Protein AF-A0A6U6B175-F1 (afdb_monomer_lite)

pLDDT: mean 76.35, std 20.76, range [30.12, 98.5]

Organism: Guillardia theta (NCBI:txid55529)

Secondary structure (DSSP, 8-state):
---------------------------HHHHHHHHHHHHHHHSS----------------------HHHHHHHHHHHHHHHHHHTTS-HHHHHHHHHHHHHHHHHHHHHHHHHHHHHHHHHHHHHHHHHHHHHHHHHHHHHHHHHHHHTTTGGGHHHHHHHHHHHHHHHHHHHHHHHHHHHHHHHHHHHHHHHHHHHHHHHHHHHHHHHHHHHEETTEEHHHHHHHHHHHHHHHHHHHHHHHHHHHHHHHHHHHHHHHHHHHHHHHHHHHHHHHHHHHHHHHHHHHHHHHHHHHHHHHHHHHHHHHTTS-----------------HHHHHHHHHHHHHHHHHHHHHHHHHHHHHHHHHHHHHHHHHHHHHHHHHHHHHHHHHHHHHHHHH-

Sequence (392 aa):
MSRPGTKGSNPSGKVMNADDGIQEVVPLSLQKLRELADSLRSSMPEENNVGSPSPSRVGRKGRSRQDRSRKRQVAMDQGMQSQLGAMEVESLQAMVKQTEAKLQELSVEHDRMIAEGKEQQQAFIRREVQYQSQIKRMKELLEKAISSRGNENNGMPRLREMHEKIMQKLAEKQDATKTLMMKQEKEMLKIFRSKLFEVEDKLKKTGGKKNNEAVGGIPRSWLERATKLARELEHYKEESIRLDAENERLTKESTRLQAEYHSHEDDVRYLESQLVALKKENLKLKKDREDAATVSMRAFLATDHSKRQRSQEEERPPAEDGSKPQESKQMEEEAYAQIEKVKVSISRMRKLIEDERARLREVRTAHVKELASRTELESFLRDCLADVKKQA

Radius of gyration: 91.27 Å; chains: 1; bounding box: 196×77×224 Å

Structure (mmCIF, N/CA/C/O backbone):
data_AF-A0A6U6B175-F1
#
_entry.id   AF-A0A6U6B175-F1
#
loop_
_atom_site.group_PDB
_atom_site.id
_atom_site.type_symbol
_atom_site.label_atom_id
_atom_site.label_alt_id
_atom_site.label_comp_id
_atom_site.label_asym_id
_atom_site.label_entity_id
_atom_site.label_seq_id
_atom_site.pdbx_PDB_ins_code
_atom_site.Cartn_x
_atom_site.Cartn_y
_atom_site.Cartn_z
_atom_site.occupancy
_atom_site.B_iso_or_equiv
_atom_site.auth_seq_id
_atom_site.auth_comp_id
_atom_site.auth_asym_id
_atom_site.auth_atom_id
_atom_site.pdbx_PDB_model_num
ATOM 1 N N . MET A 1 1 ? -6.480 41.059 -38.490 1.00 41.66 1 MET A N 1
ATOM 2 C CA . MET A 1 1 ? -6.235 41.728 -37.191 1.00 41.66 1 MET A CA 1
ATOM 3 C C . MET A 1 1 ? -5.784 40.667 -36.190 1.00 41.66 1 MET A C 1
ATOM 5 O O . MET A 1 1 ? -6.336 39.582 -36.273 1.00 41.66 1 MET A O 1
ATOM 9 N N . SER A 1 2 ? -4.833 40.855 -35.269 1.00 38.81 2 SER A N 1
ATOM 10 C CA . SER A 1 2 ? -3.759 41.864 -35.138 1.00 38.81 2 SER A CA 1
ATOM 11 C C . SER A 1 2 ? -2.655 41.334 -34.186 1.00 38.81 2 SER A C 1
ATOM 13 O O . SER A 1 2 ? -2.861 40.345 -33.493 1.00 38.81 2 SER A O 1
ATOM 15 N N . ARG A 1 3 ? -1.481 41.987 -34.177 1.00 42.28 3 ARG A N 1
ATOM 16 C CA . ARG A 1 3 ? -0.331 41.799 -33.242 1.00 42.28 3 ARG A CA 1
ATOM 17 C C . ARG A 1 3 ? -0.716 42.102 -31.767 1.00 42.28 3 ARG A C 1
ATOM 19 O O . ARG A 1 3 ? -1.745 42.759 -31.612 1.00 42.28 3 ARG A O 1
ATOM 26 N N . PRO A 1 4 ? 0.053 41.715 -30.706 1.00 56.22 4 PRO A N 1
ATOM 27 C CA . PRO A 1 4 ? 1.534 41.755 -30.566 1.00 56.22 4 PRO A CA 1
ATOM 28 C C . PRO A 1 4 ? 2.168 40.517 -29.854 1.00 56.22 4 PRO A C 1
ATOM 30 O O . PRO A 1 4 ? 1.483 39.526 -29.652 1.00 56.22 4 PRO A O 1
ATOM 33 N N . GLY A 1 5 ? 3.464 40.454 -29.491 1.00 35.66 5 GLY A N 1
ATOM 34 C CA . GLY A 1 5 ? 4.564 41.439 -29.546 1.00 35.66 5 GLY A CA 1
ATOM 35 C C . GLY A 1 5 ? 5.959 40.819 -29.305 1.00 35.66 5 GLY A C 1
ATOM 36 O O . GLY A 1 5 ? 6.069 39.623 -29.061 1.00 35.66 5 GLY A O 1
ATOM 37 N N . THR A 1 6 ? 7.031 41.620 -29.394 1.00 44.53 6 THR A N 1
ATOM 38 C CA . THR A 1 6 ? 8.424 41.130 -29.543 1.00 44.53 6 THR A CA 1
ATOM 39 C C . THR A 1 6 ? 9.444 41.736 -28.567 1.00 44.53 6 THR A C 1
ATOM 41 O O . THR A 1 6 ? 9.608 42.956 -28.543 1.00 44.53 6 THR A O 1
ATOM 44 N N . LYS A 1 7 ? 10.224 40.878 -27.891 1.00 39.12 7 LYS A N 1
ATOM 45 C CA . LYS A 1 7 ? 11.602 41.101 -27.384 1.00 39.12 7 LYS A CA 1
ATOM 46 C C . LYS A 1 7 ? 12.317 39.730 -27.366 1.00 39.12 7 LYS A C 1
ATOM 48 O O . LYS A 1 7 ? 11.648 38.737 -27.118 1.00 39.12 7 LYS A O 1
ATOM 53 N N . GLY A 1 8 ? 13.620 39.573 -27.606 1.00 35.34 8 GLY A N 1
ATOM 54 C CA . GLY A 1 8 ? 14.616 40.546 -28.065 1.00 35.34 8 GLY A CA 1
ATOM 55 C C . GLY A 1 8 ? 15.994 40.327 -27.428 1.00 35.34 8 GLY A C 1
ATOM 56 O O . GLY A 1 8 ? 16.257 40.907 -26.383 1.00 35.34 8 GLY A O 1
ATOM 57 N N . SER A 1 9 ? 16.870 39.536 -28.060 1.00 33.00 9 SER A N 1
ATOM 58 C CA . SER A 1 9 ? 18.327 39.580 -27.838 1.00 33.00 9 SER A CA 1
ATOM 59 C C . SER A 1 9 ? 19.083 38.947 -29.016 1.00 33.00 9 SER A C 1
ATOM 61 O O . SER A 1 9 ? 18.535 38.099 -29.716 1.00 33.00 9 SER A O 1
ATOM 63 N N . ASN A 1 10 ? 20.329 39.372 -29.219 1.00 39.81 10 ASN A N 1
ATOM 64 C CA . ASN A 1 10 ? 21.283 38.865 -30.215 1.00 39.81 10 ASN A CA 1
ATOM 65 C C . ASN A 1 10 ? 22.455 38.193 -29.453 1.00 39.81 10 ASN A C 1
ATOM 67 O O . ASN A 1 10 ? 22.575 38.433 -28.246 1.00 39.81 10 ASN A O 1
ATOM 71 N N . PRO A 1 11 ? 23.336 37.386 -30.082 1.00 48.75 11 PRO A N 1
ATOM 72 C CA . PRO A 1 11 ? 24.552 38.020 -30.615 1.00 48.75 11 PRO A CA 1
ATOM 73 C C . PRO A 1 11 ? 25.236 37.314 -31.812 1.00 48.75 11 PRO A C 1
ATOM 75 O O . PRO A 1 11 ? 24.925 36.186 -32.176 1.00 48.75 11 PRO A O 1
ATOM 78 N N . SER A 1 12 ? 26.273 37.988 -32.326 1.00 35.72 12 SER A N 1
ATOM 79 C CA . SER A 1 12 ? 27.433 37.416 -33.034 1.00 35.72 12 SER A CA 1
ATOM 80 C C . SER A 1 12 ? 27.158 36.562 -34.275 1.00 35.72 12 SER A C 1
ATOM 82 O O . SER A 1 12 ? 27.203 35.334 -34.248 1.00 35.72 12 SER A O 1
ATOM 84 N N . GLY A 1 13 ? 26.994 37.243 -35.410 1.00 40.84 13 GLY A N 1
ATOM 85 C CA . GLY A 1 13 ? 27.067 36.601 -36.719 1.00 40.84 13 GLY A CA 1
ATOM 86 C C . GLY A 1 13 ? 28.478 36.123 -37.084 1.00 40.84 13 GLY A C 1
ATOM 87 O O . GLY A 1 13 ? 29.479 36.523 -36.488 1.00 40.84 13 GLY A O 1
ATOM 88 N N . LYS A 1 14 ? 28.548 35.312 -38.140 1.00 36.38 14 LYS A N 1
ATOM 89 C CA . LYS A 1 14 ? 29.782 34.991 -38.857 1.00 36.38 14 LYS A CA 1
ATOM 90 C C . LYS A 1 14 ? 29.498 35.110 -40.350 1.00 36.38 14 LYS A C 1
ATOM 92 O O . LYS A 1 14 ? 28.827 34.255 -40.918 1.00 36.38 14 LYS A O 1
ATOM 97 N N . VAL A 1 15 ? 29.968 36.191 -40.969 1.00 43.53 15 VAL A N 1
ATOM 98 C CA . VAL A 1 15 ? 29.966 36.303 -42.432 1.00 43.53 15 VAL A CA 1
ATOM 99 C C . VAL A 1 15 ? 31.001 35.310 -42.949 1.00 43.53 15 VAL A C 1
ATOM 101 O O . VAL A 1 15 ? 32.161 35.361 -42.540 1.00 43.53 15 VAL A O 1
ATOM 104 N N . MET A 1 16 ? 30.581 34.389 -43.810 1.00 37.91 16 MET A N 1
ATOM 105 C CA . MET A 1 16 ? 31.488 33.566 -44.604 1.00 37.91 16 MET A CA 1
ATOM 106 C C . MET A 1 16 ? 31.249 33.928 -46.064 1.00 37.91 16 MET A C 1
ATOM 108 O O . MET A 1 16 ? 30.108 33.939 -46.525 1.00 37.91 16 MET A O 1
ATOM 112 N N . ASN A 1 17 ? 32.324 34.309 -46.750 1.00 38.00 17 ASN A N 1
ATOM 113 C CA . ASN A 1 17 ? 32.270 34.719 -48.145 1.00 38.00 17 ASN A CA 1
ATOM 114 C C . ASN A 1 17 ? 31.980 33.494 -49.016 1.00 38.00 17 ASN A C 1
ATOM 116 O O . ASN A 1 17 ? 32.597 32.448 -48.822 1.00 38.00 17 ASN A O 1
ATOM 120 N N . ALA A 1 18 ? 31.077 33.636 -49.983 1.00 43.97 18 ALA A N 1
ATOM 121 C CA . ALA A 1 18 ? 30.895 32.646 -51.033 1.00 43.97 18 ALA A CA 1
ATOM 122 C C . ALA A 1 18 ? 31.912 32.921 -52.152 1.00 43.97 18 ALA A C 1
ATOM 124 O O . ALA A 1 18 ? 31.632 33.707 -53.053 1.00 43.97 18 ALA A O 1
ATOM 125 N N . ASP A 1 19 ? 33.092 32.308 -52.049 1.00 47.91 19 ASP A N 1
ATOM 126 C CA . ASP A 1 19 ? 34.125 32.308 -53.095 1.00 47.91 19 ASP A CA 1
ATOM 127 C C . ASP A 1 19 ? 34.927 30.989 -53.058 1.00 47.91 19 ASP A C 1
ATOM 129 O O . ASP A 1 19 ? 36.152 30.962 -52.935 1.00 47.91 19 ASP A O 1
ATOM 133 N N . ASP A 1 20 ? 34.207 29.860 -53.091 1.00 38.84 20 ASP A N 1
ATOM 134 C CA . ASP A 1 20 ? 34.807 28.533 -53.267 1.00 38.84 20 ASP A CA 1
ATOM 135 C C . ASP A 1 20 ? 35.250 28.371 -54.729 1.00 38.84 20 ASP A C 1
ATOM 137 O O . ASP A 1 20 ? 34.507 27.899 -55.595 1.00 38.84 20 ASP A O 1
ATOM 141 N N . GLY A 1 21 ? 36.479 28.810 -55.007 1.00 40.41 21 GLY A N 1
ATOM 142 C CA . GLY A 1 21 ? 37.096 28.704 -56.324 1.00 40.41 21 GLY A CA 1
ATOM 143 C C . GLY A 1 21 ? 37.164 27.258 -56.825 1.00 40.41 21 GLY A C 1
ATOM 144 O O . GLY A 1 21 ? 37.561 26.344 -56.098 1.00 40.41 21 GLY A O 1
ATOM 145 N N . ILE A 1 22 ? 36.811 27.055 -58.098 1.00 42.09 22 ILE A N 1
ATOM 146 C CA . ILE A 1 22 ? 36.848 25.743 -58.756 1.00 42.09 22 ILE A CA 1
ATOM 147 C C . ILE A 1 22 ? 38.296 25.239 -58.784 1.00 42.09 22 ILE A C 1
ATOM 149 O O . ILE A 1 22 ? 39.110 25.687 -59.592 1.00 42.09 22 ILE A O 1
ATOM 153 N N . GLN A 1 23 ? 38.619 24.280 -57.914 1.00 46.72 23 GLN A N 1
ATOM 154 C CA . GLN A 1 23 ? 39.895 23.574 -57.963 1.00 46.72 23 GLN A CA 1
ATOM 155 C C . GLN A 1 23 ? 39.911 22.632 -59.171 1.00 46.72 23 GLN A C 1
ATOM 157 O O . GLN A 1 23 ? 39.480 21.481 -59.089 1.00 46.72 23 GLN A O 1
ATOM 162 N N . GLU A 1 24 ? 40.445 23.108 -60.299 1.00 49.69 24 GLU A N 1
ATOM 163 C CA . GLU A 1 24 ? 40.913 22.221 -61.363 1.00 49.69 24 GLU A CA 1
ATOM 164 C C . GLU A 1 24 ? 42.007 21.307 -60.796 1.00 49.69 24 GLU A C 1
ATOM 166 O O . GLU A 1 24 ? 43.160 21.707 -60.622 1.00 49.69 24 GLU A O 1
ATOM 171 N N . VAL A 1 25 ? 41.643 20.057 -60.499 1.00 54.31 25 VAL A N 1
ATOM 172 C CA . VAL A 1 25 ? 42.588 19.021 -60.071 1.00 54.31 25 VAL A CA 1
ATOM 173 C C . VAL A 1 25 ? 43.442 18.624 -61.275 1.00 54.31 25 VAL A C 1
ATOM 175 O O . VAL A 1 25 ? 43.135 17.676 -61.999 1.00 54.31 25 VAL A O 1
ATOM 178 N N . VAL A 1 26 ? 44.514 19.388 -61.505 1.00 63.56 26 VAL A N 1
ATOM 179 C CA . VAL A 1 26 ? 45.500 19.131 -62.559 1.00 63.56 26 VAL A CA 1
ATOM 180 C C . VAL A 1 26 ? 46.018 17.694 -62.407 1.00 63.56 26 VAL A C 1
ATOM 182 O O . VAL A 1 26 ? 46.551 17.353 -61.349 1.00 63.56 26 VAL A O 1
ATOM 185 N N . PRO A 1 27 ? 45.890 16.832 -63.435 1.00 72.88 27 PRO A N 1
ATOM 186 C CA . PRO A 1 27 ? 46.350 15.452 -63.359 1.00 72.88 27 PRO A CA 1
ATOM 187 C C . PRO A 1 27 ? 47.813 15.341 -62.920 1.00 72.88 27 PRO A C 1
ATOM 189 O O . PRO A 1 27 ? 48.683 16.050 -63.428 1.00 72.88 27 PRO A O 1
ATOM 192 N N . LEU A 1 28 ? 48.098 14.384 -62.033 1.00 67.56 28 LEU A N 1
ATOM 193 C CA . LEU A 1 28 ? 49.420 14.191 -61.420 1.00 67.56 28 LEU A CA 1
ATOM 194 C C . LEU A 1 28 ? 50.557 13.977 -62.445 1.00 67.56 28 LEU A C 1
ATOM 196 O O . LEU A 1 28 ? 51.726 14.192 -62.138 1.00 67.56 28 LEU A O 1
ATOM 200 N N . SER A 1 29 ? 50.226 13.562 -63.671 1.00 70.38 29 SER A N 1
ATOM 201 C CA . SER A 1 29 ? 51.147 13.478 -64.810 1.00 70.38 29 SER A CA 1
ATOM 202 C C . SER A 1 29 ? 51.560 14.848 -65.360 1.00 70.38 29 SER A C 1
ATOM 204 O O . SER A 1 29 ? 52.728 15.031 -65.684 1.00 70.38 29 SER A O 1
ATOM 206 N N . LEU A 1 30 ? 50.643 15.817 -65.435 1.00 68.50 30 LEU A N 1
ATOM 207 C CA . LEU A 1 30 ? 50.936 17.197 -65.843 1.00 68.50 30 LEU A CA 1
ATOM 208 C C . LEU A 1 30 ? 51.661 17.971 -64.740 1.00 68.50 30 LEU A C 1
ATOM 210 O O . LEU A 1 30 ? 52.536 18.778 -65.046 1.00 68.50 30 LEU A O 1
ATOM 214 N N . GLN A 1 31 ? 51.359 17.680 -63.471 1.00 71.06 31 GLN A N 1
ATOM 215 C CA . GLN A 1 31 ? 52.125 18.205 -62.342 1.00 71.06 31 GLN A CA 1
ATOM 216 C C . GLN A 1 31 ? 53.586 17.728 -62.400 1.00 71.06 31 GLN A C 1
ATOM 218 O O . GLN A 1 31 ? 54.491 18.557 -62.452 1.00 71.06 31 GLN A O 1
ATOM 223 N N . LYS A 1 32 ? 53.820 16.416 -62.545 1.00 73.44 32 LYS A N 1
ATOM 224 C CA . LYS A 1 32 ? 55.172 15.852 -62.717 1.00 73.44 32 LYS A CA 1
ATOM 225 C C . LYS A 1 32 ? 55.893 16.345 -63.973 1.00 73.44 32 LYS A C 1
ATOM 227 O O . LYS A 1 32 ? 57.114 16.446 -63.973 1.00 73.44 32 LYS A O 1
ATOM 232 N N . LEU A 1 33 ? 55.163 16.658 -65.046 1.00 71.31 33 LEU A N 1
ATOM 233 C CA . LEU A 1 33 ? 55.753 17.200 -66.273 1.00 71.31 33 LEU A CA 1
ATOM 234 C C . LEU A 1 33 ? 56.152 18.680 -66.120 1.00 71.31 33 LEU A C 1
ATOM 236 O O . LEU A 1 33 ? 57.152 19.084 -66.709 1.00 71.31 33 LEU A O 1
ATOM 240 N N . ARG A 1 34 ? 55.449 19.460 -65.281 1.00 74.19 34 ARG A N 1
ATOM 241 C CA . ARG A 1 34 ? 55.927 20.778 -64.819 1.00 74.19 34 ARG A CA 1
ATOM 242 C C . ARG A 1 34 ? 57.150 20.641 -63.918 1.00 74.19 34 ARG A C 1
ATOM 244 O O . ARG A 1 34 ? 58.174 21.223 -64.237 1.00 74.19 34 ARG A O 1
ATOM 251 N N . GLU A 1 35 ? 57.092 19.799 -62.886 1.00 77.19 35 GLU A N 1
ATOM 252 C CA . GLU A 1 35 ? 58.221 19.550 -61.970 1.00 77.19 35 GLU A CA 1
ATOM 253 C C . GLU A 1 35 ? 59.497 19.121 -62.725 1.00 77.19 35 GLU A C 1
ATOM 255 O O . GLU A 1 35 ? 60.588 19.592 -62.414 1.00 77.19 35 GLU A O 1
ATOM 260 N N . LEU A 1 36 ? 59.371 18.295 -63.772 1.00 75.50 36 LEU A N 1
ATOM 261 C CA . LEU A 1 36 ? 60.490 17.914 -64.640 1.00 75.50 36 LEU A CA 1
ATOM 262 C C . LEU A 1 36 ? 60.982 19.073 -65.529 1.00 75.50 36 LEU A C 1
ATOM 264 O O . LEU A 1 36 ? 62.187 19.215 -65.727 1.00 75.50 36 LEU A O 1
ATOM 268 N N . ALA A 1 37 ? 60.082 19.907 -66.059 1.00 71.31 37 ALA A N 1
ATOM 269 C CA . ALA A 1 37 ? 60.447 21.078 -66.862 1.00 71.31 37 ALA A CA 1
ATOM 270 C C . ALA A 1 37 ? 61.131 22.172 -66.022 1.00 71.31 37 ALA A C 1
ATOM 272 O O . ALA A 1 37 ? 62.117 22.758 -66.467 1.00 71.31 37 ALA A O 1
ATOM 273 N N . ASP A 1 38 ? 60.658 22.402 -64.797 1.00 73.81 38 ASP A N 1
ATOM 274 C CA . ASP A 1 38 ? 61.250 23.338 -63.841 1.00 73.81 38 ASP A CA 1
ATOM 275 C C . ASP A 1 38 ? 62.583 22.799 -63.294 1.00 73.81 38 ASP A C 1
ATOM 277 O O . ASP A 1 38 ? 63.552 23.549 -63.178 1.00 73.81 38 ASP A O 1
ATOM 281 N N . SER A 1 39 ? 62.694 21.483 -63.070 1.00 74.94 39 SER A N 1
ATOM 282 C CA . SER A 1 39 ? 63.966 20.835 -62.729 1.00 74.94 39 SER A CA 1
ATOM 283 C C . SER A 1 39 ? 64.997 20.959 -63.859 1.00 74.94 39 SER A C 1
ATOM 285 O O . SER A 1 39 ? 66.126 21.363 -63.585 1.00 74.94 39 SER A O 1
ATOM 287 N N . LEU A 1 40 ? 64.606 20.737 -65.122 1.00 68.44 40 LEU A N 1
ATOM 288 C CA . LEU A 1 40 ? 65.461 20.965 -66.299 1.00 68.44 40 LEU A CA 1
ATOM 289 C C . LEU A 1 40 ? 65.856 22.441 -66.459 1.00 68.44 40 LEU A C 1
ATOM 291 O O . LEU A 1 40 ? 67.004 22.735 -66.785 1.00 68.44 40 LEU A O 1
ATOM 295 N N . ARG A 1 41 ? 64.935 23.373 -66.183 1.00 68.62 41 ARG A N 1
ATOM 296 C CA . ARG A 1 41 ? 65.216 24.817 -66.142 1.00 68.62 41 ARG A CA 1
ATOM 297 C C . ARG A 1 41 ? 66.203 25.181 -65.025 1.00 68.62 41 ARG A C 1
ATOM 299 O O . ARG A 1 41 ? 66.991 26.096 -65.219 1.00 68.62 41 ARG A O 1
ATOM 306 N N . SER A 1 42 ? 66.185 24.477 -63.891 1.00 69.50 42 SER A N 1
ATOM 307 C CA . SER A 1 42 ? 67.116 24.702 -62.770 1.00 69.50 42 SER A CA 1
ATOM 308 C C . SER A 1 42 ? 68.464 23.976 -62.898 1.00 69.50 42 SER A C 1
ATOM 310 O O . SER A 1 42 ? 69.423 24.369 -62.241 1.00 69.50 42 SER A O 1
ATOM 312 N N . SER A 1 43 ? 68.563 22.930 -63.732 1.00 58.41 43 SER A N 1
ATOM 313 C CA . SER A 1 43 ? 69.805 22.168 -63.951 1.00 58.41 43 SER A CA 1
ATOM 314 C C . SER A 1 43 ? 70.599 22.618 -65.184 1.00 58.41 43 SER A C 1
ATOM 316 O O . SER A 1 43 ? 71.608 21.999 -65.520 1.00 58.41 43 SER A O 1
ATOM 318 N N . MET A 1 44 ? 70.142 23.659 -65.881 1.00 49.66 44 MET A N 1
ATOM 319 C CA . MET A 1 44 ? 70.889 24.343 -66.935 1.00 49.66 44 MET A CA 1
ATOM 320 C C . MET A 1 44 ? 71.570 25.580 -66.330 1.00 49.66 44 MET A C 1
ATOM 322 O O . MET A 1 44 ? 70.872 26.402 -65.738 1.00 49.66 44 MET A O 1
ATOM 326 N N . PRO A 1 45 ? 72.899 25.755 -66.459 1.00 46.88 45 PRO A N 1
ATOM 327 C CA . PRO A 1 45 ? 73.532 27.016 -66.088 1.00 46.88 45 PRO A CA 1
ATOM 328 C C . PRO A 1 45 ? 73.061 28.132 -67.032 1.00 46.88 45 PRO A C 1
ATOM 330 O O . PRO A 1 45 ? 72.961 27.910 -68.241 1.00 46.88 45 PRO A O 1
ATOM 333 N N . GLU A 1 46 ? 72.811 29.335 -66.504 1.00 49.75 46 GLU A N 1
ATOM 334 C CA . GLU A 1 46 ? 72.550 30.522 -67.332 1.00 49.75 46 GLU A CA 1
ATOM 335 C C . GLU A 1 46 ? 73.848 31.019 -67.986 1.00 49.75 46 GLU A C 1
ATOM 337 O O . GLU A 1 46 ? 74.471 31.991 -67.561 1.00 49.75 46 GLU A O 1
ATOM 342 N N . GLU A 1 47 ? 74.255 30.321 -69.046 1.00 40.19 47 GLU A N 1
ATOM 343 C CA . GLU A 1 47 ? 75.173 30.862 -70.042 1.00 40.19 47 GLU A CA 1
ATOM 344 C C . GLU A 1 47 ? 74.473 31.892 -70.934 1.00 40.19 47 GLU A C 1
ATOM 346 O O . GLU A 1 47 ? 73.260 31.855 -71.158 1.00 40.19 47 GLU A O 1
ATOM 351 N N . ASN A 1 48 ? 75.248 32.863 -71.411 1.00 41.25 48 ASN A N 1
ATOM 352 C CA . ASN A 1 48 ? 74.690 34.106 -71.935 1.00 41.25 48 ASN A CA 1
ATOM 353 C C . ASN A 1 48 ? 74.027 33.975 -73.316 1.00 41.25 48 ASN A C 1
ATOM 355 O O . ASN A 1 48 ? 74.288 33.070 -74.105 1.00 41.25 48 ASN A O 1
ATOM 359 N N . ASN A 1 49 ? 73.208 34.982 -73.629 1.00 51.22 49 ASN A N 1
ATOM 360 C CA . ASN A 1 49 ? 72.640 35.273 -74.945 1.00 51.22 49 ASN A CA 1
ATOM 361 C C . ASN A 1 49 ? 73.684 35.202 -76.089 1.00 51.22 49 ASN A C 1
ATOM 363 O O . ASN A 1 49 ? 74.352 36.194 -76.389 1.00 51.22 49 ASN A O 1
ATOM 367 N N . VAL A 1 50 ? 73.776 34.051 -76.764 1.00 35.94 50 VAL A N 1
ATOM 368 C CA . VAL A 1 50 ? 74.573 33.850 -77.987 1.00 35.94 50 VAL A CA 1
ATOM 369 C C . VAL A 1 50 ? 73.683 33.292 -79.100 1.00 35.94 50 VAL A C 1
ATOM 371 O O . VAL A 1 50 ? 73.607 32.089 -79.347 1.00 35.94 50 VAL A O 1
ATOM 374 N N . GLY A 1 51 ? 73.004 34.194 -79.809 1.00 34.19 51 GLY A N 1
ATOM 375 C CA . GLY A 1 51 ? 72.337 33.875 -81.072 1.00 34.19 51 GLY A CA 1
ATOM 376 C C . GLY A 1 51 ? 73.355 33.650 -82.194 1.00 34.19 51 GLY A C 1
ATOM 377 O O . GLY A 1 51 ? 73.740 34.599 -82.878 1.00 34.19 51 GLY A O 1
ATOM 378 N N . SER A 1 52 ? 73.796 32.405 -82.386 1.00 32.47 52 SER A N 1
ATOM 379 C CA . SER A 1 52 ? 74.736 32.043 -83.459 1.00 32.47 52 SER A CA 1
ATOM 380 C C . SER A 1 52 ? 74.114 32.176 -84.864 1.00 32.47 52 SER A C 1
ATOM 382 O O . SER A 1 52 ? 72.932 31.874 -85.047 1.00 32.47 52 SER A O 1
ATOM 384 N N . PRO A 1 53 ? 74.880 32.629 -85.878 1.00 42.31 53 PRO A N 1
ATOM 385 C CA . PRO A 1 53 ? 74.330 33.056 -87.164 1.00 42.31 53 PRO A CA 1
ATOM 386 C C . PRO A 1 53 ? 74.222 31.936 -88.213 1.00 42.31 53 PRO A C 1
ATOM 388 O O . PRO A 1 53 ? 74.845 30.881 -88.122 1.00 42.31 53 PRO A O 1
ATOM 391 N N . SER A 1 54 ? 73.519 32.232 -89.308 1.00 30.95 54 SER A N 1
ATOM 392 C CA . SER A 1 54 ? 73.749 31.600 -90.615 1.00 30.95 54 SER A CA 1
ATOM 393 C C . SER A 1 54 ? 73.669 32.655 -91.732 1.00 30.95 54 SER A C 1
ATOM 395 O O . SER A 1 54 ? 72.896 33.607 -91.606 1.00 30.95 54 SER A O 1
ATOM 397 N N . PRO A 1 55 ? 74.502 32.573 -92.789 1.00 41.59 55 PRO A N 1
ATOM 398 C CA . PRO A 1 55 ? 74.842 33.755 -93.583 1.00 41.59 55 PRO A CA 1
ATOM 399 C C . PRO A 1 55 ? 73.984 33.950 -94.843 1.00 41.59 55 PRO A C 1
ATOM 401 O O . PRO A 1 55 ? 73.880 33.054 -95.677 1.00 41.59 55 PRO A O 1
ATOM 404 N N . SER A 1 56 ? 73.511 35.180 -95.085 1.00 32.84 56 SER A N 1
ATOM 405 C CA . SER A 1 56 ? 73.344 35.684 -96.459 1.00 32.84 56 SER A CA 1
ATOM 406 C C . SER A 1 56 ? 73.362 37.223 -96.560 1.00 32.84 56 SER A C 1
ATOM 408 O O . SER A 1 56 ? 72.940 37.927 -95.651 1.00 32.84 56 SER A O 1
ATOM 410 N N . ARG A 1 57 ? 73.853 37.716 -97.709 1.00 35.25 57 ARG A N 1
ATOM 411 C CA . ARG A 1 57 ? 73.682 39.065 -98.306 1.00 35.25 57 ARG A CA 1
ATOM 412 C C . ARG A 1 57 ? 73.995 40.345 -97.489 1.00 35.25 57 ARG A C 1
ATOM 414 O O . ARG A 1 57 ? 73.134 40.960 -96.880 1.00 35.25 57 ARG A O 1
ATOM 421 N N . VAL A 1 58 ? 75.206 40.865 -97.734 1.00 36.59 58 VAL A N 1
ATOM 422 C CA . VAL A 1 58 ? 75.476 42.203 -98.335 1.00 36.59 58 VAL A CA 1
ATOM 423 C C . VAL A 1 58 ? 74.577 43.382 -97.880 1.00 36.59 58 VAL A C 1
ATOM 425 O O . VAL A 1 58 ? 73.500 43.583 -98.431 1.00 36.59 58 VAL A O 1
ATOM 428 N N . GLY A 1 59 ? 75.085 44.247 -96.977 1.00 33.41 59 GLY A N 1
ATOM 429 C CA . GLY A 1 59 ? 74.308 45.351 -96.358 1.00 33.41 59 GLY A CA 1
ATOM 430 C C . GLY A 1 59 ? 74.998 46.720 -96.135 1.00 33.41 59 GLY A C 1
ATOM 431 O O . GLY A 1 59 ? 74.521 47.506 -95.332 1.00 33.41 59 GLY A O 1
ATOM 432 N N . ARG A 1 60 ? 76.123 47.008 -96.811 1.00 34.59 60 ARG A N 1
ATOM 433 C CA . ARG A 1 60 ? 76.753 48.338 -97.078 1.00 34.59 60 ARG A CA 1
ATOM 434 C C . ARG A 1 60 ? 76.490 49.543 -96.115 1.00 34.59 60 ARG A C 1
ATOM 436 O O . ARG A 1 60 ? 75.438 50.167 -96.194 1.00 34.59 60 ARG A O 1
ATOM 443 N N . LYS A 1 61 ? 77.575 50.031 -95.470 1.00 36.31 61 LYS A N 1
ATOM 444 C CA . LYS A 1 61 ? 77.865 51.388 -94.889 1.00 36.31 61 LYS A CA 1
ATOM 445 C C . LYS A 1 61 ? 78.118 51.418 -93.364 1.00 36.31 61 LYS A C 1
ATOM 447 O O . LYS A 1 61 ? 77.211 51.635 -92.575 1.00 36.31 61 LYS A O 1
ATOM 452 N N . GLY A 1 62 ? 79.399 51.410 -92.987 1.00 37.16 62 GLY A N 1
ATOM 453 C CA . GLY A 1 62 ? 79.912 51.961 -91.724 1.00 37.16 62 GLY A CA 1
ATOM 454 C C . GLY A 1 62 ? 81.276 52.607 -91.992 1.00 37.16 62 GLY A C 1
ATOM 455 O O . GLY A 1 62 ? 82.162 51.947 -92.527 1.00 37.16 62 GLY A O 1
ATOM 456 N N . ARG A 1 63 ? 81.432 53.912 -91.734 1.00 38.00 63 ARG A N 1
ATOM 457 C CA . ARG A 1 63 ? 82.649 54.692 -92.058 1.00 38.00 63 ARG A CA 1
ATOM 458 C C . ARG A 1 63 ? 83.496 54.960 -90.804 1.00 38.00 63 ARG A C 1
ATOM 460 O O . ARG A 1 63 ? 82.973 55.003 -89.701 1.00 38.00 63 ARG A O 1
ATOM 467 N N . SER A 1 64 ? 84.768 55.302 -91.032 1.00 46.81 64 SER A N 1
ATOM 468 C CA . SER A 1 64 ? 85.637 56.061 -90.113 1.00 46.81 64 SER A CA 1
ATOM 469 C C . SER A 1 64 ? 86.158 55.360 -88.842 1.00 46.81 64 SER A C 1
ATOM 471 O O . SER A 1 64 ? 85.726 55.638 -87.726 1.00 46.81 64 SER A O 1
ATOM 473 N N . ARG A 1 65 ? 87.203 54.529 -88.999 1.00 46.69 65 ARG A N 1
ATOM 474 C CA . ARG A 1 65 ? 88.220 54.309 -87.938 1.00 46.69 65 ARG A CA 1
ATOM 475 C C . ARG A 1 65 ? 89.611 53.884 -88.453 1.00 46.69 65 ARG A C 1
ATOM 477 O O . ARG A 1 65 ? 90.410 53.327 -87.707 1.00 46.69 65 ARG A O 1
ATOM 484 N N . GLN A 1 66 ? 89.910 54.133 -89.732 1.00 50.72 66 GLN A N 1
ATOM 485 C CA . GLN A 1 66 ? 90.971 53.423 -90.467 1.00 50.72 66 GLN A CA 1
ATOM 486 C C . GLN A 1 66 ? 92.380 54.054 -90.364 1.00 50.72 66 GLN A C 1
ATOM 488 O O . GLN A 1 66 ? 93.378 53.348 -90.517 1.00 50.72 66 GLN A O 1
ATOM 493 N N . ASP A 1 67 ? 92.499 55.346 -90.033 1.00 50.97 67 ASP A N 1
ATOM 494 C CA . ASP A 1 67 ? 93.788 56.064 -90.114 1.00 50.97 67 ASP A CA 1
ATOM 495 C C . ASP A 1 67 ? 94.770 55.798 -88.960 1.00 50.97 67 ASP A C 1
ATOM 497 O O . ASP A 1 67 ? 95.973 55.998 -89.123 1.00 50.97 67 ASP A O 1
ATOM 501 N N . ARG A 1 68 ? 94.317 55.262 -87.815 1.00 54.47 68 ARG A N 1
ATOM 502 C CA . ARG A 1 68 ? 95.237 54.780 -86.758 1.00 54.47 68 ARG A CA 1
ATOM 503 C C . ARG A 1 68 ? 95.783 53.371 -87.018 1.00 54.47 68 ARG A C 1
ATOM 505 O O . ARG A 1 68 ? 96.845 53.040 -86.502 1.00 54.47 68 ARG A O 1
ATOM 512 N N . SER A 1 69 ? 95.099 52.563 -87.830 1.00 56.53 69 SER A N 1
ATOM 513 C CA . SER A 1 69 ? 95.566 51.222 -88.214 1.00 56.53 69 SER A CA 1
ATOM 514 C C . SER A 1 69 ? 96.652 51.308 -89.293 1.00 56.53 69 SER A C 1
ATOM 516 O O . SER A 1 69 ? 97.731 50.741 -89.117 1.00 56.53 69 SER A O 1
ATOM 518 N N . ARG A 1 70 ? 96.436 52.133 -90.331 1.00 59.44 70 ARG A N 1
ATOM 519 C CA . ARG A 1 70 ? 97.394 52.350 -91.432 1.00 59.44 70 ARG A CA 1
ATOM 520 C C . ARG A 1 70 ? 98.816 52.673 -90.965 1.00 59.44 70 ARG A C 1
ATOM 522 O O . ARG A 1 70 ? 99.755 52.085 -91.482 1.00 59.44 70 ARG A O 1
ATOM 529 N N . LYS A 1 71 ? 98.998 53.548 -89.966 1.00 56.72 71 LYS A N 1
ATOM 530 C CA . LYS A 1 71 ? 100.348 53.935 -89.505 1.00 56.72 71 LYS A CA 1
ATOM 531 C C . LYS A 1 71 ? 101.085 52.836 -88.717 1.00 56.72 71 LYS A C 1
ATOM 533 O O . LYS A 1 71 ? 102.306 52.882 -88.645 1.00 56.72 71 LYS A O 1
ATOM 538 N N . ARG A 1 72 ? 100.379 51.833 -88.172 1.00 58.88 72 ARG A N 1
ATOM 539 C CA . ARG A 1 72 ? 101.006 50.602 -87.647 1.00 58.88 72 ARG A CA 1
ATOM 540 C C . ARG A 1 72 ? 101.292 49.594 -88.757 1.00 58.88 72 ARG A C 1
ATOM 542 O O . ARG A 1 72 ? 102.354 48.989 -88.747 1.00 58.88 72 ARG A O 1
ATOM 549 N N . GLN A 1 73 ? 100.373 49.442 -89.708 1.00 59.47 73 GLN A N 1
ATOM 550 C CA . GLN A 1 73 ? 100.513 48.459 -90.781 1.00 59.47 73 GLN A CA 1
ATOM 551 C C . GLN A 1 73 ? 101.647 48.830 -91.749 1.00 59.47 73 GLN A C 1
ATOM 553 O O . GLN A 1 73 ? 102.526 48.011 -91.966 1.00 59.47 73 GLN A O 1
ATOM 558 N N . VAL A 1 74 ? 101.750 50.101 -92.160 1.00 59.19 74 VAL A N 1
ATOM 559 C CA . VAL A 1 74 ? 102.884 50.607 -92.963 1.00 59.19 74 VAL A CA 1
ATOM 560 C C . VAL A 1 74 ? 104.230 50.438 -92.245 1.00 59.19 74 VAL A C 1
ATOM 562 O O . VAL A 1 74 ? 105.223 50.139 -92.894 1.00 59.19 74 VAL A O 1
ATOM 565 N N . ALA A 1 75 ? 104.284 50.575 -90.915 1.00 59.12 75 ALA A N 1
ATOM 566 C CA . ALA A 1 75 ? 105.517 50.330 -90.159 1.00 59.12 75 ALA A CA 1
ATOM 567 C C . ALA A 1 75 ? 105.903 48.836 -90.130 1.00 59.12 75 ALA A C 1
ATOM 569 O O . ALA A 1 75 ? 107.086 48.507 -90.124 1.00 59.12 75 ALA A O 1
ATOM 570 N N . MET A 1 76 ? 104.917 47.934 -90.147 1.00 59.88 76 MET A N 1
ATOM 571 C CA . MET A 1 76 ? 105.140 46.488 -90.225 1.00 59.88 76 MET A CA 1
ATOM 572 C C . MET A 1 76 ? 105.532 46.053 -91.646 1.00 59.88 76 MET A C 1
ATOM 574 O O . MET A 1 76 ? 106.469 45.275 -91.799 1.00 59.88 76 MET A O 1
ATOM 578 N N . ASP A 1 77 ? 104.903 46.629 -92.675 1.00 57.31 77 ASP A N 1
ATOM 579 C CA . ASP A 1 77 ? 105.262 46.427 -94.084 1.00 57.31 77 ASP A CA 1
ATOM 580 C C . ASP A 1 77 ? 106.676 46.962 -94.389 1.00 57.31 77 ASP A C 1
ATOM 582 O O . ASP A 1 77 ? 107.448 46.290 -95.064 1.00 57.31 77 ASP A O 1
ATOM 586 N N . GLN A 1 78 ? 107.070 48.121 -93.843 1.00 60.31 78 GLN A N 1
ATOM 587 C CA . GLN A 1 78 ? 108.438 48.657 -93.966 1.00 60.31 78 GLN A CA 1
ATOM 588 C C . GLN A 1 78 ? 109.470 47.810 -93.200 1.00 60.31 78 GLN A C 1
ATOM 590 O O . GLN A 1 78 ? 110.593 47.626 -93.677 1.00 60.31 78 GLN A O 1
ATOM 595 N N . GLY A 1 79 ? 109.096 47.240 -92.049 1.00 59.94 79 GLY A N 1
ATOM 596 C CA . GLY A 1 79 ? 109.921 46.262 -91.330 1.00 59.94 79 GLY A CA 1
ATOM 597 C C . GLY A 1 79 ? 110.145 44.987 -92.150 1.00 59.94 79 GLY A C 1
ATOM 598 O O . GLY A 1 79 ? 111.280 44.554 -92.326 1.00 59.94 79 GLY A O 1
ATOM 599 N N . MET A 1 80 ? 109.080 44.445 -92.746 1.00 60.06 80 MET A N 1
ATOM 600 C CA . MET A 1 80 ? 109.176 43.319 -93.677 1.00 60.06 80 MET A CA 1
ATOM 601 C C . MET A 1 80 ? 110.008 43.673 -94.915 1.00 60.06 80 MET A C 1
ATOM 603 O O . MET A 1 80 ? 110.914 42.927 -95.254 1.00 60.06 80 MET A O 1
ATOM 607 N N . GLN A 1 81 ? 109.781 44.817 -95.567 1.00 57.78 81 GLN A N 1
ATOM 608 C CA . GLN A 1 81 ? 110.545 45.223 -96.757 1.00 57.78 81 GLN A CA 1
ATOM 609 C C . GLN A 1 81 ? 112.042 45.405 -96.479 1.00 57.78 81 GLN A C 1
ATOM 611 O O . GLN A 1 81 ? 112.859 45.052 -97.327 1.00 57.78 81 GLN A O 1
ATOM 616 N N . SER A 1 82 ? 112.415 45.905 -95.298 1.00 58.53 82 SER A N 1
ATOM 617 C CA . SER A 1 82 ? 113.824 46.045 -94.910 1.00 58.53 82 SER A CA 1
ATOM 618 C C . SER A 1 82 ? 114.487 44.717 -94.518 1.00 58.53 82 SER A C 1
ATOM 620 O O . SER A 1 82 ? 115.675 44.556 -94.782 1.00 58.53 82 SER A O 1
ATOM 622 N N . GLN A 1 83 ? 113.744 43.734 -93.990 1.00 57.59 83 GLN A N 1
ATOM 623 C CA . GLN A 1 83 ? 114.247 42.357 -93.870 1.00 57.59 83 GLN A CA 1
ATOM 624 C C . GLN A 1 83 ? 114.361 41.669 -95.239 1.00 57.59 83 GLN A C 1
ATOM 626 O O . GLN A 1 83 ? 115.410 41.119 -95.556 1.00 57.59 83 GLN A O 1
ATOM 631 N N . LEU A 1 84 ? 113.324 41.752 -96.080 1.00 56.69 84 LEU A N 1
ATOM 632 C CA . LEU A 1 84 ? 113.296 41.153 -97.420 1.00 56.69 84 LEU A CA 1
ATOM 633 C C . LEU A 1 84 ? 114.430 41.688 -98.311 1.00 56.69 84 LEU A C 1
ATOM 635 O O . LEU A 1 84 ? 115.044 40.917 -99.037 1.00 56.69 84 LEU A O 1
ATOM 639 N N . GLY A 1 85 ? 114.751 42.984 -98.225 1.00 58.50 85 GLY A N 1
ATOM 640 C CA . GLY A 1 85 ? 115.859 43.602 -98.964 1.00 58.50 85 GLY A CA 1
ATOM 641 C C . GLY A 1 85 ? 117.267 43.249 -98.461 1.00 58.50 85 GLY A C 1
ATOM 642 O O . GLY A 1 85 ? 118.238 43.587 -99.131 1.00 58.50 85 GLY A O 1
ATOM 643 N N . ALA A 1 86 ? 117.386 42.587 -97.306 1.00 58.62 86 ALA A N 1
ATOM 644 C CA . ALA A 1 86 ? 118.650 42.132 -96.720 1.00 58.62 86 ALA A CA 1
ATOM 645 C C . ALA A 1 86 ? 118.823 40.598 -96.760 1.00 58.62 86 ALA A C 1
ATOM 647 O O . ALA A 1 86 ? 119.837 40.082 -96.293 1.00 58.62 86 ALA A O 1
ATOM 648 N N . MET A 1 87 ? 117.844 39.867 -97.303 1.00 58.34 87 MET A N 1
ATOM 649 C CA . MET A 1 87 ? 117.907 38.418 -97.495 1.00 58.34 87 MET A CA 1
ATOM 650 C C . MET A 1 87 ? 118.371 38.082 -98.913 1.00 58.34 87 MET A C 1
ATOM 652 O O . MET A 1 87 ? 117.920 38.679 -99.889 1.00 58.34 87 MET A O 1
ATOM 656 N N . GLU A 1 88 ? 119.244 37.084 -99.035 1.00 67.00 88 GLU A N 1
ATOM 657 C CA . GLU A 1 88 ? 119.685 36.572 -100.334 1.00 67.00 88 GLU A CA 1
ATOM 658 C C . GLU A 1 88 ? 118.501 36.003 -101.134 1.00 67.00 88 GLU A C 1
ATOM 660 O O . GLU A 1 88 ? 117.562 35.428 -100.573 1.00 67.00 88 GLU A O 1
ATOM 665 N N . VAL A 1 89 ? 118.553 36.140 -102.463 1.00 71.75 89 VAL A N 1
ATOM 666 C CA . VAL A 1 89 ? 117.440 35.796 -103.369 1.00 71.75 89 VAL A CA 1
ATOM 667 C C . VAL A 1 89 ? 116.997 34.336 -103.214 1.00 71.75 89 VAL A C 1
ATOM 669 O O . VAL A 1 89 ? 115.802 34.051 -103.263 1.00 71.75 89 VAL A O 1
ATOM 672 N N . GLU A 1 90 ? 117.928 33.417 -102.952 1.00 72.12 90 GLU A N 1
ATOM 673 C CA . GLU A 1 90 ? 117.621 32.004 -102.693 1.00 72.12 90 GLU A CA 1
ATOM 674 C C . GLU A 1 90 ? 116.813 31.803 -101.402 1.00 72.12 90 GLU A C 1
ATOM 676 O O . GLU A 1 90 ? 115.893 30.987 -101.370 1.00 72.12 90 GLU A O 1
ATOM 681 N N . SER A 1 91 ? 117.089 32.592 -100.358 1.00 77.38 91 SER A N 1
ATOM 682 C CA . SER A 1 91 ? 116.358 32.557 -99.085 1.00 77.38 91 SER A CA 1
ATOM 683 C C . SER A 1 91 ? 114.921 33.065 -99.253 1.00 77.38 91 SER A C 1
ATOM 685 O O . SER A 1 91 ? 113.972 32.454 -98.753 1.00 77.38 91 SER A O 1
ATOM 687 N N . LEU A 1 92 ? 114.735 34.125 -100.049 1.00 75.62 92 LEU A N 1
ATOM 688 C CA . LEU A 1 92 ? 113.408 34.600 -100.453 1.00 75.62 92 LEU A CA 1
ATOM 689 C C . LEU A 1 92 ? 112.663 33.551 -101.288 1.00 75.62 92 LEU A C 1
ATOM 691 O O . LEU A 1 92 ? 111.491 33.280 -101.035 1.00 75.62 92 LEU A O 1
ATOM 695 N N . GLN A 1 93 ? 113.335 32.917 -102.251 1.00 80.44 93 GLN A N 1
ATOM 696 C CA . GLN A 1 93 ? 112.726 31.900 -103.109 1.00 80.44 93 GLN A CA 1
ATOM 697 C C . GLN A 1 93 ? 112.370 30.619 -102.331 1.00 80.44 93 GLN A C 1
ATOM 699 O O . GLN A 1 93 ? 111.353 29.985 -102.620 1.00 80.44 93 GLN A O 1
ATOM 704 N N . ALA A 1 94 ? 113.157 30.257 -101.315 1.00 81.75 94 ALA A N 1
ATOM 705 C CA . ALA A 1 94 ? 112.831 29.195 -100.368 1.00 81.75 94 ALA A CA 1
ATOM 706 C C . ALA A 1 94 ? 111.616 29.561 -99.498 1.00 81.75 94 ALA A C 1
ATOM 708 O O . ALA A 1 94 ? 110.735 28.721 -99.305 1.00 81.75 94 ALA A O 1
ATOM 709 N N . MET A 1 95 ? 111.516 30.812 -99.029 1.00 83.06 95 MET A N 1
ATOM 710 C CA . MET A 1 95 ? 110.347 31.294 -98.287 1.00 83.06 95 MET A CA 1
ATOM 711 C C . MET A 1 95 ? 109.078 31.271 -99.150 1.00 83.06 95 MET A C 1
ATOM 713 O O . MET A 1 95 ? 108.059 30.761 -98.689 1.00 83.06 95 MET A O 1
ATOM 717 N N . VAL A 1 96 ? 109.145 31.735 -100.405 1.00 83.62 96 VAL A N 1
ATOM 718 C CA . VAL A 1 96 ? 108.019 31.682 -101.356 1.00 83.62 96 VAL A CA 1
ATOM 719 C C . VAL A 1 96 ? 107.548 30.240 -101.542 1.00 83.62 96 VAL A C 1
ATOM 721 O O . VAL A 1 96 ? 106.388 29.955 -101.246 1.00 83.62 96 VAL A O 1
ATOM 724 N N . LYS A 1 97 ? 108.452 29.307 -101.877 1.00 87.12 97 LYS A N 1
ATOM 725 C CA . LYS A 1 97 ? 108.129 27.872 -101.991 1.00 87.12 97 LYS A CA 1
ATOM 726 C C . LYS A 1 97 ? 107.519 27.301 -100.707 1.00 87.12 97 LYS A C 1
ATOM 728 O O . LYS A 1 97 ? 106.588 26.503 -100.774 1.00 87.12 97 LYS A O 1
ATOM 733 N N . GLN A 1 98 ? 107.996 27.719 -99.531 1.00 89.31 98 GLN A N 1
ATOM 734 C CA . GLN A 1 98 ? 107.415 27.295 -98.255 1.00 89.31 98 GLN A CA 1
ATOM 735 C C . GLN A 1 98 ? 106.003 27.869 -98.043 1.00 89.31 98 GLN A C 1
ATOM 737 O O . GLN A 1 98 ? 105.141 27.173 -97.510 1.00 89.31 98 GLN A O 1
ATOM 742 N N . THR A 1 99 ? 105.736 29.113 -98.455 1.00 83.31 99 THR A N 1
ATOM 743 C CA . THR A 1 99 ? 104.385 29.696 -98.394 1.00 83.31 99 THR A CA 1
ATOM 744 C C . THR A 1 99 ? 103.432 29.092 -99.423 1.00 83.31 99 THR A C 1
ATOM 746 O O . THR A 1 99 ? 102.273 28.876 -99.093 1.00 83.31 99 THR A O 1
ATOM 749 N N . GLU A 1 100 ? 103.909 28.744 -100.619 1.00 86.50 100 GLU A N 1
ATOM 750 C CA . GLU A 1 100 ? 103.134 28.035 -101.644 1.00 86.50 100 GLU A CA 1
ATOM 751 C C . GLU A 1 100 ? 102.774 26.619 -101.182 1.00 86.50 100 GLU A C 1
ATOM 753 O O . GLU A 1 100 ? 101.611 26.230 -101.266 1.00 86.50 100 GLU A O 1
ATOM 758 N N . ALA A 1 101 ? 103.731 25.881 -100.607 1.00 89.19 101 ALA A N 1
ATOM 759 C CA . ALA A 1 101 ? 103.484 24.569 -100.012 1.00 89.19 101 ALA A CA 1
ATOM 760 C C . ALA A 1 101 ? 102.457 24.646 -98.869 1.00 89.19 101 ALA A C 1
ATOM 762 O O . ALA A 1 101 ? 101.487 23.895 -98.876 1.00 89.19 101 ALA A O 1
ATOM 763 N N . LYS A 1 102 ? 102.601 25.609 -97.945 1.00 89.62 102 LYS A N 1
ATOM 764 C CA . LYS A 1 102 ? 101.624 25.854 -96.865 1.00 89.62 102 LYS A CA 1
ATOM 765 C C . LYS A 1 102 ? 100.245 26.260 -97.393 1.00 89.62 102 LYS A C 1
ATOM 767 O O . LYS A 1 102 ? 99.240 25.874 -96.811 1.00 89.62 102 LYS A O 1
ATOM 772 N N . LEU A 1 103 ? 100.172 27.027 -98.484 1.00 88.50 103 LEU A N 1
ATOM 773 C CA . LEU A 1 103 ? 98.905 27.403 -99.119 1.00 88.50 103 LEU A CA 1
ATOM 774 C C . LEU A 1 103 ? 98.220 26.186 -99.760 1.00 88.50 103 LEU A C 1
ATOM 776 O O . LEU A 1 103 ? 97.007 26.037 -99.639 1.00 88.50 103 LEU A O 1
ATOM 780 N N . GLN A 1 104 ? 98.985 25.308 -100.414 1.00 92.88 104 GLN A N 1
ATOM 781 C CA . GLN A 1 104 ? 98.478 24.056 -100.983 1.00 92.88 104 GLN A CA 1
ATOM 782 C C . GLN A 1 104 ? 98.022 23.085 -99.886 1.00 92.88 104 GLN A C 1
ATOM 784 O O . GLN A 1 104 ? 96.928 22.537 -99.984 1.00 92.88 104 GLN A O 1
ATOM 789 N N . GLU A 1 105 ? 98.807 22.932 -98.818 1.00 90.94 105 GLU A N 1
ATOM 790 C CA . GLU A 1 105 ? 98.471 22.136 -97.632 1.00 90.94 105 GLU A CA 1
ATOM 791 C C . GLU A 1 105 ? 97.171 22.632 -96.977 1.00 90.94 105 GLU A C 1
ATOM 793 O O . GLU A 1 105 ? 96.229 21.855 -96.826 1.00 90.94 105 GLU A O 1
ATOM 798 N N . LEU A 1 106 ? 97.054 23.941 -96.719 1.00 91.69 106 LEU A N 1
ATOM 799 C CA . LEU A 1 106 ? 95.828 24.567 -96.208 1.00 91.69 106 LEU A CA 1
ATOM 800 C C . LEU A 1 106 ? 94.640 24.446 -97.172 1.00 91.69 106 LEU A C 1
ATOM 802 O O . LEU A 1 106 ? 93.508 24.319 -96.713 1.00 91.69 106 LEU A O 1
ATOM 806 N N . SER A 1 107 ? 94.857 24.472 -98.492 1.00 92.12 107 SER A N 1
ATOM 807 C CA . SER A 1 107 ? 93.781 24.264 -99.474 1.00 92.12 107 SER A CA 1
ATOM 808 C C . SER A 1 107 ? 93.276 22.821 -99.450 1.00 92.12 107 SER A C 1
ATOM 810 O O . SER A 1 107 ? 92.069 22.600 -99.460 1.00 92.12 107 SER A O 1
ATOM 812 N N . VAL A 1 108 ? 94.180 21.840 -99.370 1.00 94.56 108 VAL A N 1
ATOM 813 C CA . VAL A 1 108 ? 93.828 20.416 -99.260 1.00 94.56 108 VAL A CA 1
ATOM 814 C C . VAL A 1 108 ? 93.143 20.127 -97.922 1.00 94.56 108 VAL A C 1
ATOM 816 O O . VAL A 1 108 ? 92.157 19.393 -97.894 1.00 94.56 108 VAL A O 1
ATOM 819 N N . GLU A 1 109 ? 93.597 20.732 -96.822 1.00 92.62 109 GLU A N 1
ATOM 820 C CA . GLU A 1 109 ? 92.948 20.620 -95.511 1.00 92.62 109 GLU A CA 1
ATOM 821 C C . GLU A 1 109 ? 91.560 21.284 -95.496 1.00 92.62 109 GLU A C 1
ATOM 823 O O . GLU A 1 109 ? 90.598 20.697 -95.002 1.00 92.62 109 GLU A O 1
ATOM 828 N N . HIS A 1 110 ? 91.414 22.464 -96.103 1.00 89.81 110 HIS A N 1
ATOM 829 C CA . HIS A 1 110 ? 90.133 23.154 -96.265 1.00 89.81 110 HIS A CA 1
ATOM 830 C C . HIS A 1 110 ? 89.135 22.342 -97.103 1.00 89.81 110 HIS A C 1
ATOM 832 O O . HIS A 1 110 ? 87.987 22.150 -96.694 1.00 89.81 110 HIS A O 1
ATOM 838 N N . ASP A 1 111 ? 89.567 21.813 -98.248 1.00 92.81 111 ASP A N 1
ATOM 839 C CA . ASP A 1 111 ? 88.711 21.009 -99.121 1.00 92.81 111 ASP A CA 1
ATOM 840 C C . ASP A 1 111 ? 88.365 19.656 -98.481 1.00 92.81 111 ASP A C 1
ATOM 842 O O . ASP A 1 111 ? 87.231 19.182 -98.618 1.00 92.81 111 ASP A O 1
ATOM 846 N N . ARG A 1 112 ? 89.281 19.083 -97.686 1.00 93.88 112 ARG A N 1
ATOM 847 C CA . ARG A 1 112 ? 89.013 17.931 -96.815 1.00 93.88 112 ARG A CA 1
ATOM 848 C C . ARG A 1 112 ? 87.967 18.260 -95.745 1.00 93.88 112 ARG A C 1
ATOM 850 O O . ARG A 1 112 ? 87.002 17.511 -95.624 1.00 93.88 112 ARG A O 1
ATOM 857 N N . MET A 1 113 ? 88.092 19.370 -95.015 1.00 92.31 113 MET A N 1
ATOM 858 C CA . MET A 1 113 ? 87.085 19.797 -94.027 1.00 92.31 113 MET A CA 1
ATOM 859 C C . MET A 1 113 ? 85.712 20.031 -94.676 1.00 92.31 113 MET A C 1
ATOM 861 O O . MET A 1 113 ? 84.682 19.666 -94.108 1.00 92.31 113 MET A O 1
ATOM 865 N N . ILE A 1 114 ? 85.677 20.578 -95.895 1.00 93.44 114 ILE A N 1
ATOM 866 C CA . ILE A 1 114 ? 84.444 20.719 -96.680 1.00 93.44 114 ILE A CA 1
ATOM 867 C C . ILE A 1 114 ? 83.872 19.352 -97.088 1.00 93.44 114 ILE A C 1
ATOM 869 O O . ILE A 1 114 ? 82.649 19.189 -97.087 1.00 93.44 114 ILE A O 1
ATOM 873 N N . ALA A 1 115 ? 84.708 18.374 -97.443 1.00 92.62 115 ALA A N 1
ATOM 874 C CA . ALA A 1 115 ? 84.268 17.019 -97.769 1.00 92.62 115 ALA A CA 1
ATOM 875 C C . ALA A 1 115 ? 83.704 16.289 -96.535 1.00 92.62 115 ALA A C 1
ATOM 877 O O . ALA A 1 115 ? 82.574 15.802 -96.589 1.00 92.62 115 ALA A O 1
ATOM 878 N N . GLU A 1 116 ? 84.427 16.300 -95.412 1.00 93.50 116 GLU A N 1
ATOM 879 C CA . GLU A 1 116 ? 83.989 15.715 -94.137 1.00 93.50 116 GLU A CA 1
ATOM 880 C C . GLU A 1 116 ? 82.688 16.367 -93.638 1.00 93.50 116 GLU A C 1
ATOM 882 O O . GLU A 1 116 ? 81.737 15.669 -93.283 1.00 93.50 116 GLU A O 1
ATOM 887 N N . GLY A 1 117 ? 82.584 17.700 -93.692 1.00 87.81 117 GLY A N 1
ATOM 888 C CA . GLY A 1 117 ? 81.366 18.428 -93.324 1.00 87.81 117 GLY A CA 1
ATOM 889 C C . GLY A 1 117 ? 80.160 18.075 -94.205 1.00 87.81 117 GLY A C 1
ATOM 890 O O . GLY A 1 117 ? 79.051 17.892 -93.695 1.00 87.81 117 GLY A O 1
ATOM 891 N N . LYS A 1 118 ? 80.363 17.904 -95.520 1.00 94.06 118 LYS A N 1
ATOM 892 C CA . LYS A 1 118 ? 79.321 17.423 -96.448 1.00 94.06 118 LYS A CA 1
ATOM 893 C C . LYS A 1 118 ? 78.910 15.983 -96.146 1.00 94.06 118 LYS A C 1
ATOM 895 O O . LYS A 1 118 ? 77.717 15.683 -96.186 1.00 94.06 118 LYS A O 1
ATOM 900 N N . GLU A 1 119 ? 79.853 15.093 -95.840 1.00 92.19 119 GLU A N 1
ATOM 901 C CA . GLU A 1 119 ? 79.542 13.703 -95.497 1.00 92.19 119 GLU A CA 1
ATOM 902 C C . GLU A 1 119 ? 78.740 13.611 -94.193 1.00 92.19 119 GLU A C 1
ATOM 904 O O . GLU A 1 119 ? 77.700 12.946 -94.160 1.00 92.19 119 GLU A O 1
ATOM 909 N N . GLN A 1 120 ? 79.154 14.343 -93.153 1.00 91.69 120 GLN A N 1
ATOM 910 C CA . GLN A 1 120 ? 78.418 14.449 -91.892 1.00 91.69 120 GLN A CA 1
ATOM 911 C C . GLN A 1 120 ? 77.001 14.991 -92.124 1.00 91.69 120 GLN A C 1
ATOM 913 O O . GLN A 1 120 ? 76.029 14.379 -91.676 1.00 91.69 120 GLN A O 1
ATOM 918 N N . GLN A 1 121 ? 76.849 16.079 -92.890 1.00 91.25 121 GLN A N 1
ATOM 919 C CA . GLN A 1 121 ? 75.536 16.636 -93.231 1.00 91.25 121 GLN A CA 1
ATOM 920 C C . GLN A 1 121 ? 74.649 15.607 -93.952 1.00 91.25 121 GLN A C 1
ATOM 922 O O . GLN A 1 121 ? 73.477 15.447 -93.604 1.00 91.25 121 GLN A O 1
ATOM 927 N N . GLN A 1 122 ? 75.195 14.857 -94.915 1.00 92.94 122 GLN A N 1
ATOM 928 C CA . GLN A 1 122 ? 74.454 13.779 -95.573 1.00 92.94 122 GLN A CA 1
ATOM 929 C C . GLN A 1 122 ? 74.102 12.630 -94.618 1.00 92.94 122 GLN A C 1
ATOM 931 O O . GLN A 1 122 ? 73.021 12.056 -94.741 1.00 92.94 122 GLN A O 1
ATOM 936 N N . ALA A 1 123 ? 74.973 12.276 -93.669 1.00 90.06 123 ALA A N 1
ATOM 937 C CA . ALA A 1 123 ? 74.687 11.255 -92.664 1.00 90.06 123 ALA A CA 1
ATOM 938 C C . ALA A 1 123 ? 73.523 11.673 -91.747 1.00 90.06 123 ALA A C 1
ATOM 940 O O . ALA A 1 123 ? 72.617 10.868 -91.514 1.00 90.06 123 ALA A O 1
ATOM 941 N N . PHE A 1 124 ? 73.483 12.939 -91.316 1.00 92.81 124 PHE A N 1
ATOM 942 C CA . PHE A 1 124 ? 72.338 13.500 -90.593 1.00 92.81 124 PHE A CA 1
ATOM 943 C C . PHE A 1 124 ? 71.056 13.473 -91.434 1.00 92.81 124 PHE A C 1
ATOM 945 O O . PHE A 1 124 ? 70.042 12.976 -90.952 1.00 92.81 124 PHE A O 1
ATOM 952 N N . ILE A 1 125 ? 71.095 13.905 -92.701 1.00 92.56 125 ILE A N 1
ATOM 953 C CA . ILE A 1 125 ? 69.925 13.868 -93.601 1.00 92.56 125 ILE A CA 1
ATOM 954 C C . ILE A 1 125 ? 69.418 12.428 -93.799 1.00 92.56 125 ILE A C 1
ATOM 956 O O . ILE A 1 125 ? 68.215 12.182 -93.707 1.00 92.56 125 ILE A O 1
ATOM 960 N N . ARG A 1 126 ? 70.314 11.451 -94.009 1.00 92.62 126 ARG A N 1
ATOM 961 C CA . ARG A 1 126 ? 69.952 10.025 -94.128 1.00 92.62 126 ARG A CA 1
ATOM 962 C C . ARG A 1 126 ? 69.259 9.508 -92.861 1.00 92.62 126 ARG A C 1
ATOM 964 O O . ARG A 1 126 ? 68.241 8.824 -92.966 1.00 92.62 126 ARG A O 1
ATOM 971 N N . ARG A 1 127 ? 69.774 9.856 -91.677 1.00 93.69 127 ARG A N 1
ATOM 972 C CA . ARG A 1 127 ? 69.203 9.467 -90.375 1.00 93.69 127 ARG A CA 1
ATOM 973 C C . ARG A 1 127 ? 67.848 10.136 -90.109 1.00 93.69 127 ARG A C 1
ATOM 975 O O . ARG A 1 127 ? 66.924 9.470 -89.651 1.00 93.69 127 ARG A O 1
ATOM 982 N N . GLU A 1 128 ? 67.709 11.412 -90.452 1.00 92.00 128 GLU A N 1
ATOM 983 C CA . GLU A 1 128 ? 66.461 12.167 -90.307 1.00 92.00 128 GLU A CA 1
ATOM 984 C C . GLU A 1 128 ? 65.352 11.595 -91.203 1.00 92.00 128 GLU A C 1
ATOM 986 O O . GLU A 1 128 ? 64.265 11.286 -90.720 1.00 92.00 128 GLU A O 1
ATOM 991 N N . VAL A 1 129 ? 65.639 11.326 -92.483 1.00 94.62 129 VAL A N 1
ATOM 992 C CA . VAL A 1 129 ? 64.683 10.674 -93.401 1.00 94.62 129 VAL A CA 1
ATOM 993 C C . VAL A 1 129 ? 64.269 9.285 -92.891 1.00 94.62 129 VAL A C 1
ATOM 995 O O . VAL A 1 129 ? 63.091 8.920 -92.967 1.00 94.62 129 VAL A O 1
ATOM 998 N N . GLN A 1 130 ? 65.197 8.514 -92.310 1.00 94.19 130 GLN A N 1
ATOM 999 C CA . GLN A 1 130 ? 64.866 7.237 -91.672 1.00 94.19 130 GLN A CA 1
ATOM 1000 C C . GLN A 1 130 ? 63.896 7.424 -90.496 1.00 94.19 130 GLN A C 1
ATOM 1002 O O . GLN A 1 130 ? 62.851 6.765 -90.487 1.00 94.19 130 GLN A O 1
ATOM 1007 N N . TYR A 1 131 ? 64.174 8.337 -89.559 1.00 94.12 131 TYR A N 1
ATOM 1008 C CA . TYR A 1 131 ? 63.291 8.602 -88.419 1.00 94.12 131 TYR A CA 1
ATOM 1009 C C . TYR A 1 131 ? 61.931 9.166 -88.839 1.00 94.12 131 TYR A C 1
ATOM 1011 O O . TYR A 1 131 ? 60.909 8.671 -88.367 1.00 94.12 131 TYR A O 1
ATOM 1019 N N . GLN A 1 132 ? 61.870 10.094 -89.796 1.00 93.94 132 GLN A N 1
ATOM 1020 C CA . GLN A 1 132 ? 60.602 10.573 -90.356 1.00 93.94 132 GLN A CA 1
ATOM 1021 C C . GLN A 1 132 ? 59.787 9.424 -90.975 1.00 93.94 132 GLN A C 1
ATOM 1023 O O . GLN A 1 132 ? 58.580 9.324 -90.738 1.00 93.94 132 GLN A O 1
ATOM 1028 N N . SER A 1 133 ? 60.431 8.486 -91.685 1.00 93.44 133 SER A N 1
ATOM 1029 C CA . SER A 1 133 ? 59.757 7.298 -92.236 1.00 93.44 133 SER A CA 1
ATOM 1030 C C . SER A 1 133 ? 59.259 6.315 -91.163 1.00 93.44 133 SER A C 1
ATOM 1032 O O . SER A 1 133 ? 58.277 5.602 -91.389 1.00 93.44 133 SER A O 1
ATOM 1034 N N . GLN A 1 134 ? 59.927 6.245 -90.006 1.00 93.12 134 GLN A N 1
ATOM 1035 C CA . GLN A 1 134 ? 59.509 5.426 -88.864 1.00 93.12 134 GLN A CA 1
ATOM 1036 C C . GLN A 1 134 ? 58.348 6.092 -88.120 1.00 93.12 134 GLN A C 1
ATOM 1038 O O . GLN A 1 134 ? 57.331 5.446 -87.887 1.00 93.12 134 GLN A O 1
ATOM 1043 N N . ILE A 1 135 ? 58.443 7.395 -87.839 1.00 91.69 135 ILE A N 1
ATOM 1044 C CA . ILE A 1 135 ? 57.373 8.200 -87.234 1.00 91.69 135 ILE A CA 1
ATOM 1045 C C . ILE A 1 135 ? 56.109 8.144 -88.099 1.00 91.69 135 ILE A C 1
ATOM 1047 O O . ILE A 1 135 ? 55.023 7.937 -87.561 1.00 91.69 135 ILE A O 1
ATOM 1051 N N . LYS A 1 136 ? 56.229 8.258 -89.430 1.00 94.69 136 LYS A N 1
ATOM 1052 C CA . LYS A 1 136 ? 55.089 8.119 -90.351 1.00 94.69 136 LYS A CA 1
ATOM 1053 C C . LYS A 1 136 ? 54.451 6.730 -90.254 1.00 94.69 136 LYS A C 1
ATOM 1055 O O . LYS A 1 136 ? 53.246 6.644 -90.047 1.00 94.69 136 LYS A O 1
ATOM 1060 N N . ARG A 1 137 ? 55.245 5.652 -90.303 1.00 92.25 137 ARG A N 1
ATOM 1061 C CA . ARG A 1 137 ? 54.739 4.273 -90.149 1.00 92.25 137 ARG A CA 1
ATOM 1062 C C . ARG A 1 137 ? 54.086 4.023 -88.786 1.00 92.25 137 ARG A C 1
ATOM 1064 O O . ARG A 1 137 ? 53.033 3.399 -88.739 1.00 92.25 137 ARG A O 1
ATOM 1071 N N . MET A 1 138 ? 54.651 4.536 -87.691 1.00 89.62 138 MET A N 1
ATOM 1072 C CA . MET A 1 138 ? 54.034 4.428 -86.362 1.00 89.62 138 MET A CA 1
ATOM 1073 C C . MET A 1 138 ? 52.718 5.209 -86.273 1.00 89.62 138 MET A C 1
ATOM 1075 O O . MET A 1 138 ? 51.754 4.690 -85.718 1.00 89.62 138 MET A O 1
ATOM 1079 N N . LYS A 1 139 ? 52.641 6.412 -86.861 1.00 88.12 139 LYS A N 1
ATOM 1080 C CA . LYS A 1 139 ? 51.388 7.179 -86.956 1.00 88.12 139 LYS A CA 1
ATOM 1081 C C . LYS A 1 139 ? 50.329 6.431 -87.766 1.00 88.12 139 LYS A C 1
ATOM 1083 O O . LYS A 1 139 ? 49.226 6.265 -87.268 1.00 88.12 139 LYS A O 1
ATOM 1088 N N . GLU A 1 140 ? 50.675 5.900 -88.939 1.00 91.06 140 GLU A N 1
ATOM 1089 C CA . GLU A 1 140 ? 49.757 5.101 -89.766 1.00 91.06 140 GLU A CA 1
ATOM 1090 C C . GLU A 1 140 ? 49.275 3.820 -89.059 1.00 91.06 140 GLU A C 1
ATOM 1092 O O . GLU A 1 140 ? 48.131 3.410 -89.245 1.00 91.06 140 GLU A O 1
ATOM 1097 N N . LEU A 1 141 ? 50.121 3.173 -88.247 1.00 87.44 141 LEU A N 1
ATOM 1098 C CA . LEU A 1 141 ? 49.733 2.009 -87.440 1.00 87.44 141 LEU A CA 1
ATOM 1099 C C . LEU A 1 141 ? 48.806 2.393 -86.278 1.00 87.44 141 LEU A C 1
ATOM 1101 O O . LEU A 1 141 ? 47.814 1.703 -86.046 1.00 87.44 141 LEU A O 1
ATOM 1105 N N . LEU A 1 142 ? 49.090 3.497 -85.579 1.00 83.00 142 LEU A N 1
ATOM 1106 C CA . LEU A 1 142 ? 48.218 4.031 -84.528 1.00 83.00 142 LEU A CA 1
ATOM 1107 C C . LEU A 1 142 ? 46.863 4.466 -85.093 1.00 83.00 142 LEU A C 1
ATOM 1109 O O . LEU A 1 142 ? 45.834 4.130 -84.520 1.00 83.00 142 LEU A O 1
ATOM 1113 N N . GLU A 1 143 ? 46.851 5.154 -86.232 1.00 83.38 143 GLU A N 1
ATOM 1114 C CA . GLU A 1 143 ? 45.637 5.588 -86.925 1.00 83.38 143 GLU A CA 1
ATOM 1115 C C . GLU A 1 143 ? 44.787 4.384 -87.348 1.00 83.38 143 GLU A C 1
ATOM 1117 O O . GLU A 1 143 ? 43.617 4.311 -86.981 1.00 83.38 143 GLU A O 1
ATOM 1122 N N . LYS A 1 144 ? 45.387 3.361 -87.977 1.00 83.50 144 LYS A N 1
ATOM 1123 C CA . LYS A 1 144 ? 44.700 2.095 -88.297 1.00 83.50 144 LYS A CA 1
ATOM 1124 C C . LYS A 1 144 ? 44.153 1.390 -87.050 1.00 83.50 144 LYS A C 1
ATOM 1126 O O . LYS A 1 144 ? 43.028 0.899 -87.086 1.00 83.50 144 LYS A O 1
ATOM 1131 N N . ALA A 1 145 ? 44.897 1.366 -85.942 1.00 75.00 145 ALA A N 1
ATOM 1132 C CA . ALA A 1 145 ? 44.435 0.776 -84.683 1.00 75.00 145 ALA A CA 1
ATOM 1133 C C . ALA A 1 145 ? 43.283 1.574 -84.036 1.00 75.00 145 ALA A C 1
ATOM 1135 O O . ALA A 1 145 ? 42.355 0.981 -83.486 1.00 75.00 145 ALA A O 1
ATOM 1136 N N . ILE A 1 146 ? 43.306 2.908 -84.131 1.00 71.81 146 ILE A N 1
ATOM 1137 C CA . ILE A 1 146 ? 42.237 3.795 -83.651 1.00 71.81 146 ILE A CA 1
ATOM 1138 C C . ILE A 1 146 ? 40.978 3.628 -84.511 1.00 71.81 146 ILE A C 1
ATOM 1140 O O . ILE A 1 146 ? 39.900 3.415 -83.958 1.00 71.81 146 ILE A O 1
ATOM 1144 N N . SER A 1 147 ? 41.106 3.636 -85.843 1.00 71.56 147 SER A N 1
ATOM 1145 C CA . SER A 1 147 ? 39.995 3.381 -86.770 1.00 71.56 147 SER A CA 1
ATOM 1146 C C . SER A 1 147 ? 39.399 1.984 -86.578 1.00 71.56 147 SER A C 1
ATOM 1148 O O . SER A 1 147 ? 38.179 1.846 -86.532 1.00 71.56 147 SER A O 1
ATOM 1150 N N . SER A 1 148 ? 40.233 0.955 -86.380 1.00 67.56 148 SER A N 1
ATOM 1151 C CA . SER A 1 148 ? 39.769 -0.412 -86.098 1.00 67.56 148 SER A CA 1
ATOM 1152 C C . SER A 1 148 ? 39.038 -0.538 -84.755 1.00 67.56 148 SER A C 1
ATOM 1154 O O . SER A 1 148 ? 38.183 -1.408 -84.618 1.00 67.56 148 SER A O 1
ATOM 1156 N N . ARG A 1 149 ? 39.324 0.336 -83.780 1.00 63.66 149 ARG A N 1
ATOM 1157 C CA . ARG A 1 149 ? 38.588 0.450 -82.505 1.00 63.66 149 ARG A CA 1
ATOM 1158 C C . ARG A 1 149 ? 37.384 1.402 -82.566 1.00 63.66 149 ARG A C 1
ATOM 1160 O O . ARG A 1 149 ? 36.755 1.658 -81.537 1.00 63.66 149 ARG A O 1
ATOM 1167 N N . GLY A 1 150 ? 37.041 1.921 -83.749 1.00 54.69 150 GLY A N 1
ATOM 1168 C CA . GLY A 1 150 ? 36.082 3.015 -83.939 1.00 54.69 150 GLY A CA 1
ATOM 1169 C C . GLY A 1 150 ? 34.677 2.790 -83.361 1.00 54.69 150 GLY A C 1
ATOM 1170 O O . GLY A 1 150 ? 34.032 3.762 -82.984 1.00 54.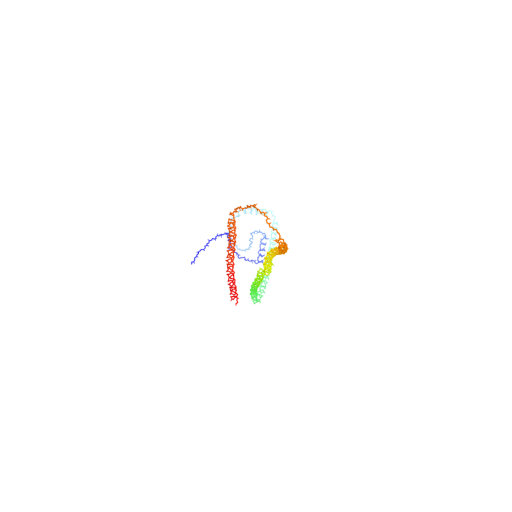69 150 GLY A O 1
ATOM 1171 N N . ASN A 1 151 ? 34.227 1.536 -83.219 1.00 57.12 151 ASN A N 1
ATOM 1172 C CA . ASN A 1 151 ? 32.925 1.202 -82.617 1.00 57.12 151 ASN A CA 1
ATOM 1173 C C . ASN A 1 151 ? 32.996 0.745 -81.147 1.00 57.12 151 ASN A C 1
ATOM 1175 O O . ASN A 1 151 ? 32.017 0.891 -80.415 1.00 57.12 151 ASN A O 1
ATOM 1179 N N . GLU A 1 152 ? 34.130 0.221 -80.673 1.00 58.62 152 GLU A N 1
ATOM 1180 C CA . GLU A 1 152 ? 34.246 -0.314 -79.303 1.00 58.62 152 GLU A CA 1
ATOM 1181 C C . GLU A 1 152 ? 34.252 0.793 -78.243 1.00 58.62 152 GLU A C 1
ATOM 1183 O O . GLU A 1 152 ? 33.750 0.615 -77.130 1.00 58.62 152 GLU A O 1
ATOM 1188 N N . ASN A 1 153 ? 34.765 1.974 -78.600 1.00 60.38 153 ASN A N 1
ATOM 1189 C CA . ASN A 1 153 ? 34.860 3.113 -77.689 1.00 60.38 153 ASN A CA 1
ATOM 1190 C C . ASN A 1 153 ? 33.489 3.658 -77.233 1.00 60.38 153 ASN A C 1
ATOM 1192 O O . ASN A 1 153 ? 33.452 4.355 -76.225 1.00 60.38 153 ASN A O 1
ATOM 1196 N N . ASN A 1 154 ? 32.371 3.296 -77.882 1.00 63.97 154 ASN A N 1
ATOM 1197 C CA . ASN A 1 154 ? 31.013 3.610 -77.403 1.00 63.97 154 ASN A CA 1
ATOM 1198 C C . ASN A 1 154 ? 30.517 2.660 -76.294 1.00 63.97 154 ASN A C 1
ATOM 1200 O O . ASN A 1 154 ? 29.593 3.005 -75.554 1.00 63.97 154 ASN A O 1
ATOM 1204 N N . GLY A 1 155 ? 31.139 1.486 -76.130 1.00 69.94 155 GLY A N 1
ATOM 1205 C CA . GLY A 1 155 ? 30.803 0.548 -75.058 1.00 69.94 155 GLY A CA 1
ATOM 1206 C C . GLY A 1 155 ? 31.123 1.110 -73.671 1.00 69.94 155 GLY A C 1
ATOM 1207 O O . GLY A 1 155 ? 30.302 1.010 -72.762 1.00 69.94 155 GLY A O 1
ATOM 1208 N N . MET A 1 156 ? 32.278 1.765 -73.510 1.00 76.00 156 MET A N 1
ATOM 1209 C CA . MET A 1 156 ? 32.728 2.275 -72.208 1.00 76.00 156 MET A CA 1
ATOM 1210 C C . MET A 1 156 ? 31.901 3.453 -71.655 1.00 76.00 156 MET A C 1
ATOM 1212 O O . MET A 1 156 ? 31.559 3.393 -70.475 1.00 76.00 156 MET A O 1
ATOM 1216 N N . PRO A 1 157 ? 31.535 4.501 -72.423 1.00 83.75 157 PRO A N 1
ATOM 1217 C CA . PRO A 1 157 ? 30.626 5.550 -71.956 1.00 83.75 157 PRO A CA 1
ATOM 1218 C C . PRO A 1 157 ? 29.269 4.988 -71.526 1.00 83.75 157 PRO A C 1
ATOM 1220 O O . PRO A 1 157 ? 28.819 5.267 -70.419 1.00 83.75 157 PRO A O 1
ATOM 1223 N N . ARG A 1 158 ? 28.668 4.110 -72.342 1.00 85.44 158 ARG A N 1
ATOM 1224 C CA . ARG A 1 158 ? 27.389 3.462 -72.018 1.00 85.44 158 ARG A CA 1
ATOM 1225 C C . ARG A 1 158 ? 27.496 2.548 -70.793 1.00 85.44 158 ARG A C 1
ATOM 1227 O O . ARG A 1 158 ? 26.570 2.491 -69.993 1.00 85.44 158 ARG A O 1
ATOM 1234 N N . LEU A 1 159 ? 28.621 1.853 -70.606 1.00 86.12 159 LEU A N 1
ATOM 1235 C CA . LEU A 1 159 ? 28.871 1.044 -69.410 1.00 86.12 159 LEU A CA 1
ATOM 1236 C C . LEU A 1 159 ? 29.010 1.911 -68.150 1.00 86.12 159 LEU A C 1
ATOM 1238 O O . LEU A 1 159 ? 28.458 1.544 -67.117 1.00 86.12 159 LEU A O 1
ATOM 1242 N N . ARG A 1 160 ? 29.684 3.069 -68.234 1.00 90.19 160 ARG A N 1
ATOM 1243 C CA . ARG A 1 160 ? 29.750 4.047 -67.132 1.00 90.19 160 ARG A CA 1
ATOM 1244 C C . ARG A 1 160 ? 28.361 4.584 -66.791 1.00 90.19 160 ARG A C 1
ATOM 1246 O O . ARG A 1 160 ? 27.974 4.511 -65.635 1.00 90.19 160 ARG A O 1
ATOM 1253 N N . GLU A 1 161 ? 27.590 5.010 -67.789 1.00 92.75 161 GLU A N 1
ATOM 1254 C CA . GLU A 1 161 ? 26.217 5.505 -67.621 1.00 92.75 161 GLU A CA 1
ATOM 1255 C C . GLU A 1 161 ? 25.286 4.443 -66.997 1.00 92.75 161 GLU A C 1
ATOM 1257 O O . GLU A 1 161 ? 24.498 4.737 -66.098 1.00 92.75 161 GLU A O 1
ATOM 1262 N N . MET A 1 162 ? 25.381 3.182 -67.436 1.00 91.31 162 MET A N 1
ATOM 1263 C CA . MET A 1 162 ? 24.623 2.078 -66.836 1.00 91.31 162 MET A CA 1
ATOM 1264 C C . MET A 1 162 ? 25.083 1.776 -65.405 1.00 91.31 162 MET A C 1
ATOM 1266 O O . MET A 1 162 ? 24.238 1.543 -64.545 1.00 91.31 162 MET A O 1
ATOM 1270 N N . HIS A 1 163 ? 26.390 1.805 -65.130 1.00 94.06 163 HIS A N 1
ATOM 1271 C CA . HIS A 1 163 ? 26.928 1.625 -63.782 1.00 94.06 163 HIS A CA 1
ATOM 1272 C C . HIS A 1 163 ? 26.483 2.752 -62.842 1.00 94.06 163 HIS A C 1
ATOM 1274 O O . HIS A 1 163 ? 26.015 2.472 -61.746 1.00 94.06 163 HIS A O 1
ATOM 1280 N N . GLU A 1 164 ? 26.526 4.006 -63.286 1.00 95.88 164 GLU A N 1
ATOM 1281 C CA . GLU A 1 164 ? 26.055 5.174 -62.538 1.00 95.88 164 GLU A CA 1
ATOM 1282 C C . GLU A 1 164 ? 24.554 5.077 -62.227 1.00 95.88 164 GLU A C 1
ATOM 1284 O O . GLU A 1 164 ? 24.151 5.218 -61.074 1.00 95.88 164 GLU A O 1
ATOM 1289 N N . LYS A 1 165 ? 23.727 4.675 -63.203 1.00 97.12 165 LYS A N 1
ATOM 1290 C CA . LYS A 1 165 ? 22.295 4.382 -62.994 1.00 97.12 165 LYS A CA 1
ATOM 1291 C C . LYS A 1 165 ? 22.042 3.196 -62.053 1.00 97.12 165 LYS A C 1
ATOM 1293 O O . LYS A 1 165 ? 21.009 3.165 -61.384 1.00 97.12 165 LYS A O 1
ATOM 1298 N N . ILE A 1 166 ? 22.948 2.217 -61.989 1.00 96.31 166 ILE A N 1
ATOM 1299 C CA . ILE A 1 166 ? 22.892 1.112 -61.017 1.00 96.31 166 ILE A CA 1
ATOM 1300 C C . ILE A 1 166 ? 23.279 1.611 -59.620 1.00 96.31 166 ILE A C 1
ATOM 1302 O O . ILE A 1 166 ? 22.571 1.306 -58.665 1.00 96.31 166 ILE A O 1
ATOM 1306 N N . MET A 1 167 ? 24.338 2.416 -59.494 1.00 95.75 167 MET A N 1
ATOM 1307 C CA . MET A 1 167 ? 24.788 2.997 -58.225 1.00 95.75 167 MET A CA 1
ATOM 1308 C C . MET A 1 167 ? 23.754 3.969 -57.643 1.00 95.75 167 MET A C 1
ATOM 1310 O O . MET A 1 167 ? 23.465 3.898 -56.450 1.00 95.75 167 MET A O 1
ATOM 1314 N N . GLN A 1 168 ? 23.117 4.796 -58.478 1.00 97.44 168 GLN A N 1
ATOM 1315 C CA . GLN A 1 168 ? 21.994 5.644 -58.075 1.00 97.44 168 GLN A CA 1
ATOM 1316 C C . GLN A 1 168 ? 20.836 4.797 -57.526 1.00 97.44 168 GLN A C 1
ATOM 1318 O O . GLN A 1 168 ? 20.388 5.017 -56.403 1.00 97.44 168 GLN A O 1
ATOM 1323 N N . LYS A 1 169 ? 20.393 3.770 -58.266 1.00 97.06 169 LYS A N 1
ATOM 1324 C CA . LYS A 1 169 ? 19.324 2.864 -57.809 1.00 97.06 169 LYS A CA 1
ATOM 1325 C C . LYS A 1 169 ? 19.704 2.076 -56.555 1.00 97.06 169 LYS A C 1
ATOM 1327 O O . LYS A 1 169 ? 18.830 1.765 -55.749 1.00 97.06 169 LYS A O 1
ATOM 1332 N N . LEU A 1 170 ? 20.983 1.748 -56.375 1.00 96.12 170 LEU A N 1
ATOM 1333 C CA . LEU A 1 170 ? 21.486 1.096 -55.168 1.00 96.12 170 LEU A CA 1
ATOM 1334 C C . LEU A 1 170 ? 21.398 2.040 -53.961 1.00 96.12 170 LEU A C 1
ATOM 1336 O O . LEU A 1 170 ? 20.877 1.627 -52.929 1.00 96.12 170 LEU A O 1
ATOM 1340 N N . ALA A 1 171 ? 21.800 3.306 -54.111 1.00 95.56 171 ALA A N 1
ATOM 1341 C CA . ALA A 1 171 ? 21.644 4.334 -53.081 1.00 95.56 171 ALA A CA 1
ATOM 1342 C C . ALA A 1 171 ? 20.161 4.581 -52.740 1.00 95.56 171 ALA A C 1
ATOM 1344 O O . ALA A 1 171 ? 19.777 4.501 -51.574 1.00 95.56 171 ALA A O 1
ATOM 1345 N N . GLU A 1 172 ? 19.296 4.750 -53.748 1.00 97.12 172 GLU A N 1
ATOM 1346 C CA . GLU A 1 172 ? 17.839 4.875 -53.575 1.00 97.12 172 GLU A CA 1
ATOM 1347 C C . GLU A 1 172 ? 17.244 3.683 -52.803 1.00 97.12 172 GLU A C 1
ATOM 1349 O O . GLU A 1 172 ? 16.402 3.859 -51.919 1.00 97.12 172 GLU A O 1
ATOM 1354 N N . LYS A 1 173 ? 17.691 2.451 -53.092 1.00 96.56 173 LYS A N 1
ATOM 1355 C CA . LYS A 1 173 ? 17.263 1.246 -52.362 1.00 96.56 173 LYS A CA 1
ATOM 1356 C C . LYS A 1 173 ? 17.855 1.161 -50.956 1.00 96.56 173 LYS A C 1
ATOM 1358 O O . LYS A 1 173 ? 17.163 0.689 -50.052 1.00 96.56 173 LYS A O 1
ATOM 1363 N N . GLN A 1 174 ? 19.081 1.627 -50.746 1.00 97.00 174 GLN A N 1
ATOM 1364 C CA . GLN A 1 174 ? 19.724 1.675 -49.435 1.00 97.00 174 GLN A CA 1
ATOM 1365 C C . GLN A 1 174 ? 19.013 2.671 -48.507 1.00 97.00 174 GLN A C 1
ATOM 1367 O O . GLN A 1 174 ? 18.666 2.305 -47.383 1.00 97.00 174 GLN A O 1
ATOM 1372 N N . ASP A 1 175 ? 18.683 3.874 -48.983 1.00 97.56 175 ASP A N 1
ATOM 1373 C CA . ASP A 1 175 ? 17.918 4.860 -48.210 1.00 97.56 175 ASP A CA 1
ATOM 1374 C C . ASP A 1 175 ? 16.444 4.460 -48.029 1.00 97.56 175 ASP A C 1
ATOM 1376 O O . ASP A 1 175 ? 15.882 4.644 -46.944 1.00 97.56 175 ASP A O 1
ATOM 1380 N N . ALA A 1 176 ? 15.815 3.815 -49.019 1.00 97.12 176 ALA A N 1
ATOM 1381 C CA . ALA A 1 176 ? 14.494 3.206 -48.835 1.00 97.12 176 ALA A CA 1
ATOM 1382 C C . ALA A 1 176 ? 14.508 2.112 -47.747 1.00 97.12 176 ALA A C 1
ATOM 1384 O O . ALA A 1 176 ? 13.584 2.032 -46.938 1.00 97.12 176 ALA A O 1
ATOM 1385 N N . THR A 1 177 ? 15.573 1.306 -47.676 1.00 96.50 177 THR A N 1
ATOM 1386 C CA . THR A 1 177 ? 15.739 0.261 -46.650 1.00 96.50 177 THR A CA 1
ATOM 1387 C C . THR A 1 177 ? 15.995 0.872 -45.271 1.00 96.50 177 THR A C 1
ATOM 1389 O O . THR A 1 177 ? 15.318 0.524 -44.306 1.00 96.50 177 THR A O 1
ATOM 1392 N N . LYS A 1 178 ? 16.897 1.854 -45.177 1.00 97.62 178 LYS A N 1
ATOM 1393 C CA . LYS A 1 178 ? 17.208 2.604 -43.949 1.00 97.62 178 LYS A CA 1
ATOM 1394 C C . LYS A 1 178 ? 15.976 3.315 -43.381 1.00 97.62 178 LYS A C 1
ATOM 1396 O O . LYS A 1 178 ? 15.693 3.214 -42.189 1.00 97.62 178 LYS A O 1
ATOM 1401 N N . THR A 1 179 ? 15.197 3.988 -44.229 1.00 97.12 179 THR A N 1
ATOM 1402 C CA . THR A 1 179 ? 13.953 4.651 -43.805 1.00 97.12 179 THR A CA 1
ATOM 1403 C C . THR A 1 179 ? 12.828 3.665 -43.479 1.00 97.12 179 THR A C 1
ATOM 1405 O O . THR A 1 179 ? 11.971 3.995 -42.658 1.00 97.12 179 THR A O 1
ATOM 1408 N N . LEU A 1 180 ? 12.818 2.457 -44.056 1.00 97.50 180 LEU A N 1
ATOM 1409 C CA . LEU A 1 180 ? 11.916 1.376 -43.645 1.00 97.50 180 LEU A CA 1
ATOM 1410 C C . LEU A 1 180 ? 12.293 0.824 -42.261 1.00 97.50 180 LEU A C 1
ATOM 1412 O O . LEU A 1 180 ? 11.413 0.717 -41.409 1.00 97.50 180 LEU A O 1
ATOM 1416 N N . MET A 1 181 ? 13.578 0.560 -42.006 1.00 97.06 181 MET A N 1
ATOM 1417 C CA . MET A 1 181 ? 14.075 0.117 -40.696 1.00 97.06 181 MET A CA 1
ATOM 1418 C C . MET A 1 181 ? 13.741 1.137 -39.600 1.00 97.06 181 MET A C 1
ATOM 1420 O O . MET A 1 181 ? 13.087 0.783 -38.624 1.00 97.06 181 MET A O 1
ATOM 1424 N N . MET A 1 182 ? 14.029 2.427 -39.813 1.00 97.25 182 MET A N 1
ATOM 1425 C CA . MET A 1 182 ? 13.668 3.495 -38.863 1.00 97.25 182 MET A CA 1
ATOM 1426 C C . MET A 1 182 ? 12.152 3.593 -38.595 1.00 97.25 182 MET A C 1
ATOM 1428 O O . MET A 1 182 ? 11.729 3.944 -37.492 1.00 97.25 182 MET A O 1
ATOM 1432 N N . LYS A 1 183 ? 11.300 3.276 -39.584 1.00 96.94 183 LYS A N 1
ATOM 1433 C CA . LYS A 1 183 ? 9.838 3.193 -39.391 1.00 96.94 183 LYS A CA 1
ATOM 1434 C C . LYS A 1 183 ? 9.448 1.969 -38.557 1.00 96.94 183 LYS A C 1
ATOM 1436 O O . LYS A 1 183 ? 8.601 2.099 -37.675 1.00 96.94 183 LYS A O 1
ATOM 1441 N N . GLN A 1 184 ? 10.067 0.813 -38.803 1.00 97.56 184 GLN A N 1
ATOM 1442 C CA . GLN A 1 184 ? 9.844 -0.417 -38.036 1.00 97.56 184 GLN A CA 1
ATOM 1443 C C . GLN A 1 184 ? 10.291 -0.258 -36.576 1.00 97.56 184 GLN A C 1
ATOM 1445 O O . GLN A 1 184 ? 9.515 -0.559 -35.674 1.00 97.56 184 GLN A O 1
ATOM 1450 N N . GLU A 1 185 ? 11.478 0.300 -36.328 1.00 96.81 185 GLU A N 1
ATOM 1451 C CA . GLU A 1 185 ? 11.975 0.647 -34.988 1.00 96.81 185 GLU A CA 1
ATOM 1452 C C . GLU A 1 185 ? 11.007 1.577 -34.249 1.00 96.81 185 GLU A C 1
ATOM 1454 O O . GLU A 1 185 ? 10.624 1.307 -33.109 1.00 96.81 185 GLU A O 1
ATOM 1459 N N . LYS A 1 186 ? 10.551 2.652 -34.908 1.00 97.69 186 LYS A N 1
ATOM 1460 C CA . LYS A 1 186 ? 9.602 3.612 -34.328 1.00 97.69 186 LYS A CA 1
ATOM 1461 C C . LYS A 1 186 ? 8.261 2.967 -33.967 1.00 97.69 186 LYS A C 1
ATOM 1463 O O . LYS A 1 186 ? 7.707 3.285 -32.914 1.00 97.69 186 LYS A O 1
ATOM 1468 N N . GLU A 1 187 ? 7.742 2.071 -34.804 1.00 97.56 187 GLU A N 1
ATOM 1469 C CA . GLU A 1 187 ? 6.485 1.371 -34.524 1.00 97.56 187 GLU A CA 1
ATOM 1470 C C . GLU A 1 187 ? 6.662 0.293 -33.441 1.00 97.56 187 GLU A C 1
ATOM 1472 O O . GLU A 1 187 ? 5.829 0.206 -32.540 1.00 97.56 187 GLU A O 1
ATOM 1477 N N . MET A 1 188 ? 7.784 -0.438 -33.412 1.00 96.44 188 MET A N 1
ATOM 1478 C CA . MET A 1 188 ? 8.114 -1.325 -32.288 1.00 96.44 188 MET A CA 1
ATOM 1479 C C . MET A 1 188 ? 8.211 -0.549 -30.970 1.00 96.44 188 MET A C 1
ATOM 1481 O O . MET A 1 188 ? 7.599 -0.951 -29.984 1.00 96.44 188 MET A O 1
ATOM 1485 N N . LEU A 1 189 ? 8.897 0.599 -30.942 1.00 97.44 189 LEU A N 1
ATOM 1486 C CA . LEU A 1 189 ? 8.970 1.467 -29.759 1.00 97.44 189 LEU A CA 1
ATOM 1487 C C . LEU A 1 189 ? 7.590 1.990 -29.328 1.00 97.44 189 LEU A C 1
ATOM 1489 O O . LEU A 1 189 ? 7.332 2.110 -28.131 1.00 97.44 189 LEU A O 1
ATOM 1493 N N . LYS A 1 190 ? 6.684 2.267 -30.272 1.00 97.94 190 LYS A N 1
ATOM 1494 C CA . LYS A 1 190 ? 5.283 2.630 -29.994 1.00 97.94 190 LYS A CA 1
ATOM 1495 C C . LYS A 1 190 ? 4.500 1.459 -29.387 1.00 97.94 190 LYS A C 1
ATOM 1497 O O . LYS A 1 190 ? 3.823 1.657 -28.379 1.00 97.94 190 LYS A O 1
ATOM 1502 N N . ILE A 1 191 ? 4.658 0.243 -29.911 1.00 97.50 191 ILE A N 1
ATOM 1503 C CA . ILE A 1 191 ? 4.060 -0.982 -29.353 1.00 97.50 191 ILE A CA 1
ATOM 1504 C C . ILE A 1 191 ? 4.611 -1.274 -27.947 1.00 97.50 191 ILE A C 1
ATOM 1506 O O . ILE A 1 191 ? 3.833 -1.553 -27.035 1.00 97.50 191 ILE A O 1
ATOM 1510 N N . PHE A 1 192 ? 5.926 -1.162 -27.731 1.00 97.06 192 PHE A N 1
ATOM 1511 C CA . PHE A 1 192 ? 6.537 -1.327 -26.408 1.00 97.06 192 PHE A CA 1
ATOM 1512 C C . PHE A 1 192 ? 6.044 -0.271 -25.414 1.00 97.06 192 PHE A C 1
ATOM 1514 O O . PHE A 1 192 ? 5.709 -0.625 -24.288 1.00 97.06 192 PHE A O 1
ATOM 1521 N N . ARG A 1 193 ? 5.917 1.001 -25.818 1.00 97.19 193 ARG A N 1
ATOM 1522 C CA . ARG A 1 193 ? 5.347 2.062 -24.967 1.00 97.19 193 ARG A CA 1
ATOM 1523 C C . ARG A 1 193 ? 3.877 1.814 -24.622 1.00 97.19 193 ARG A C 1
ATOM 1525 O O . ARG A 1 193 ? 3.512 2.006 -23.469 1.00 97.19 193 ARG A O 1
ATOM 1532 N N . SER A 1 194 ? 3.063 1.333 -25.568 1.00 97.12 194 SER A N 1
ATOM 1533 C CA . SER A 1 194 ? 1.676 0.920 -25.290 1.00 97.12 194 SER A CA 1
ATOM 1534 C C . SER A 1 194 ? 1.634 -0.203 -24.254 1.00 97.12 194 SER A C 1
ATOM 1536 O O . SER A 1 194 ? 0.969 -0.072 -23.233 1.00 97.12 194 SER A O 1
ATOM 1538 N N . LYS A 1 195 ? 2.420 -1.269 -24.458 1.00 96.62 195 LYS A N 1
ATOM 1539 C CA . LYS A 1 195 ? 2.489 -2.407 -23.530 1.00 96.62 195 LYS A CA 1
ATOM 1540 C C . LYS A 1 195 ? 3.018 -2.013 -22.148 1.00 96.62 195 LYS A C 1
ATOM 1542 O O . LYS A 1 195 ? 2.503 -2.506 -21.151 1.00 96.62 195 LYS A O 1
ATOM 1547 N N . LEU A 1 196 ? 4.006 -1.119 -22.073 1.00 96.06 196 LEU A N 1
ATOM 1548 C CA . LEU A 1 196 ? 4.498 -0.571 -20.805 1.00 96.06 196 LEU A CA 1
ATOM 1549 C C . LEU A 1 196 ? 3.406 0.228 -20.089 1.00 96.06 196 LEU A C 1
ATOM 1551 O O . LEU A 1 196 ? 3.173 -0.024 -18.914 1.00 96.06 196 LEU A O 1
ATOM 1555 N N . PHE A 1 197 ? 2.690 1.110 -20.792 1.00 96.69 197 PHE A N 1
ATOM 1556 C CA . PHE A 1 197 ? 1.576 1.867 -20.215 1.00 96.69 197 PHE A CA 1
ATOM 1557 C C . PHE A 1 197 ? 0.430 0.953 -19.757 1.00 96.69 197 PHE A C 1
ATOM 1559 O O . PHE A 1 197 ? -0.100 1.137 -18.669 1.00 96.69 197 PHE A O 1
ATOM 1566 N N . GLU A 1 198 ? 0.083 -0.080 -20.528 1.00 95.50 198 GLU A N 1
ATOM 1567 C CA . GLU A 1 198 ? -0.890 -1.095 -20.113 1.00 95.50 198 GLU A CA 1
ATOM 1568 C C . GLU A 1 198 ? -0.447 -1.873 -18.868 1.00 95.50 198 GLU A C 1
ATOM 1570 O O . GLU A 1 198 ? -1.279 -2.197 -18.024 1.00 95.50 198 GLU A O 1
ATOM 1575 N N . VAL A 1 199 ? 0.836 -2.231 -18.759 1.00 94.19 199 VAL A N 1
ATOM 1576 C CA . VAL A 1 199 ? 1.385 -2.928 -17.585 1.00 94.19 199 VAL A CA 1
ATOM 1577 C C . VAL A 1 199 ? 1.432 -1.993 -16.378 1.00 94.19 199 VAL A C 1
ATOM 1579 O O . VAL A 1 199 ? 1.072 -2.410 -15.282 1.00 94.19 199 VAL A O 1
ATOM 1582 N N . GLU A 1 200 ? 1.794 -0.726 -16.570 1.00 92.00 200 GLU A N 1
ATOM 1583 C CA . GLU A 1 200 ? 1.787 0.305 -15.532 1.00 92.00 200 GLU A CA 1
ATOM 1584 C C . GLU A 1 200 ? 0.359 0.616 -15.052 1.00 92.00 200 GLU A C 1
ATOM 1586 O O . GLU A 1 200 ? 0.127 0.731 -13.854 1.00 92.00 200 GLU A O 1
ATOM 1591 N N . ASP A 1 201 ? -0.622 0.679 -15.954 1.00 92.50 201 ASP A N 1
ATOM 1592 C CA . ASP A 1 201 ? -2.047 0.815 -15.637 1.00 92.50 201 ASP A CA 1
ATOM 1593 C C . ASP A 1 201 ? -2.588 -0.425 -14.904 1.00 92.50 201 ASP A C 1
ATOM 1595 O O . ASP A 1 201 ? -3.242 -0.293 -13.869 1.00 92.50 201 ASP A O 1
ATOM 1599 N N . LYS A 1 202 ? -2.244 -1.641 -15.352 1.00 89.81 202 LYS A N 1
ATOM 1600 C CA . LYS A 1 202 ? -2.554 -2.893 -14.632 1.00 89.81 202 LYS A CA 1
ATOM 1601 C C . LYS A 1 202 ? -1.903 -2.909 -13.240 1.00 89.81 202 LYS A C 1
ATOM 1603 O O . LYS A 1 202 ? -2.545 -3.342 -12.280 1.00 89.81 202 LYS A O 1
ATOM 1608 N N . LEU A 1 203 ? -0.684 -2.387 -13.088 1.00 85.88 203 LEU A N 1
ATOM 1609 C CA . LEU A 1 203 ? 0.014 -2.271 -11.803 1.00 85.88 203 LEU A CA 1
ATOM 1610 C C . LEU A 1 203 ? -0.603 -1.190 -10.901 1.00 85.88 203 LEU A C 1
ATOM 1612 O O . LEU A 1 203 ? -0.792 -1.433 -9.714 1.00 85.88 203 LEU A O 1
ATOM 1616 N N . LYS A 1 204 ? -1.011 -0.038 -11.444 1.00 83.81 204 LYS A N 1
ATOM 1617 C CA . LYS A 1 204 ? -1.743 1.012 -10.712 1.00 83.81 204 LYS A CA 1
ATOM 1618 C C . LYS A 1 204 ? -3.140 0.552 -10.299 1.00 83.81 204 LYS A C 1
ATOM 1620 O O . LYS A 1 204 ? -3.569 0.854 -9.191 1.00 83.81 204 LYS A O 1
ATOM 1625 N N . LYS A 1 205 ? -3.835 -0.231 -11.128 1.00 84.00 205 LYS A N 1
ATOM 1626 C CA . LYS A 1 205 ? -5.152 -0.809 -10.810 1.00 84.00 205 LYS A CA 1
ATOM 1627 C C . LYS A 1 205 ? -5.064 -1.936 -9.782 1.00 84.00 205 LYS A C 1
ATOM 1629 O O . LYS A 1 205 ? -5.895 -1.984 -8.881 1.00 84.00 205 LYS A O 1
ATOM 1634 N N . THR A 1 206 ? -4.070 -2.820 -9.866 1.00 72.12 206 THR A N 1
ATOM 1635 C CA . THR A 1 206 ? -3.874 -3.890 -8.866 1.00 72.12 206 THR A CA 1
ATOM 1636 C C . THR A 1 206 ? -3.272 -3.366 -7.564 1.00 72.12 206 THR A C 1
ATOM 1638 O O . THR A 1 206 ? -3.755 -3.727 -6.496 1.00 72.12 206 THR A O 1
ATOM 1641 N N . GLY A 1 207 ? -2.287 -2.468 -7.634 1.00 67.62 207 GLY A N 1
ATOM 1642 C CA . GLY A 1 207 ? -1.725 -1.756 -6.487 1.00 67.62 207 GLY A CA 1
ATOM 1643 C C . GLY A 1 207 ? -2.757 -0.860 -5.805 1.00 67.62 207 GLY A C 1
ATOM 1644 O O . GLY A 1 207 ? -2.938 -0.962 -4.600 1.00 67.62 207 GLY A O 1
ATOM 1645 N N . GLY A 1 208 ? -3.512 -0.064 -6.564 1.00 61.38 208 GLY A N 1
ATOM 1646 C CA . GLY A 1 208 ? -4.596 0.777 -6.049 1.00 61.38 208 GLY A CA 1
ATOM 1647 C C . GLY A 1 208 ? -5.737 -0.024 -5.417 1.00 61.38 208 GLY A C 1
ATOM 1648 O O . GLY A 1 208 ? -6.219 0.353 -4.354 1.00 61.38 208 GLY A O 1
ATOM 1649 N N . LYS A 1 209 ? -6.118 -1.176 -5.995 1.00 62.00 209 LYS A N 1
ATOM 1650 C CA . LYS A 1 209 ? -7.041 -2.114 -5.332 1.00 62.00 209 LYS A CA 1
ATOM 1651 C C . LYS A 1 209 ? -6.454 -2.632 -4.018 1.00 62.00 209 LYS A C 1
ATOM 1653 O O . LYS A 1 209 ? -7.076 -2.424 -2.985 1.00 62.00 209 LYS A O 1
ATOM 1658 N N . LYS A 1 210 ? -5.235 -3.186 -4.027 1.00 59.38 210 LYS A N 1
ATOM 1659 C CA . LYS A 1 210 ? -4.559 -3.689 -2.815 1.00 59.38 210 LYS A CA 1
ATOM 1660 C C . LYS A 1 210 ? -4.365 -2.618 -1.733 1.00 59.38 210 LYS A C 1
ATOM 1662 O O . LYS A 1 210 ? -4.466 -2.940 -0.560 1.00 59.38 210 LYS A O 1
ATOM 1667 N N . ASN A 1 211 ? -4.123 -1.362 -2.104 1.00 56.38 211 ASN A N 1
ATOM 1668 C CA . ASN A 1 211 ? -3.887 -0.252 -1.172 1.00 56.38 211 ASN A CA 1
ATOM 1669 C C . ASN A 1 211 ? -5.190 0.406 -0.664 1.00 56.38 211 ASN A C 1
ATOM 1671 O O . ASN A 1 211 ? -5.191 1.033 0.388 1.00 56.38 211 ASN A O 1
ATOM 1675 N N . ASN A 1 212 ? -6.314 0.234 -1.371 1.00 60.06 212 ASN A N 1
ATOM 1676 C CA . ASN A 1 212 ? -7.654 0.513 -0.832 1.00 60.06 212 ASN A CA 1
ATOM 1677 C C . ASN A 1 212 ? -8.167 -0.641 0.051 1.00 60.06 212 ASN A C 1
ATOM 1679 O O . ASN A 1 212 ? -8.922 -0.417 1.001 1.00 60.06 212 ASN A O 1
ATOM 1683 N N . GLU A 1 213 ? -7.762 -1.870 -0.276 1.00 64.56 213 GLU A N 1
ATOM 1684 C CA . GLU A 1 213 ? -8.095 -3.111 0.427 1.00 64.56 213 GLU A CA 1
ATOM 1685 C C . GLU A 1 213 ? -7.200 -3.368 1.651 1.00 64.56 213 GLU A C 1
ATOM 1687 O O . GLU A 1 213 ? -7.585 -4.157 2.507 1.00 64.56 213 GLU A O 1
ATOM 1692 N N . ALA A 1 214 ? -6.060 -2.683 1.796 1.00 64.00 214 ALA A N 1
ATOM 1693 C CA . ALA A 1 214 ? -5.187 -2.754 2.967 1.00 64.00 214 ALA A CA 1
ATOM 1694 C C . ALA A 1 214 ? -4.658 -1.371 3.382 1.00 64.00 214 ALA A C 1
ATOM 1696 O O . ALA A 1 214 ? -3.923 -0.722 2.643 1.00 64.00 214 ALA A O 1
ATOM 1697 N N . VAL A 1 215 ? -4.992 -0.944 4.603 1.00 68.56 215 VAL A N 1
ATOM 1698 C CA . VAL A 1 215 ? -4.545 0.328 5.191 1.00 68.56 215 VAL A CA 1
ATOM 1699 C C . VAL A 1 215 ? -3.328 0.048 6.070 1.00 68.56 215 VAL A C 1
ATOM 1701 O O . VAL A 1 215 ? -3.388 -0.790 6.966 1.00 68.56 215 VAL A O 1
ATOM 1704 N N . GLY A 1 216 ? -2.200 0.712 5.799 1.00 72.25 216 GLY A N 1
ATOM 1705 C CA . GLY A 1 216 ? -0.950 0.479 6.538 1.00 72.25 216 GLY A CA 1
ATOM 1706 C C . GLY A 1 216 ? -0.398 -0.949 6.404 1.00 72.25 216 GLY A C 1
ATOM 1707 O O . GLY A 1 216 ? 0.293 -1.423 7.297 1.00 72.25 216 GLY A O 1
ATOM 1708 N N . GLY A 1 217 ? -0.745 -1.660 5.323 1.00 74.31 217 GLY A N 1
ATOM 1709 C CA . GLY A 1 217 ? -0.389 -3.069 5.110 1.00 74.31 217 GLY A CA 1
ATOM 1710 C C . GLY A 1 217 ? -1.325 -4.086 5.778 1.00 74.31 217 GLY A C 1
ATOM 1711 O O . GLY A 1 217 ? -1.241 -5.271 5.463 1.00 74.31 217 GLY A O 1
ATOM 1712 N N . ILE A 1 218 ? -2.256 -3.651 6.634 1.00 77.44 218 ILE A N 1
ATOM 1713 C CA . ILE A 1 218 ? -3.269 -4.517 7.256 1.00 77.44 218 ILE A CA 1
ATOM 1714 C C . ILE A 1 218 ? -4.527 -4.522 6.374 1.00 77.44 218 ILE A C 1
ATOM 1716 O O . ILE A 1 218 ? -5.044 -3.443 6.069 1.00 77.44 218 ILE A O 1
ATOM 1720 N N . PRO A 1 219 ? -5.076 -5.688 5.975 1.00 83.44 219 PRO A N 1
ATOM 1721 C CA . PRO A 1 219 ? -6.308 -5.734 5.195 1.00 83.44 219 PRO A CA 1
ATOM 1722 C C . PRO A 1 219 ? -7.462 -5.009 5.900 1.00 83.44 219 PRO A C 1
ATOM 1724 O O . PRO A 1 219 ? -7.734 -5.218 7.082 1.00 83.44 219 PRO A O 1
ATOM 1727 N N . ARG A 1 220 ? -8.192 -4.177 5.162 1.00 81.69 220 ARG A N 1
ATOM 1728 C CA . ARG A 1 220 ? -9.301 -3.355 5.654 1.00 81.69 220 ARG A CA 1
ATOM 1729 C C . ARG A 1 220 ? -10.416 -4.205 6.261 1.00 81.69 220 ARG A C 1
ATOM 1731 O O . ARG A 1 220 ? -10.935 -3.849 7.308 1.00 81.69 220 ARG A O 1
ATOM 1738 N N . SER A 1 221 ? -10.690 -5.378 5.689 1.00 83.50 221 SER A N 1
ATOM 1739 C CA . SER A 1 221 ? -11.624 -6.373 6.238 1.00 83.50 221 SER A CA 1
ATOM 1740 C C . SER A 1 221 ? -11.132 -7.051 7.527 1.00 83.50 221 SER A C 1
ATOM 1742 O O . SER A 1 221 ? -11.917 -7.676 8.238 1.00 83.50 221 SER A O 1
ATOM 1744 N N . TRP A 1 222 ? -9.842 -6.959 7.862 1.00 88.94 222 TRP A N 1
ATOM 1745 C CA . TRP A 1 222 ? -9.311 -7.365 9.168 1.00 88.94 222 TRP A CA 1
ATOM 1746 C C . TRP A 1 222 ? -9.428 -6.215 10.170 1.00 88.94 222 TRP A C 1
ATOM 1748 O O . TRP A 1 222 ? -9.896 -6.443 11.279 1.00 88.94 222 TRP A O 1
ATOM 1758 N N . LEU A 1 223 ? -9.103 -4.982 9.766 1.00 89.19 223 LEU A N 1
ATOM 1759 C CA . LEU A 1 223 ? -9.276 -3.776 10.589 1.00 89.19 223 LEU A CA 1
ATOM 1760 C C . LEU A 1 223 ? -10.752 -3.525 10.959 1.00 89.19 223 LEU A C 1
ATOM 1762 O O . LEU A 1 223 ? -11.072 -3.180 12.094 1.00 89.19 223 LEU A O 1
ATOM 1766 N N . GLU A 1 224 ? -11.671 -3.749 10.024 1.00 89.12 224 GLU A N 1
ATOM 1767 C CA . GLU A 1 224 ? -13.117 -3.631 10.232 1.00 89.12 224 GLU A CA 1
ATOM 1768 C C . GLU A 1 224 ? -13.656 -4.718 11.172 1.00 89.12 224 GLU A C 1
ATOM 1770 O O . GLU A 1 224 ? -14.417 -4.416 12.090 1.00 89.12 224 GLU A O 1
ATOM 1775 N N . ARG A 1 225 ? -13.191 -5.968 11.032 1.00 94.19 225 ARG A N 1
ATOM 1776 C CA . ARG A 1 225 ? -13.513 -7.039 11.990 1.00 94.19 225 ARG A CA 1
ATOM 1777 C C . ARG A 1 225 ? -12.911 -6.775 13.370 1.00 94.19 225 ARG A C 1
ATOM 1779 O O . ARG A 1 225 ? -13.611 -6.953 14.356 1.00 94.19 225 ARG A O 1
ATOM 1786 N N . ALA A 1 226 ? -11.672 -6.292 13.456 1.00 93.19 226 ALA A N 1
ATOM 1787 C CA . ALA A 1 226 ? -11.030 -5.943 14.723 1.00 93.19 226 ALA A CA 1
ATOM 1788 C C . ALA A 1 226 ? -11.748 -4.785 15.436 1.00 93.19 226 ALA A C 1
ATOM 1790 O O . ALA A 1 226 ? -12.012 -4.871 16.629 1.00 93.19 226 ALA A O 1
ATOM 1791 N N . THR A 1 227 ? -12.135 -3.729 14.712 1.00 94.44 227 THR A N 1
ATOM 1792 C CA . THR A 1 227 ? -12.895 -2.604 15.291 1.00 94.44 227 THR A CA 1
ATOM 1793 C C . THR A 1 227 ? -14.347 -2.963 15.615 1.00 94.44 227 THR A C 1
ATOM 1795 O O . THR A 1 227 ? -14.903 -2.400 16.556 1.00 94.44 227 THR A O 1
ATOM 1798 N N . LYS A 1 228 ? -14.962 -3.915 14.898 1.00 96.56 228 LYS A N 1
ATOM 1799 C CA . LYS A 1 228 ? -16.252 -4.504 15.287 1.00 96.56 228 LYS A CA 1
ATOM 1800 C C . LYS A 1 228 ? -16.124 -5.319 16.579 1.00 96.56 228 LYS A C 1
ATOM 1802 O O . LYS A 1 228 ? -16.831 -5.013 17.531 1.00 96.56 228 LYS A O 1
ATOM 1807 N N . LEU A 1 229 ? -15.178 -6.258 16.639 1.00 96.81 229 LEU A N 1
ATOM 1808 C CA . LEU A 1 229 ? -14.914 -7.076 17.828 1.00 96.81 229 LEU A CA 1
ATOM 1809 C C . LEU A 1 229 ? -14.541 -6.223 19.048 1.00 96.81 229 LEU A C 1
ATOM 1811 O O . LEU A 1 229 ? -14.966 -6.539 20.150 1.00 96.81 229 LEU A O 1
ATOM 1815 N N . ALA A 1 230 ? -13.803 -5.122 18.867 1.00 96.50 230 ALA A N 1
ATOM 1816 C CA . ALA A 1 230 ? -13.494 -4.183 19.946 1.00 96.50 230 ALA A CA 1
ATOM 1817 C C . ALA A 1 230 ? -14.751 -3.484 20.499 1.00 96.50 230 ALA A C 1
ATOM 1819 O O . ALA A 1 230 ? -14.897 -3.374 21.712 1.00 96.50 230 ALA A O 1
ATOM 1820 N N . ARG A 1 231 ? -15.682 -3.059 19.628 1.00 97.75 231 ARG A N 1
ATOM 1821 C CA . ARG A 1 231 ? -16.977 -2.486 20.049 1.00 97.75 231 ARG A CA 1
ATOM 1822 C C . ARG A 1 231 ? -17.868 -3.517 20.743 1.00 97.75 231 ARG A C 1
ATOM 1824 O O . ARG A 1 231 ? -18.506 -3.186 21.733 1.00 97.75 231 ARG A O 1
ATOM 1831 N N . GLU A 1 232 ? -17.887 -4.754 20.253 1.00 97.62 232 GLU A N 1
ATOM 1832 C CA . GLU A 1 232 ? -18.613 -5.860 20.891 1.00 97.62 232 GLU A CA 1
ATOM 1833 C C . GLU A 1 232 ? -18.022 -6.184 22.275 1.00 97.62 232 GLU A C 1
ATOM 1835 O O . GLU A 1 232 ? -18.770 -6.321 23.238 1.00 97.62 232 GLU A O 1
ATOM 1840 N N . LEU A 1 233 ? -16.690 -6.210 22.413 1.00 98.06 233 LEU A N 1
ATOM 1841 C CA . LEU A 1 233 ? -16.015 -6.393 23.704 1.00 98.06 233 LEU A CA 1
ATOM 1842 C C . LEU A 1 233 ? -16.334 -5.281 24.707 1.00 98.06 233 LEU A C 1
ATOM 1844 O O . LEU A 1 233 ? -16.536 -5.580 25.881 1.00 98.06 233 LEU A O 1
ATOM 1848 N N . GLU A 1 234 ? -16.367 -4.016 24.278 1.00 97.06 234 GLU A N 1
ATOM 1849 C CA . GLU A 1 234 ? -16.701 -2.908 25.179 1.00 97.06 234 GLU A CA 1
ATOM 1850 C C . GLU A 1 234 ? -18.168 -2.968 25.617 1.00 97.06 234 GLU A C 1
ATOM 1852 O O . GLU A 1 234 ? -18.436 -2.920 26.812 1.00 97.06 234 GLU A O 1
ATOM 1857 N N . HIS A 1 235 ? -19.096 -3.225 24.689 1.00 98.06 235 HIS A N 1
ATOM 1858 C CA . HIS A 1 235 ? -20.510 -3.447 25.007 1.00 98.06 235 HIS A CA 1
ATOM 1859 C C . HIS A 1 235 ? -20.706 -4.582 26.029 1.00 98.06 235 HIS A C 1
ATOM 1861 O O . HIS A 1 235 ? -21.478 -4.441 26.974 1.00 98.06 235 HIS A O 1
ATOM 1867 N N . TYR A 1 236 ? -19.995 -5.709 25.892 1.00 97.81 236 TYR A N 1
ATOM 1868 C CA . TYR A 1 236 ? -20.080 -6.798 26.874 1.00 97.81 236 TYR A CA 1
ATOM 1869 C C . TYR A 1 236 ? -19.435 -6.458 28.230 1.00 97.81 236 TYR A C 1
ATOM 1871 O O . TYR A 1 236 ? -19.890 -6.975 29.249 1.00 97.81 236 TYR A O 1
ATOM 1879 N N . LYS A 1 237 ? -18.429 -5.571 28.282 1.00 98.19 237 LYS A N 1
ATOM 1880 C CA . LYS A 1 237 ? -17.908 -5.035 29.553 1.00 98.19 237 LYS A CA 1
ATOM 1881 C C . LYS A 1 237 ? -18.906 -4.095 30.223 1.00 98.19 237 LYS A C 1
ATOM 1883 O O . LYS A 1 237 ? -19.151 -4.243 31.415 1.00 98.19 237 LYS A O 1
ATOM 1888 N N . GLU A 1 238 ? -19.484 -3.160 29.471 1.00 98.06 238 GLU A N 1
ATOM 1889 C CA . GLU A 1 238 ? -20.517 -2.236 29.957 1.00 98.06 238 GLU A CA 1
ATOM 1890 C C . GLU A 1 238 ? -21.729 -3.008 30.504 1.00 98.06 238 GLU A C 1
ATOM 1892 O O . GLU A 1 238 ? -22.206 -2.714 31.601 1.00 98.06 238 GLU A O 1
ATOM 1897 N N . GLU A 1 239 ? -22.164 -4.056 29.797 1.00 97.75 239 GLU A N 1
ATOM 1898 C CA . GLU A 1 239 ? -23.228 -4.956 30.247 1.00 97.75 239 GLU A CA 1
ATOM 1899 C C . GLU A 1 239 ? -22.842 -5.731 31.518 1.00 97.75 239 GLU A C 1
ATOM 1901 O O . GLU A 1 239 ? -23.643 -5.786 32.448 1.00 97.75 239 GLU A O 1
ATOM 1906 N N . SER A 1 240 ? -21.618 -6.276 31.610 1.00 98.00 240 SER A N 1
ATOM 1907 C CA . SER A 1 240 ? -21.144 -6.943 32.836 1.00 98.00 240 SER A CA 1
ATOM 1908 C C . SER A 1 240 ? -21.168 -5.986 34.024 1.00 98.00 240 SER A C 1
ATOM 1910 O O . SER A 1 240 ? -21.808 -6.283 35.023 1.00 98.00 240 SER A O 1
ATOM 1912 N N . ILE A 1 241 ? -20.571 -4.797 33.889 1.00 97.94 241 ILE A N 1
ATOM 1913 C CA . ILE A 1 241 ? -20.518 -3.781 34.952 1.00 97.94 241 ILE A CA 1
ATOM 1914 C C . ILE A 1 241 ? -21.933 -3.374 35.396 1.00 97.94 241 ILE A C 1
ATOM 1916 O O . ILE A 1 241 ? -22.179 -3.179 36.588 1.00 97.94 241 ILE A O 1
ATOM 1920 N N . ARG A 1 242 ? -22.886 -3.285 34.458 1.00 98.50 242 ARG A N 1
ATOM 1921 C CA . ARG A 1 242 ? -24.301 -3.017 34.752 1.00 98.50 242 ARG A CA 1
ATOM 1922 C C . ARG A 1 242 ? -24.958 -4.155 35.541 1.00 98.50 242 ARG A C 1
ATOM 1924 O O . ARG A 1 242 ? -25.669 -3.884 36.507 1.00 98.50 242 ARG A O 1
ATOM 1931 N N . LEU A 1 243 ? -24.730 -5.405 35.140 1.00 98.31 243 LEU A N 1
ATOM 1932 C CA . LEU A 1 243 ? -25.267 -6.591 35.815 1.00 98.31 243 LEU A CA 1
ATOM 1933 C C . LEU A 1 243 ? -24.635 -6.804 37.195 1.00 98.31 243 LEU A C 1
ATOM 1935 O O . LEU A 1 243 ? -25.344 -7.153 38.135 1.00 98.31 243 LEU A O 1
ATOM 1939 N N . ASP A 1 244 ? -23.338 -6.540 37.343 1.00 98.12 244 ASP A N 1
ATOM 1940 C CA . ASP A 1 244 ? -22.616 -6.603 38.615 1.00 98.12 244 ASP A CA 1
ATOM 1941 C C . ASP A 1 244 ? -23.144 -5.545 39.599 1.00 98.12 244 ASP A C 1
ATOM 1943 O O . ASP A 1 244 ? -23.416 -5.861 40.758 1.00 98.12 244 ASP A O 1
ATOM 1947 N N . ALA A 1 245 ? -23.389 -4.313 39.135 1.00 98.19 245 ALA A N 1
ATOM 1948 C CA . ALA A 1 245 ? -23.984 -3.252 39.950 1.00 98.19 245 ALA A CA 1
ATOM 1949 C C . ALA A 1 245 ? -25.428 -3.571 40.393 1.00 98.19 245 ALA A C 1
ATOM 1951 O O . ALA A 1 245 ? -25.786 -3.328 41.548 1.00 98.19 245 ALA A O 1
ATOM 1952 N N . GLU A 1 246 ? -26.257 -4.144 39.514 1.00 98.38 246 GLU A N 1
ATOM 1953 C CA . GLU A 1 246 ? -27.624 -4.553 39.872 1.00 98.38 246 GLU A CA 1
ATOM 1954 C C . GLU A 1 246 ? -27.634 -5.793 40.784 1.00 98.38 246 GLU A C 1
ATOM 1956 O O . GLU A 1 246 ? -28.414 -5.838 41.735 1.00 98.38 246 GLU A O 1
ATOM 1961 N N . ASN A 1 247 ? -26.722 -6.753 40.593 1.00 97.88 247 ASN A N 1
ATOM 1962 C CA . ASN A 1 247 ? -26.514 -7.862 41.532 1.00 97.88 247 ASN A CA 1
ATOM 1963 C C . ASN A 1 247 ? -26.080 -7.360 42.915 1.00 97.88 247 ASN A C 1
ATOM 1965 O O . ASN A 1 247 ? -26.586 -7.844 43.929 1.00 97.88 247 ASN A O 1
ATOM 1969 N N . GLU A 1 248 ? -25.183 -6.374 42.990 1.00 98.31 248 GLU A N 1
ATOM 1970 C CA . GLU A 1 248 ? -24.777 -5.775 44.262 1.00 98.31 248 GLU A CA 1
ATOM 1971 C C . GLU A 1 248 ? -25.960 -5.049 44.934 1.00 98.31 248 GLU A C 1
ATOM 1973 O O . GLU A 1 248 ? -26.174 -5.191 46.142 1.00 98.31 248 GLU A O 1
ATOM 1978 N N . ARG A 1 249 ? -26.789 -4.335 44.154 1.00 98.31 249 ARG A N 1
ATOM 1979 C CA . ARG A 1 249 ? -28.022 -3.686 44.630 1.00 98.31 249 ARG A CA 1
ATOM 1980 C C . ARG A 1 249 ? -29.031 -4.703 45.173 1.00 98.31 249 ARG A C 1
ATOM 1982 O O . ARG A 1 249 ? -29.528 -4.529 46.285 1.00 98.31 249 ARG A O 1
ATOM 1989 N N . LEU A 1 250 ? -29.298 -5.774 44.427 1.00 98.31 250 LEU A N 1
ATOM 1990 C CA . LEU A 1 250 ? -30.198 -6.862 44.824 1.00 98.31 250 LEU A CA 1
ATOM 1991 C C . LEU A 1 250 ? -29.665 -7.639 46.035 1.00 98.31 250 LEU A C 1
ATOM 1993 O O . LEU A 1 250 ? -30.445 -8.037 46.894 1.00 98.31 250 LEU A O 1
ATOM 1997 N N . THR A 1 251 ? -28.346 -7.797 46.164 1.00 98.38 251 THR A N 1
ATOM 1998 C CA . THR A 1 251 ? -27.713 -8.430 47.334 1.00 98.38 251 THR A CA 1
ATOM 1999 C C . THR A 1 251 ? -27.868 -7.564 48.588 1.00 98.38 251 THR A C 1
ATOM 2001 O O . THR A 1 251 ? -28.233 -8.073 49.650 1.00 98.38 251 THR A O 1
ATOM 2004 N N . LYS A 1 252 ? -27.670 -6.243 48.471 1.00 98.44 252 LYS A N 1
ATOM 2005 C CA . LYS A 1 252 ? -27.933 -5.267 49.548 1.00 98.44 252 LYS A CA 1
ATOM 2006 C C . LYS A 1 252 ? -29.413 -5.231 49.947 1.00 98.44 252 LYS A C 1
ATOM 2008 O O . LYS A 1 252 ? -29.732 -5.129 51.127 1.00 98.44 252 LYS A O 1
ATOM 2013 N N . GLU A 1 253 ? -30.324 -5.351 48.984 1.00 98.25 253 GLU A N 1
ATOM 2014 C CA . GLU A 1 253 ? -31.764 -5.424 49.247 1.00 98.25 253 GLU A CA 1
ATOM 2015 C C . GLU A 1 253 ? -32.177 -6.752 49.902 1.00 98.25 253 GLU A C 1
ATOM 2017 O O . GLU A 1 253 ? -32.911 -6.740 50.886 1.00 98.25 253 GLU A O 1
ATOM 2022 N N . SER A 1 254 ? -31.651 -7.883 49.429 1.00 97.25 254 SER A N 1
ATOM 2023 C CA . SER A 1 254 ? -31.900 -9.211 50.003 1.00 97.25 254 SER A CA 1
ATOM 2024 C C . SER A 1 254 ? -31.405 -9.307 51.449 1.00 97.25 254 SER A C 1
ATOM 2026 O O . SER A 1 254 ? -32.151 -9.719 52.333 1.00 97.25 254 SER A O 1
ATOM 2028 N N . THR A 1 255 ? -30.183 -8.841 51.727 1.00 98.31 255 THR A N 1
ATOM 2029 C CA . THR A 1 255 ? -29.627 -8.818 53.093 1.00 98.31 255 THR A CA 1
ATOM 2030 C C . THR A 1 255 ? -30.382 -7.860 54.021 1.00 98.31 255 THR A C 1
ATOM 2032 O O . THR A 1 255 ? -30.629 -8.212 55.174 1.00 98.31 255 THR A O 1
ATOM 2035 N N . ARG A 1 256 ? -30.841 -6.698 53.525 1.00 98.44 256 ARG A N 1
ATOM 2036 C CA . ARG A 1 256 ? -31.751 -5.805 54.268 1.00 98.44 256 ARG A CA 1
ATOM 2037 C C . ARG A 1 256 ? -33.066 -6.506 54.620 1.00 98.44 256 ARG A C 1
ATOM 2039 O O . ARG A 1 256 ? -33.453 -6.508 55.784 1.00 98.44 256 ARG A O 1
ATOM 2046 N N . LEU A 1 257 ? -33.731 -7.121 53.641 1.00 98.06 257 LEU A N 1
ATOM 2047 C CA . LEU A 1 257 ? -35.009 -7.812 53.843 1.00 98.06 257 LEU A CA 1
ATOM 2048 C C . LEU A 1 257 ? -34.870 -9.029 54.769 1.00 98.06 257 LEU A C 1
ATOM 2050 O O . LEU A 1 257 ? -35.763 -9.289 55.570 1.00 98.06 257 LEU A O 1
ATOM 2054 N N . GLN A 1 258 ? -33.742 -9.742 54.720 1.00 98.44 258 GLN A N 1
ATOM 2055 C CA . GLN A 1 258 ? -33.427 -10.805 55.676 1.00 98.44 258 GLN A CA 1
ATOM 2056 C C . GLN A 1 258 ? -33.267 -10.262 57.102 1.00 98.44 258 GLN A C 1
ATOM 2058 O O . GLN A 1 258 ? -33.789 -10.876 58.030 1.00 98.44 258 GLN A O 1
ATOM 2063 N N . ALA A 1 259 ? -32.597 -9.122 57.298 1.00 97.75 259 ALA A N 1
ATOM 2064 C CA . ALA A 1 259 ? -32.464 -8.502 58.618 1.00 97.75 259 ALA A CA 1
ATOM 2065 C C . ALA A 1 259 ? -33.813 -7.988 59.162 1.00 97.75 259 ALA A C 1
ATOM 2067 O O . ALA A 1 259 ? -34.136 -8.228 60.324 1.00 97.75 259 ALA A O 1
ATOM 2068 N N . GLU A 1 260 ? -34.628 -7.351 58.314 1.00 98.12 260 GLU A N 1
ATOM 2069 C CA . GLU A 1 260 ? -35.997 -6.926 58.648 1.00 98.12 260 GLU A CA 1
ATOM 2070 C C . GLU A 1 260 ? -36.879 -8.134 59.024 1.00 98.12 260 GLU A C 1
ATOM 2072 O O . GLU A 1 260 ? -37.582 -8.096 60.032 1.00 98.12 260 GLU A O 1
ATOM 2077 N N . TYR A 1 261 ? -36.774 -9.249 58.290 1.00 98.00 261 TYR A N 1
ATOM 2078 C CA . TYR A 1 261 ? -37.486 -10.492 58.602 1.00 98.00 261 TYR A CA 1
ATOM 2079 C C . TYR A 1 261 ? -37.074 -11.104 59.950 1.00 98.00 261 TYR A C 1
ATOM 2081 O O . TYR A 1 261 ? -37.947 -11.423 60.754 1.00 98.00 261 TYR A O 1
ATOM 2089 N N . HIS A 1 262 ? -35.771 -11.226 60.238 1.00 98.25 262 HIS A N 1
ATOM 2090 C CA . HIS A 1 262 ? -35.303 -11.764 61.525 1.00 98.25 262 HIS A CA 1
ATOM 2091 C C . HIS A 1 262 ? -35.718 -10.870 62.704 1.00 98.25 262 HIS A C 1
ATOM 2093 O O . HIS A 1 262 ? -36.136 -11.389 63.736 1.00 98.25 262 HIS A O 1
ATOM 2099 N N . SER A 1 263 ? -35.684 -9.539 62.539 1.00 97.69 263 SER A N 1
ATOM 2100 C CA . SER A 1 263 ? -36.200 -8.610 63.555 1.00 97.69 263 SER A CA 1
ATOM 2101 C C . SER A 1 263 ? -37.676 -8.873 63.856 1.00 97.69 263 SER A C 1
ATOM 2103 O O . SER A 1 263 ? -38.064 -8.898 65.019 1.00 97.69 263 SER A O 1
ATOM 2105 N N . HIS A 1 264 ? -38.492 -9.126 62.829 1.00 97.62 264 HIS A N 1
ATOM 2106 C CA . HIS A 1 264 ? -39.906 -9.448 63.009 1.00 97.62 264 HIS A CA 1
ATOM 2107 C C . HIS A 1 264 ? -40.153 -10.856 63.573 1.00 97.62 264 HIS A C 1
ATOM 2109 O O . HIS A 1 264 ? -41.124 -11.040 64.306 1.00 97.62 264 HIS A O 1
ATOM 2115 N N . GLU A 1 265 ? -39.291 -11.843 63.306 1.00 98.25 265 GLU A N 1
ATOM 2116 C CA . GLU A 1 265 ? -39.349 -13.122 64.028 1.00 98.25 265 GLU A CA 1
ATOM 2117 C C . GLU A 1 265 ? -39.079 -12.938 65.528 1.00 98.25 265 GLU A C 1
ATOM 2119 O O . GLU A 1 265 ? -39.780 -13.530 66.350 1.00 98.25 265 GLU A O 1
ATOM 2124 N N . ASP A 1 266 ? -38.098 -12.114 65.898 1.00 98.00 266 ASP A N 1
ATOM 2125 C CA . ASP A 1 266 ? -37.774 -11.844 67.302 1.00 98.00 266 ASP A CA 1
ATOM 2126 C C . ASP A 1 266 ? -38.844 -10.982 67.997 1.00 98.00 266 ASP A C 1
ATOM 2128 O O . ASP A 1 266 ? -39.205 -11.283 69.139 1.00 98.00 266 ASP A O 1
ATOM 2132 N N . ASP A 1 267 ? -39.450 -10.010 67.299 1.00 98.12 267 ASP A N 1
ATOM 2133 C CA . ASP A 1 267 ? -40.653 -9.295 67.761 1.00 98.12 267 ASP A CA 1
ATOM 2134 C C . ASP A 1 267 ? -41.799 -10.281 68.067 1.00 98.12 267 ASP A C 1
ATOM 2136 O O . ASP A 1 267 ? -42.433 -10.209 69.125 1.00 98.12 267 ASP A O 1
ATOM 2140 N N . VAL A 1 268 ? -42.057 -11.240 67.166 1.00 97.94 268 VAL A N 1
ATOM 2141 C CA . VAL A 1 268 ? -43.097 -12.268 67.343 1.00 97.94 268 VAL A CA 1
ATOM 2142 C C . VAL A 1 268 ? -42.772 -13.178 68.529 1.00 97.94 268 VAL A C 1
ATOM 2144 O O . VAL A 1 268 ? -43.621 -13.334 69.406 1.00 97.94 268 VAL A O 1
ATOM 2147 N N . ARG A 1 269 ? -41.546 -13.710 68.629 1.00 97.88 269 ARG A N 1
ATOM 2148 C 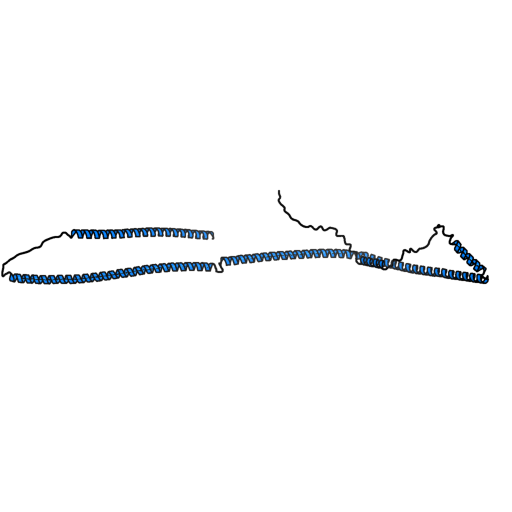CA . ARG A 1 269 ? -41.094 -14.537 69.771 1.00 97.88 269 ARG A CA 1
ATOM 2149 C C . ARG A 1 269 ? -41.241 -13.795 71.103 1.00 97.88 269 ARG A C 1
ATOM 2151 O O . ARG A 1 269 ? -41.645 -14.383 72.110 1.00 97.88 269 ARG A O 1
ATOM 2158 N N . TYR A 1 270 ? -40.940 -12.497 71.119 1.00 98.25 270 TYR A N 1
ATOM 2159 C CA . TYR A 1 270 ? -41.086 -11.646 72.296 1.00 98.25 270 TYR A CA 1
ATOM 2160 C C . TYR A 1 270 ? -42.559 -11.454 72.692 1.00 98.25 270 TYR A C 1
ATOM 2162 O O . TYR A 1 270 ? -42.911 -11.640 73.861 1.00 98.25 270 TYR A O 1
ATOM 2170 N N . LEU A 1 271 ? -43.440 -11.167 71.728 1.00 97.94 271 LEU A N 1
ATOM 2171 C CA . LEU A 1 271 ? -44.884 -11.040 71.952 1.00 97.94 271 LEU A CA 1
ATOM 2172 C C . LEU A 1 271 ? -45.537 -12.369 72.367 1.00 97.94 271 LEU A C 1
ATOM 2174 O O . LEU A 1 271 ? -46.394 -12.376 73.251 1.00 97.94 271 LEU A O 1
ATOM 2178 N N . GLU A 1 272 ? -45.112 -13.502 71.805 1.00 97.88 272 GLU A N 1
ATOM 2179 C CA . GLU A 1 272 ? -45.540 -14.836 72.244 1.00 97.88 272 GLU A CA 1
ATOM 2180 C C . GLU A 1 272 ? -45.123 -15.112 73.694 1.00 97.88 272 GLU A C 1
ATOM 2182 O O . GLU A 1 272 ? -45.937 -15.584 74.494 1.00 97.88 272 GLU A O 1
ATOM 2187 N N . SER A 1 273 ? -43.889 -14.758 74.065 1.00 97.94 273 SER A N 1
ATOM 2188 C CA . SER A 1 273 ? -43.382 -14.879 75.436 1.00 97.94 273 SER A CA 1
ATOM 2189 C C . SER A 1 273 ? -44.183 -14.017 76.423 1.00 97.94 273 SER A C 1
ATOM 2191 O O . SER A 1 273 ? -44.650 -14.529 77.448 1.00 97.94 273 SER A O 1
ATOM 2193 N N . GLN A 1 274 ? -44.452 -12.746 76.086 1.00 97.81 274 GLN A N 1
ATOM 2194 C CA . GLN A 1 274 ? -45.342 -11.880 76.872 1.00 97.81 274 GLN A CA 1
ATOM 2195 C C . GLN A 1 274 ? -46.755 -12.472 76.992 1.00 97.81 274 GLN A C 1
ATOM 2197 O O . GLN A 1 274 ? -47.312 -12.532 78.089 1.00 97.81 274 GLN A O 1
ATOM 2202 N N . LEU A 1 275 ? -47.334 -12.958 75.892 1.00 97.19 275 LEU A N 1
ATOM 2203 C CA . LEU A 1 275 ? -48.672 -13.550 75.876 1.00 97.19 275 LEU A CA 1
ATOM 2204 C C . LEU A 1 275 ? -48.747 -14.818 76.742 1.00 97.19 275 LEU A C 1
ATOM 2206 O O . LEU A 1 275 ? -49.757 -15.048 77.408 1.00 97.19 275 LEU A O 1
ATOM 2210 N N . VAL A 1 276 ? -47.692 -15.636 76.772 1.00 98.00 276 VAL A N 1
ATOM 2211 C CA . VAL A 1 276 ? -47.584 -16.802 77.663 1.00 98.00 276 VAL A CA 1
ATOM 2212 C C . VAL A 1 276 ? -47.424 -16.377 79.126 1.00 98.00 276 VAL A C 1
ATOM 2214 O O . VAL A 1 276 ? -48.045 -16.994 79.994 1.00 98.00 276 VAL A O 1
ATOM 2217 N N . ALA A 1 277 ? -46.654 -15.325 79.419 1.00 97.31 277 ALA A N 1
ATOM 2218 C CA . ALA A 1 277 ? -46.528 -14.775 80.770 1.00 97.31 277 ALA A CA 1
ATOM 2219 C C . ALA A 1 277 ? -47.877 -14.242 81.290 1.00 97.31 277 ALA A C 1
ATOM 2221 O O . ALA A 1 277 ? -48.346 -14.692 82.336 1.00 97.31 277 ALA A O 1
ATOM 2222 N N . LEU A 1 278 ? -48.560 -13.400 80.509 1.00 96.75 278 LEU A N 1
ATOM 2223 C CA . LEU A 1 278 ? -49.887 -12.865 80.835 1.00 96.75 278 LEU A CA 1
ATOM 2224 C C . LEU A 1 278 ? -50.947 -13.969 80.962 1.00 96.75 278 LEU A C 1
ATOM 2226 O O . LEU A 1 278 ? -51.799 -13.903 81.845 1.00 96.75 278 LEU A O 1
ATOM 2230 N N . LYS A 1 279 ? -50.895 -15.030 80.141 1.00 97.50 279 LYS A N 1
ATOM 2231 C CA . LYS A 1 279 ? -51.773 -16.207 80.302 1.00 97.50 279 LYS A CA 1
ATOM 2232 C C . LYS A 1 279 ? -51.516 -16.937 81.625 1.00 97.50 279 LYS A C 1
ATOM 2234 O O . LYS A 1 279 ? -52.480 -17.290 82.303 1.00 97.50 279 LYS A O 1
ATOM 2239 N N . LYS A 1 280 ? -50.251 -17.141 82.016 1.00 97.56 280 LYS A N 1
ATOM 2240 C CA . LYS A 1 280 ? -49.882 -17.751 83.310 1.00 97.56 280 LYS A CA 1
ATOM 2241 C C . LYS A 1 280 ? -50.340 -16.891 84.489 1.00 97.56 280 LYS A C 1
ATOM 2243 O O . LYS A 1 280 ? -50.917 -17.424 85.432 1.00 97.56 280 LYS A O 1
ATOM 2248 N N . GLU A 1 281 ? -50.145 -15.577 84.418 1.00 96.62 281 GLU A N 1
ATOM 2249 C CA . GLU A 1 281 ? -50.610 -14.639 85.442 1.00 96.62 281 GLU A CA 1
ATOM 2250 C C . GLU A 1 281 ? -52.141 -14.604 85.531 1.00 96.62 281 GLU A C 1
ATOM 2252 O O . GLU A 1 281 ? -52.690 -14.709 86.621 1.00 96.62 281 GLU A O 1
ATOM 2257 N N . ASN A 1 282 ? -52.857 -14.552 84.404 1.00 95.25 282 ASN A N 1
ATOM 2258 C CA . ASN A 1 282 ? -54.322 -14.547 84.393 1.00 95.25 282 ASN A CA 1
ATOM 2259 C C . ASN A 1 282 ? -54.913 -15.856 84.951 1.00 95.25 282 ASN A C 1
ATOM 2261 O O . ASN A 1 282 ? -55.917 -15.819 85.659 1.00 95.25 282 ASN A O 1
ATOM 2265 N N . LEU A 1 283 ? -54.277 -17.003 84.678 1.00 96.88 283 LEU A N 1
ATOM 2266 C CA . LEU A 1 283 ? -54.615 -18.287 85.305 1.00 96.88 283 LEU A CA 1
ATOM 2267 C C . LEU A 1 283 ? -54.343 -18.271 86.814 1.00 96.88 283 LEU A C 1
ATOM 2269 O O . LEU A 1 283 ? -55.194 -18.716 87.583 1.00 96.88 283 LEU A O 1
ATOM 2273 N N . LYS A 1 284 ? -53.208 -17.709 87.250 1.00 96.56 284 LYS A N 1
ATOM 2274 C CA . LYS A 1 284 ? -52.904 -17.542 88.675 1.00 96.56 284 LYS A CA 1
ATOM 2275 C C . LYS A 1 284 ? -53.939 -16.645 89.360 1.00 96.56 284 LYS A C 1
ATOM 2277 O O . LYS A 1 284 ? -54.530 -17.068 90.337 1.00 96.56 284 LYS A O 1
ATOM 2282 N N . LEU A 1 285 ? -54.241 -15.468 88.812 1.00 95.25 285 LEU A N 1
ATOM 2283 C CA . LEU A 1 285 ? -55.229 -14.526 89.355 1.00 95.25 285 LEU A CA 1
ATOM 2284 C C . LEU A 1 285 ? -56.667 -15.074 89.350 1.00 95.25 285 LEU A C 1
ATOM 2286 O O . LEU A 1 285 ? -57.488 -14.632 90.154 1.00 95.25 285 LEU A O 1
ATOM 2290 N N . LYS A 1 286 ? -56.991 -16.024 88.462 1.00 95.81 286 LYS A N 1
ATOM 2291 C CA . LYS A 1 286 ? -58.246 -16.793 88.521 1.00 95.81 286 LYS A CA 1
ATOM 2292 C C . LYS A 1 286 ? -58.237 -17.774 89.687 1.00 95.81 286 LYS A C 1
ATOM 2294 O O . LYS A 1 286 ? -59.150 -17.711 90.501 1.00 95.81 286 LYS A O 1
ATOM 2299 N N . LYS A 1 287 ? -57.176 -18.573 89.841 1.00 95.50 287 LYS A N 1
ATOM 2300 C CA . LYS A 1 287 ? -57.024 -19.475 90.991 1.00 95.50 287 LYS A CA 1
ATOM 2301 C C . LYS A 1 287 ? -57.007 -18.714 92.319 1.00 95.50 287 LYS A C 1
ATOM 2303 O O . LYS A 1 287 ? -57.756 -19.061 93.216 1.00 95.50 287 LYS A O 1
ATOM 2308 N N . ASP A 1 288 ? -56.237 -17.633 92.420 1.00 93.75 288 ASP A N 1
ATOM 2309 C CA . ASP A 1 288 ? -56.167 -16.768 93.603 1.00 93.75 288 ASP A CA 1
ATOM 2310 C C . ASP A 1 288 ? -57.563 -16.181 93.938 1.00 93.75 288 ASP A C 1
ATOM 2312 O O . ASP A 1 288 ? -57.906 -16.032 95.111 1.00 93.75 288 ASP A O 1
ATOM 2316 N N . ARG A 1 289 ? -58.414 -15.908 92.930 1.00 92.00 289 ARG A N 1
ATOM 2317 C CA . ARG A 1 289 ? -59.829 -15.525 93.119 1.00 92.00 289 ARG A CA 1
ATOM 2318 C C . ARG A 1 289 ? -60.737 -16.688 93.525 1.00 92.00 289 ARG A C 1
ATOM 2320 O O . ARG A 1 289 ? -61.633 -16.467 94.330 1.00 92.00 289 ARG A O 1
ATOM 2327 N N . GLU A 1 290 ? -60.544 -17.888 92.990 1.00 92.75 290 GLU A N 1
ATOM 2328 C CA . GLU A 1 290 ? -61.298 -19.097 93.362 1.00 92.75 290 GLU A CA 1
ATOM 2329 C C . GLU A 1 290 ? -60.958 -19.546 94.796 1.00 92.75 290 GLU A C 1
ATOM 2331 O O . GLU A 1 290 ? -61.854 -19.827 95.597 1.00 92.75 290 GLU A O 1
ATOM 2336 N N . ASP A 1 291 ? -59.679 -19.507 95.169 1.00 92.06 291 ASP A N 1
ATOM 2337 C CA . ASP A 1 291 ? -59.188 -19.733 96.530 1.00 92.06 291 ASP A CA 1
ATOM 2338 C C . ASP A 1 291 ? -59.733 -18.643 97.480 1.00 92.06 291 ASP A C 1
ATOM 2340 O O . ASP A 1 291 ? -60.290 -18.960 98.531 1.00 92.06 291 ASP A O 1
ATOM 2344 N N . ALA A 1 292 ? -59.699 -17.357 97.098 1.00 90.00 292 ALA A N 1
ATOM 2345 C CA . ALA A 1 292 ? -60.311 -16.285 97.895 1.00 90.00 292 ALA A CA 1
ATOM 2346 C C . ALA A 1 292 ? -61.845 -16.412 98.009 1.00 90.00 292 ALA A C 1
ATOM 2348 O O . ALA A 1 292 ? -62.405 -16.147 99.073 1.00 90.00 292 ALA A O 1
ATOM 2349 N N . ALA A 1 293 ? -62.540 -16.846 96.953 1.00 88.62 293 ALA A N 1
ATOM 2350 C CA . ALA A 1 293 ? -63.986 -17.063 96.968 1.00 88.62 293 ALA A CA 1
ATOM 2351 C C . ALA A 1 293 ? -64.375 -18.264 97.841 1.00 88.62 293 ALA A C 1
ATOM 2353 O O . ALA A 1 293 ? -65.338 -18.177 98.600 1.00 88.62 293 ALA A O 1
ATOM 2354 N N . THR A 1 294 ? -63.619 -19.364 97.801 1.00 88.12 294 THR A N 1
ATOM 2355 C CA . THR A 1 294 ? -63.858 -20.523 98.678 1.00 88.12 294 THR A CA 1
ATOM 2356 C C . THR A 1 294 ? -63.516 -20.220 100.135 1.00 88.12 294 THR A C 1
ATOM 2358 O O . THR A 1 2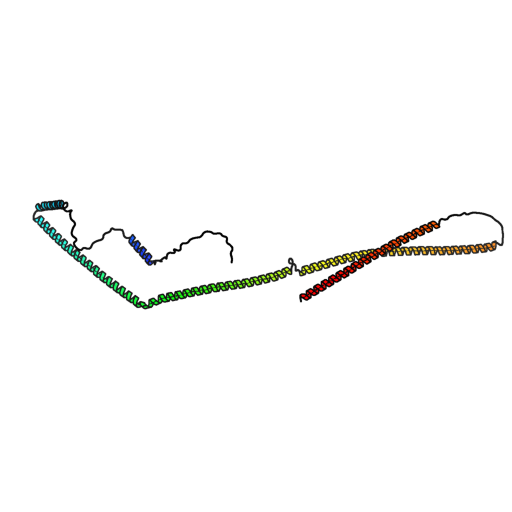94 ? -64.280 -20.613 101.017 1.00 88.12 294 THR A O 1
ATOM 2361 N N . VAL A 1 295 ? -62.458 -19.448 100.413 1.00 87.94 295 VAL A N 1
ATOM 2362 C CA . VAL A 1 295 ? -62.180 -18.911 101.758 1.00 87.94 295 VAL A CA 1
ATOM 2363 C C . VAL A 1 295 ? -63.302 -17.979 102.221 1.00 87.94 295 VAL A C 1
ATOM 2365 O O . VAL A 1 295 ? -63.763 -18.122 103.349 1.00 87.94 295 VAL A O 1
ATOM 2368 N N . SER A 1 296 ? -63.803 -17.090 101.358 1.00 82.38 296 SER A N 1
ATOM 2369 C CA . SER A 1 296 ? -64.919 -16.185 101.667 1.00 82.38 296 SER A CA 1
ATOM 2370 C C . SER A 1 296 ? -66.223 -16.942 101.951 1.00 82.38 296 SER A C 1
ATOM 2372 O O . SER A 1 296 ? -66.855 -16.705 102.976 1.00 82.38 296 SER A O 1
ATOM 2374 N N . MET A 1 297 ? -66.590 -17.937 101.133 1.00 78.31 297 MET A N 1
ATOM 2375 C CA . MET A 1 297 ? -67.746 -18.808 101.393 1.00 78.31 297 MET A CA 1
ATOM 2376 C C . MET A 1 297 ? -67.579 -19.618 102.685 1.00 78.31 297 MET A C 1
ATOM 2378 O O . MET A 1 297 ? -68.521 -19.738 103.465 1.00 78.31 297 MET A O 1
ATOM 2382 N N . ARG A 1 298 ? -66.378 -20.144 102.957 1.00 79.50 298 ARG A N 1
ATOM 2383 C CA . ARG A 1 298 ? -66.080 -20.882 104.194 1.00 79.50 298 ARG A CA 1
ATOM 2384 C C . ARG A 1 298 ? -66.148 -19.978 105.426 1.00 79.50 298 ARG A C 1
ATOM 2386 O O . ARG A 1 298 ? -66.681 -20.398 106.450 1.00 79.50 298 ARG A O 1
ATOM 2393 N N . ALA A 1 299 ? -65.661 -18.744 105.317 1.00 77.31 299 ALA A N 1
ATOM 2394 C CA . ALA A 1 299 ? -65.787 -17.720 106.345 1.00 77.31 299 ALA A CA 1
ATOM 2395 C C . ALA A 1 299 ? -67.251 -17.303 106.539 1.00 77.31 299 ALA A C 1
ATOM 2397 O O . ALA A 1 299 ? -67.687 -17.188 107.678 1.00 77.31 299 ALA A O 1
ATOM 2398 N N . PHE A 1 300 ? -68.033 -17.149 105.467 1.00 73.88 300 PHE A N 1
ATOM 2399 C CA . PHE A 1 300 ? -69.464 -16.844 105.528 1.00 73.88 300 PHE A CA 1
ATOM 2400 C C . PHE A 1 300 ? -70.248 -17.956 106.238 1.00 73.88 300 PHE A C 1
ATOM 2402 O O . PHE A 1 300 ? -70.974 -17.665 107.180 1.00 73.88 300 PHE A O 1
ATOM 2409 N N . LEU A 1 301 ? -70.033 -19.227 105.880 1.00 71.94 301 LEU A N 1
ATOM 2410 C CA . LEU A 1 301 ? -70.665 -20.379 106.540 1.00 71.94 301 LEU A CA 1
ATOM 2411 C C . LEU A 1 301 ? -70.255 -20.505 108.020 1.00 71.94 301 LEU A C 1
ATOM 2413 O O . LEU A 1 301 ? -71.101 -20.740 108.881 1.00 71.94 301 LEU A O 1
ATOM 2417 N N . ALA A 1 302 ? -68.979 -20.275 108.347 1.00 64.00 302 ALA A N 1
ATOM 2418 C CA . ALA A 1 302 ? -68.530 -20.196 109.740 1.00 64.00 302 ALA A CA 1
ATOM 2419 C C . ALA A 1 302 ? -69.146 -18.993 110.484 1.00 64.00 302 ALA A C 1
ATOM 2421 O O . ALA A 1 302 ? -69.472 -19.088 111.666 1.00 64.00 302 ALA A O 1
ATOM 2422 N N . THR A 1 303 ? -69.358 -17.874 109.787 1.00 59.38 303 THR A N 1
ATOM 2423 C CA . THR A 1 303 ? -70.009 -16.674 110.325 1.00 59.38 303 THR A CA 1
ATOM 2424 C C . THR A 1 303 ? -71.509 -16.883 110.515 1.00 59.38 303 THR A C 1
ATOM 2426 O O . THR A 1 303 ? -72.055 -16.324 111.453 1.00 59.38 303 THR A O 1
ATOM 2429 N N . ASP A 1 304 ? -72.177 -17.707 109.708 1.00 47.81 304 ASP A N 1
ATOM 2430 C CA . ASP A 1 304 ? -73.594 -18.055 109.879 1.00 47.81 304 ASP A CA 1
ATOM 2431 C C . ASP A 1 304 ? -73.802 -18.970 111.102 1.00 47.81 304 ASP A C 1
ATOM 2433 O O . ASP A 1 304 ? -74.710 -18.767 111.910 1.00 47.81 304 ASP A O 1
ATOM 2437 N N . HIS A 1 305 ? -72.867 -19.896 111.349 1.00 44.12 305 HIS A N 1
ATOM 2438 C CA . HIS A 1 305 ? -72.800 -20.633 112.617 1.00 44.12 305 HIS A CA 1
ATOM 2439 C C . HIS A 1 305 ? -72.435 -19.743 113.819 1.00 44.12 305 HIS A C 1
ATOM 2441 O O . HIS A 1 305 ? -72.893 -20.011 114.929 1.00 44.12 305 HIS A O 1
ATOM 2447 N N . SER A 1 306 ? -71.662 -18.669 113.618 1.00 46.12 306 SER A N 1
ATOM 2448 C CA . SER A 1 306 ? -71.282 -17.744 114.694 1.00 46.12 306 SER A CA 1
ATOM 2449 C C . SER A 1 306 ? -72.336 -16.666 114.987 1.00 46.12 306 SER A C 1
ATOM 2451 O O . SER A 1 306 ? -72.543 -16.336 116.148 1.00 46.12 306 SER A O 1
ATOM 2453 N N . LYS A 1 307 ? -73.039 -16.120 113.985 1.00 44.38 307 LYS A N 1
ATOM 2454 C CA . LYS A 1 307 ? -73.991 -14.995 114.128 1.00 44.38 307 LYS A CA 1
ATOM 2455 C C . LYS A 1 307 ? -75.304 -15.357 114.816 1.00 44.38 307 LYS A C 1
ATOM 2457 O O . LYS A 1 307 ? -76.098 -14.468 115.112 1.00 44.38 307 LYS A O 1
ATOM 2462 N N . ARG A 1 308 ? -75.517 -16.632 115.154 1.00 44.25 308 ARG A N 1
ATOM 2463 C CA . ARG A 1 308 ? -76.557 -17.030 116.114 1.00 44.25 308 ARG A CA 1
ATOM 2464 C C . ARG A 1 308 ? -76.131 -16.842 117.580 1.00 44.25 308 ARG A C 1
ATOM 2466 O O . ARG A 1 308 ? -76.940 -17.084 118.472 1.00 44.25 308 ARG A O 1
ATOM 2473 N N . GLN A 1 309 ? -74.902 -16.383 117.841 1.00 40.19 309 GLN A N 1
ATOM 2474 C CA . GLN A 1 309 ? -74.432 -15.963 119.159 1.00 40.19 309 GLN A CA 1
ATOM 2475 C C . GLN A 1 309 ? -73.668 -14.626 119.108 1.00 40.19 309 GLN A C 1
ATOM 2477 O O . GLN A 1 309 ? -72.610 -14.520 118.494 1.00 40.19 309 GLN A O 1
ATOM 2482 N N . ARG A 1 310 ? -74.155 -13.670 119.915 1.00 33.69 310 ARG A N 1
ATOM 2483 C CA . ARG A 1 310 ? -73.510 -12.406 120.335 1.00 33.69 310 ARG A CA 1
ATOM 2484 C C . ARG A 1 310 ? -73.632 -11.198 119.385 1.00 33.69 310 ARG A C 1
ATOM 2486 O O . ARG A 1 310 ? -73.544 -11.304 118.168 1.00 33.69 310 ARG A O 1
ATOM 2493 N N . SER A 1 311 ? -73.838 -10.041 120.010 1.00 36.38 311 SER A N 1
ATOM 2494 C CA . SER A 1 311 ? -74.132 -8.712 119.449 1.00 36.38 311 SER A CA 1
ATOM 2495 C C . SER A 1 311 ? -73.361 -7.623 120.225 1.00 36.38 311 SER A C 1
ATOM 2497 O O . SER A 1 311 ? -72.882 -7.931 121.319 1.00 36.38 311 SER A O 1
ATOM 2499 N N . GLN A 1 312 ? -73.341 -6.377 119.711 1.00 33.91 312 GLN A N 1
ATOM 2500 C CA . GLN A 1 312 ? -72.732 -5.144 120.290 1.00 33.91 312 GLN A CA 1
ATOM 2501 C C . GLN A 1 312 ? -71.179 -5.063 120.238 1.00 33.91 312 GLN A C 1
ATOM 2503 O O . GLN A 1 312 ? -70.552 -6.121 120.311 1.00 33.91 312 GLN A O 1
ATOM 2508 N N . GLU A 1 313 ? -70.449 -3.920 120.163 1.00 32.16 313 GLU A N 1
ATOM 2509 C CA . GLU A 1 313 ? -70.612 -2.472 119.758 1.00 32.16 313 GLU A CA 1
ATOM 2510 C C . GLU A 1 313 ? -69.171 -1.829 119.718 1.00 32.16 313 GLU A C 1
ATOM 2512 O O . GLU A 1 313 ? -68.270 -2.441 120.291 1.00 32.16 313 GLU A O 1
ATOM 2517 N N . GLU A 1 314 ? -68.805 -0.635 119.194 1.00 34.09 314 GLU A N 1
ATOM 2518 C CA . GLU A 1 314 ? -69.329 0.241 118.112 1.00 34.09 314 GLU A CA 1
ATOM 2519 C C . GLU A 1 314 ? -68.278 0.340 116.954 1.00 34.09 314 GLU A C 1
ATOM 2521 O O . GLU A 1 314 ? -68.145 -0.672 116.271 1.00 34.09 314 GLU A O 1
ATOM 2526 N N . GLU A 1 315 ? -67.468 1.369 116.602 1.00 30.12 315 GLU A N 1
ATOM 2527 C CA . GLU A 1 315 ? -67.274 2.831 116.866 1.00 30.12 315 GLU A CA 1
ATOM 2528 C C . GLU A 1 315 ? -66.676 3.487 115.558 1.00 30.12 315 GLU A C 1
ATOM 2530 O O . GLU A 1 315 ? -66.572 2.814 114.529 1.00 30.12 315 GLU A O 1
ATOM 2535 N N . ARG A 1 316 ? -66.285 4.779 115.536 1.00 40.03 316 ARG A N 1
ATOM 2536 C CA . ARG A 1 316 ? -65.795 5.594 114.367 1.00 40.03 316 ARG A CA 1
ATOM 2537 C C . ARG A 1 316 ? -64.274 5.925 114.448 1.00 40.03 316 ARG A C 1
ATOM 2539 O O . ARG A 1 316 ? -63.698 5.586 115.478 1.00 40.03 316 ARG A O 1
ATOM 2546 N N . PRO A 1 317 ? -63.595 6.666 113.512 1.00 60.38 317 PRO A N 1
ATOM 2547 C CA . PRO A 1 317 ? -63.925 7.253 112.180 1.00 60.38 317 PRO A CA 1
ATOM 2548 C C . PRO A 1 317 ? -62.922 6.701 111.090 1.00 60.38 317 PRO A C 1
ATOM 2550 O O . PRO A 1 317 ? -62.767 5.483 111.130 1.00 60.38 317 PRO A O 1
ATOM 2553 N N . PRO A 1 318 ? -62.181 7.410 110.172 1.00 54.19 318 PRO A N 1
ATOM 2554 C CA . PRO A 1 318 ? -62.251 8.752 109.527 1.00 54.19 318 PRO A CA 1
ATOM 2555 C C . PRO A 1 318 ? -61.960 8.836 107.978 1.00 54.19 318 PRO A C 1
ATOM 2557 O O . PRO A 1 318 ? -61.694 7.840 107.326 1.00 54.19 318 PRO A O 1
ATOM 2560 N N . ALA A 1 319 ? -62.005 10.076 107.443 1.00 34.09 319 ALA A N 1
ATOM 2561 C CA . ALA A 1 319 ? -61.228 10.739 106.352 1.00 34.09 319 ALA A CA 1
ATOM 2562 C C . ALA A 1 319 ? -60.724 10.038 105.051 1.00 34.09 319 ALA A C 1
ATOM 2564 O O . ALA A 1 319 ? -59.893 9.144 105.108 1.00 34.09 319 ALA A O 1
ATOM 2565 N N . GLU A 1 320 ? -61.079 10.625 103.891 1.00 37.59 320 GLU A N 1
ATOM 2566 C CA . GLU A 1 320 ? -60.228 11.323 102.875 1.00 37.59 320 GLU A CA 1
ATOM 2567 C C . GLU A 1 320 ? -61.212 12.100 101.952 1.00 37.59 320 GLU A C 1
ATOM 2569 O O . GLU A 1 320 ? -62.315 11.614 101.703 1.00 37.59 320 GLU A O 1
ATOM 2574 N N . ASP A 1 321 ? -61.093 13.404 101.670 1.00 30.16 321 ASP A N 1
ATOM 2575 C CA . ASP A 1 321 ? -60.074 14.213 100.958 1.00 30.16 321 ASP A CA 1
ATOM 2576 C C . ASP A 1 321 ? -60.108 14.061 99.415 1.00 30.16 321 ASP A C 1
ATOM 2578 O O . ASP A 1 321 ? -60.623 13.078 98.888 1.00 30.16 321 ASP A O 1
ATOM 2582 N N . GLY A 1 322 ? -59.693 15.097 98.675 1.00 40.44 322 GLY A N 1
ATOM 2583 C CA . GLY A 1 322 ? -59.988 15.249 97.244 1.00 40.44 322 GLY A CA 1
ATOM 2584 C C . GLY A 1 322 ? -58.849 15.800 96.380 1.00 40.44 322 GLY A C 1
ATOM 2585 O O . GLY A 1 322 ? -57.674 15.739 96.729 1.00 40.44 322 GLY A O 1
ATOM 2586 N N . SER A 1 323 ? -59.219 16.408 95.243 1.00 36.22 323 SER A N 1
ATOM 2587 C CA . SER A 1 323 ? -58.333 16.770 94.110 1.00 36.22 323 SER A CA 1
ATOM 2588 C C . SER A 1 323 ? -57.964 15.560 93.216 1.00 36.22 323 SER A C 1
ATOM 2590 O O . SER A 1 323 ? -58.009 14.424 93.662 1.00 36.22 323 SER A O 1
ATOM 2592 N N . LYS A 1 324 ? -57.618 15.701 91.925 1.00 38.19 324 LYS A N 1
ATOM 2593 C CA . LYS A 1 324 ? -57.250 16.895 91.132 1.00 38.19 324 LYS A CA 1
ATOM 2594 C C . LYS A 1 324 ? -57.831 16.848 89.703 1.00 38.19 324 LYS A C 1
ATOM 2596 O O . LYS A 1 324 ? -57.941 15.765 89.138 1.00 38.19 324 LYS A O 1
ATOM 2601 N N . PRO A 1 325 ? -58.034 18.002 89.042 1.00 49.34 325 PRO A N 1
ATOM 2602 C CA . PRO A 1 325 ? -58.132 18.072 87.586 1.00 49.34 325 PRO A CA 1
ATOM 2603 C C . PRO A 1 325 ? -56.728 18.077 86.944 1.00 49.34 325 PRO A C 1
ATOM 2605 O O . PRO A 1 325 ? -56.036 19.095 86.980 1.00 49.34 325 PRO A O 1
ATOM 2608 N N . GLN A 1 326 ? -56.293 16.960 86.347 1.00 46.75 326 GLN A N 1
ATOM 2609 C CA . GLN A 1 326 ? -55.045 16.904 85.550 1.00 46.75 326 GLN A CA 1
ATOM 2610 C C . GLN A 1 326 ? -55.158 16.156 84.207 1.00 46.75 326 GLN A C 1
ATOM 2612 O O . GLN A 1 326 ? -54.450 16.523 83.270 1.00 46.75 326 GLN A O 1
ATOM 2617 N N . GLU A 1 327 ? -56.050 15.170 84.075 1.00 48.66 327 GLU A N 1
ATOM 2618 C CA . GLU A 1 327 ? -56.091 14.263 82.911 1.00 48.66 327 GLU A CA 1
ATOM 2619 C C . GLU A 1 327 ? -56.427 14.960 81.579 1.00 48.66 327 GLU A C 1
ATOM 2621 O O . GLU A 1 327 ? -55.906 14.579 80.532 1.00 48.66 327 GLU A O 1
ATOM 2626 N N . SER A 1 328 ? -57.242 16.023 81.600 1.00 53.84 328 SER A N 1
ATOM 2627 C CA . SER A 1 328 ? -57.672 16.722 80.379 1.00 53.84 328 SER A CA 1
ATOM 2628 C C . SER A 1 328 ? -56.513 17.330 79.585 1.00 53.84 328 SER A C 1
ATOM 2630 O O . SER A 1 328 ? -56.504 17.238 78.361 1.00 53.84 328 SER A O 1
ATOM 2632 N N . LYS A 1 329 ? -55.501 17.892 80.261 1.00 57.00 329 LYS A N 1
ATOM 2633 C CA . LYS A 1 329 ? -54.344 18.500 79.584 1.00 57.00 329 LYS A CA 1
ATOM 2634 C C . LYS A 1 329 ? -53.428 17.464 78.940 1.00 57.00 329 LYS A C 1
ATOM 2636 O O . LYS A 1 329 ? -52.929 17.703 77.847 1.00 57.00 329 LYS A O 1
ATOM 2641 N N . GLN A 1 330 ? -53.239 16.315 79.588 1.00 58.66 330 GLN A N 1
ATOM 2642 C CA . GLN A 1 330 ? -52.433 15.226 79.028 1.00 58.66 330 GLN A CA 1
ATOM 2643 C C . GLN A 1 330 ? -53.126 14.618 77.801 1.00 58.66 330 GLN A C 1
ATOM 2645 O O . GLN A 1 330 ? -52.476 14.381 76.788 1.00 58.66 330 GLN A O 1
ATOM 2650 N N . MET A 1 331 ? -54.454 14.470 77.843 1.00 60.62 331 MET A N 1
ATOM 2651 C CA . MET A 1 331 ? -55.240 13.978 76.709 1.00 60.62 331 MET A CA 1
ATOM 2652 C C . MET A 1 331 ? -55.222 14.942 75.505 1.00 60.62 331 MET A C 1
ATOM 2654 O O . MET A 1 331 ? -55.131 14.491 74.363 1.00 60.62 331 MET A O 1
ATOM 2658 N N . GLU A 1 332 ? -55.253 16.262 75.733 1.00 63.34 332 GLU A N 1
ATOM 2659 C CA . GLU A 1 332 ? -55.064 17.259 74.665 1.00 63.34 332 GLU A CA 1
ATOM 2660 C C . GLU A 1 332 ? -53.634 17.240 74.093 1.00 63.34 332 GLU A C 1
ATOM 2662 O O . GLU A 1 332 ? -53.460 17.286 72.874 1.00 63.34 332 GLU A O 1
ATOM 2667 N N . GLU A 1 333 ? -52.607 17.131 74.940 1.00 71.25 333 GLU A N 1
ATOM 2668 C CA . GLU A 1 333 ? -51.201 17.104 74.517 1.00 71.25 333 GLU A CA 1
ATOM 2669 C C . GLU A 1 333 ? -50.865 15.839 73.701 1.00 71.25 333 GLU A C 1
ATOM 2671 O O . GLU A 1 333 ? -50.244 15.929 72.637 1.00 71.25 333 GLU A O 1
ATOM 2676 N N . GLU A 1 334 ? -51.369 14.670 74.112 1.00 72.62 334 GLU A N 1
ATOM 2677 C CA . GLU A 1 334 ? -51.272 13.430 73.334 1.00 72.62 334 GLU A CA 1
ATOM 2678 C C . GLU A 1 334 ? -52.030 13.517 72.001 1.00 72.62 334 GLU A C 1
ATOM 2680 O O . GLU A 1 334 ? -51.507 13.081 70.968 1.00 72.62 334 GLU A O 1
ATOM 2685 N N . ALA A 1 335 ? -53.222 14.127 71.979 1.00 73.56 335 ALA A N 1
ATOM 2686 C CA . ALA A 1 335 ? -53.979 14.341 70.747 1.00 73.56 335 ALA A CA 1
ATOM 2687 C C . ALA A 1 335 ? -53.224 15.251 69.760 1.00 73.56 335 ALA A C 1
ATOM 2689 O O . ALA A 1 335 ? -53.124 14.921 68.574 1.00 73.56 335 ALA A O 1
ATOM 2690 N N . TYR A 1 336 ? -52.621 16.348 70.234 1.00 78.75 336 TYR A N 1
ATOM 2691 C CA . TYR A 1 336 ? -51.770 17.214 69.410 1.00 78.75 336 TYR A CA 1
ATOM 2692 C C . TYR A 1 336 ? -50.520 16.484 68.898 1.00 78.75 336 TYR A C 1
ATOM 2694 O O . TYR A 1 33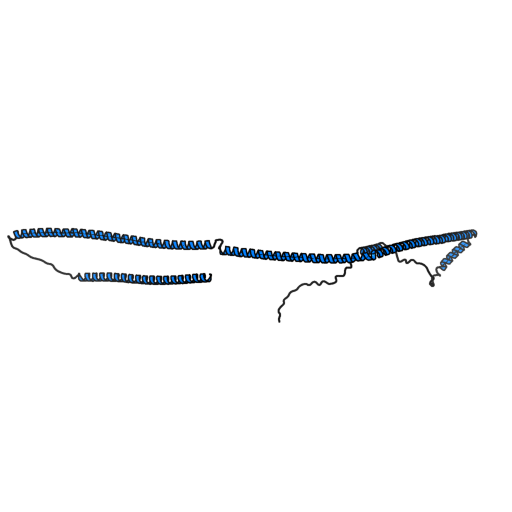6 ? -50.208 16.570 67.706 1.00 78.75 336 TYR A O 1
ATOM 2702 N N . ALA A 1 337 ? -49.843 15.703 69.745 1.00 79.31 337 ALA A N 1
ATOM 2703 C CA . ALA A 1 337 ? -48.696 14.894 69.333 1.00 79.31 337 ALA A CA 1
ATOM 2704 C C . ALA A 1 337 ? -49.077 13.844 68.270 1.00 79.31 337 ALA A C 1
ATOM 2706 O O . ALA A 1 337 ? -48.311 13.591 67.336 1.00 79.31 337 ALA A O 1
ATOM 2707 N N . GLN A 1 338 ? -50.267 13.247 68.369 1.00 77.81 338 GLN A N 1
ATOM 2708 C CA . GLN A 1 338 ? -50.771 12.289 67.386 1.00 77.81 338 GLN A CA 1
ATOM 2709 C C . GLN A 1 338 ? -51.160 12.970 66.063 1.00 77.81 338 GLN A C 1
ATOM 2711 O O . GLN A 1 338 ? -50.827 12.461 64.990 1.00 77.81 338 GLN A O 1
ATOM 2716 N N . ILE A 1 339 ? -51.779 14.155 66.120 1.00 81.19 339 ILE A N 1
ATOM 2717 C CA . ILE A 1 339 ? -52.057 15.001 64.949 1.00 81.19 339 ILE A CA 1
ATOM 2718 C C . ILE A 1 339 ? -50.757 15.369 64.221 1.00 81.19 339 ILE A C 1
ATOM 2720 O O . ILE A 1 339 ? -50.706 15.287 62.992 1.00 81.19 339 ILE A O 1
ATOM 2724 N N . GLU A 1 340 ? -49.688 15.722 64.938 1.00 84.25 340 GLU A N 1
ATOM 2725 C CA . GLU A 1 340 ? -48.422 16.111 64.305 1.00 84.25 340 GLU A CA 1
ATOM 2726 C C . GLU A 1 340 ? -47.714 14.919 63.638 1.00 84.25 340 GLU A C 1
ATOM 2728 O O . GLU A 1 340 ? -47.263 15.035 62.496 1.00 84.25 340 GLU A O 1
ATOM 2733 N N . LYS A 1 341 ? -47.726 13.728 64.261 1.00 84.38 341 LYS A N 1
ATOM 2734 C CA . LYS A 1 341 ? -47.285 12.476 63.604 1.00 84.38 341 LYS A CA 1
ATOM 2735 C C . LYS A 1 341 ? -48.063 12.220 62.306 1.00 84.38 341 LYS A C 1
ATOM 2737 O O . LYS A 1 341 ? -47.466 11.853 61.291 1.00 84.38 341 LYS A O 1
ATOM 2742 N N . VAL A 1 342 ? -49.379 12.454 62.307 1.00 83.94 342 VAL A N 1
ATOM 2743 C CA . VAL A 1 342 ? -50.227 12.322 61.110 1.00 83.94 342 VAL A CA 1
ATOM 2744 C C . VAL A 1 342 ? -49.874 13.372 60.049 1.00 83.94 342 VAL A C 1
ATOM 2746 O O . VAL A 1 342 ? -49.736 13.004 58.883 1.00 83.94 342 VAL A O 1
ATOM 2749 N N . LYS A 1 343 ? -49.625 14.642 60.406 1.00 89.44 343 LYS A N 1
ATOM 2750 C CA . LYS A 1 343 ? -49.148 15.670 59.454 1.00 89.44 343 LYS A CA 1
ATOM 2751 C C . LYS A 1 343 ? -47.795 15.313 58.836 1.00 89.44 343 LYS A C 1
ATOM 2753 O O . LYS A 1 343 ? -47.626 15.465 57.624 1.00 89.44 343 LYS A O 1
ATOM 2758 N N . VAL A 1 344 ? -46.845 14.810 59.627 1.00 88.25 344 VAL A N 1
ATOM 2759 C CA . VAL A 1 344 ? -45.530 14.357 59.138 1.00 88.25 344 VAL A CA 1
ATOM 2760 C C . VAL A 1 344 ? -45.685 13.164 58.190 1.00 88.25 344 VAL A C 1
ATOM 2762 O O . VAL A 1 344 ? -45.080 13.152 57.117 1.00 88.25 344 VAL A O 1
ATOM 2765 N N . SER A 1 345 ? -46.554 12.203 58.522 1.00 84.94 345 SER A N 1
ATOM 2766 C CA . SER A 1 345 ? -46.880 11.068 57.648 1.00 84.94 345 SER A CA 1
ATOM 2767 C C . SER A 1 345 ? -47.527 11.520 56.331 1.00 84.94 345 SER A C 1
ATOM 2769 O O . SER A 1 345 ? -47.056 11.158 55.253 1.00 84.94 345 SER A O 1
ATOM 2771 N N . ILE A 1 346 ? -48.530 12.405 56.385 1.00 86.25 346 ILE A N 1
ATOM 2772 C CA . ILE A 1 346 ? -49.166 13.009 55.202 1.00 86.25 346 ILE A CA 1
ATOM 2773 C C . ILE A 1 346 ? -48.147 13.776 54.352 1.00 86.25 346 ILE A C 1
ATOM 2775 O O . ILE A 1 346 ? -48.195 13.694 53.127 1.00 86.25 346 ILE A O 1
ATOM 2779 N N . SER A 1 347 ? -47.202 14.484 54.969 1.00 89.25 347 SER A N 1
ATOM 2780 C CA . SER A 1 347 ? -46.146 15.216 54.257 1.00 89.25 347 SER A CA 1
ATOM 2781 C C . SER A 1 347 ? -45.169 14.265 53.557 1.00 89.25 347 SER A C 1
ATOM 2783 O O . SER A 1 347 ? -44.835 14.477 52.392 1.00 89.25 347 SER A O 1
ATOM 2785 N N . ARG A 1 348 ? -44.784 13.161 54.216 1.00 88.69 348 ARG A N 1
ATOM 2786 C CA . ARG A 1 348 ? -43.972 12.085 53.622 1.00 88.69 348 ARG A CA 1
ATOM 2787 C C . ARG A 1 348 ? -44.698 11.410 52.452 1.00 88.69 348 ARG A C 1
ATOM 2789 O O . ARG A 1 348 ? -44.101 11.242 51.394 1.00 88.69 348 ARG A O 1
ATOM 2796 N N . MET A 1 349 ? -45.983 11.084 52.608 1.00 81.88 349 MET A N 1
ATOM 2797 C CA . MET A 1 349 ? -46.806 10.491 51.545 1.00 81.88 349 MET A CA 1
ATOM 2798 C C . MET A 1 349 ? -47.014 11.451 50.366 1.00 81.88 349 MET A C 1
ATOM 2800 O O . MET A 1 349 ? -46.897 11.038 49.217 1.00 81.88 349 MET A O 1
ATOM 2804 N N . ARG A 1 350 ? -47.251 12.746 50.621 1.00 84.19 350 ARG A N 1
ATOM 2805 C CA . ARG A 1 350 ? -47.329 13.775 49.568 1.00 84.19 350 ARG A CA 1
ATOM 2806 C C . ARG A 1 350 ? -46.018 13.901 48.798 1.00 84.19 350 ARG A C 1
ATOM 2808 O O . ARG A 1 350 ? -46.070 14.024 47.578 1.00 84.19 350 ARG A O 1
ATOM 2815 N N . LYS A 1 351 ? -44.870 13.831 49.483 1.00 87.62 351 LYS A N 1
ATOM 2816 C CA . LYS A 1 351 ? -43.562 13.826 48.821 1.00 87.62 351 LYS A CA 1
ATOM 2817 C C . LYS A 1 351 ? -43.387 12.582 47.943 1.00 87.62 351 LYS A C 1
ATOM 2819 O O . LYS A 1 351 ? -43.130 12.743 46.761 1.00 87.62 351 LYS A O 1
ATOM 2824 N N . LEU A 1 352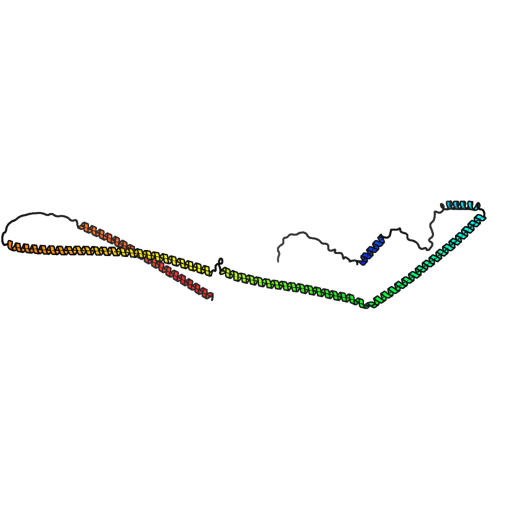 ? -43.640 11.381 48.471 1.00 85.75 352 LEU A N 1
ATOM 2825 C CA . LEU A 1 352 ? -43.590 10.128 47.698 1.00 85.75 352 LEU A CA 1
ATOM 2826 C C . LEU A 1 352 ? -44.484 10.165 46.446 1.00 85.75 352 LEU A C 1
ATOM 2828 O O . LEU A 1 352 ? -44.061 9.743 45.376 1.00 85.75 352 LEU A O 1
ATOM 2832 N N . ILE A 1 353 ? -45.698 10.714 46.555 1.00 83.62 353 ILE A N 1
ATOM 2833 C CA . ILE A 1 353 ? -46.613 10.876 45.415 1.00 83.62 353 ILE A CA 1
ATOM 2834 C C . ILE A 1 353 ? -46.044 11.838 44.362 1.00 83.62 353 ILE A C 1
ATOM 2836 O O . ILE A 1 353 ? -46.234 11.608 43.169 1.00 83.62 353 ILE A O 1
ATOM 2840 N N . GLU A 1 354 ? -45.360 12.911 44.763 1.00 88.25 354 GLU A N 1
ATOM 2841 C CA . GLU A 1 354 ? -44.781 13.869 43.816 1.00 88.25 354 GLU A CA 1
ATOM 2842 C C . GLU A 1 354 ? -43.445 13.386 43.221 1.00 88.25 354 GLU A C 1
ATOM 2844 O O . GLU A 1 354 ? -43.202 13.610 42.035 1.00 88.25 354 GLU A O 1
ATOM 2849 N N . ASP A 1 355 ? -42.650 12.629 43.983 1.00 83.31 355 ASP A N 1
ATOM 2850 C CA . ASP A 1 355 ? -41.461 11.914 43.505 1.00 83.31 355 ASP A CA 1
ATOM 2851 C C . ASP A 1 355 ? -41.857 10.850 42.451 1.0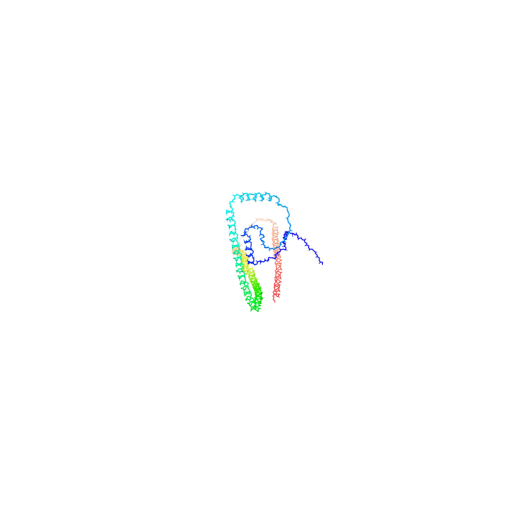0 83.31 355 ASP A C 1
ATOM 2853 O O . ASP A 1 355 ? -41.271 10.796 41.368 1.00 83.31 355 ASP A O 1
ATOM 2857 N N . GLU A 1 356 ? -42.921 10.068 42.686 1.00 83.19 356 GLU A N 1
ATOM 2858 C CA . GLU A 1 356 ? -43.463 9.125 41.690 1.00 83.19 356 GLU A CA 1
ATOM 2859 C C . GLU A 1 356 ? -44.100 9.824 40.481 1.00 83.19 356 GLU A C 1
ATOM 2861 O O . GLU A 1 356 ? -43.960 9.371 39.344 1.00 83.19 356 GLU A O 1
ATOM 2866 N N . ARG A 1 357 ? -44.739 10.986 40.662 1.00 81.81 357 ARG A N 1
ATOM 2867 C CA . ARG A 1 357 ? -45.183 11.809 39.524 1.00 81.81 357 ARG A CA 1
ATOM 2868 C C . ARG A 1 357 ? -44.010 12.341 38.708 1.00 81.81 357 ARG A C 1
ATOM 2870 O O . ARG A 1 357 ? -44.134 12.426 37.488 1.00 81.81 357 ARG A O 1
ATOM 2877 N N . ALA A 1 358 ? -42.888 12.692 39.337 1.00 82.25 358 ALA A N 1
ATOM 2878 C CA . ALA A 1 358 ? -41.674 13.090 38.631 1.00 82.25 358 ALA A CA 1
ATOM 2879 C C . ALA A 1 358 ? -41.099 11.920 37.819 1.00 82.25 358 ALA A C 1
ATOM 2881 O O . ALA A 1 358 ? -40.917 12.070 36.610 1.00 82.25 358 ALA A O 1
ATOM 2882 N N . ARG A 1 359 ? -40.959 10.737 38.431 1.00 77.38 359 ARG A N 1
ATOM 2883 C CA . ARG A 1 359 ? -40.554 9.489 37.754 1.00 77.38 359 ARG A CA 1
ATOM 2884 C C . ARG A 1 359 ? -41.468 9.143 36.575 1.00 77.38 359 ARG A C 1
ATOM 2886 O O . ARG A 1 359 ? -40.990 8.853 35.484 1.00 77.38 359 ARG A O 1
ATOM 2893 N N . LEU A 1 360 ? -42.788 9.258 36.735 1.00 73.75 360 LEU A N 1
ATOM 2894 C CA . LEU A 1 360 ? -43.748 9.017 35.650 1.00 73.75 360 LEU A CA 1
ATOM 2895 C C . LEU A 1 360 ? -43.655 10.044 34.508 1.00 73.75 360 LEU A C 1
ATOM 2897 O O . LEU A 1 360 ? -43.914 9.682 33.359 1.00 73.75 360 LEU A O 1
ATOM 2901 N N . ARG A 1 361 ? -43.281 11.306 34.773 1.00 81.62 361 ARG A N 1
ATOM 2902 C CA . ARG A 1 361 ? -42.955 12.278 33.707 1.00 81.62 361 ARG A CA 1
ATOM 2903 C C . ARG A 1 361 ? -41.676 11.862 32.985 1.00 81.62 361 ARG A C 1
ATOM 2905 O O . ARG A 1 361 ? -41.670 11.813 31.759 1.00 81.62 361 ARG A O 1
ATOM 2912 N N . GLU A 1 362 ? -40.630 11.531 33.737 1.00 82.38 362 GLU A N 1
ATOM 2913 C CA . GLU A 1 362 ? -39.326 11.123 33.213 1.00 82.38 362 GLU A CA 1
ATOM 2914 C C . GLU A 1 362 ? -39.450 9.898 32.296 1.00 82.38 362 GLU A C 1
ATOM 2916 O O . GLU A 1 362 ? -39.127 9.999 31.112 1.00 82.38 362 GLU A O 1
ATOM 2921 N N . VAL A 1 363 ? -40.051 8.804 32.779 1.00 78.81 363 VAL A N 1
ATOM 2922 C CA . VAL A 1 363 ? -40.318 7.576 32.004 1.00 78.81 363 VAL A CA 1
ATOM 2923 C C . VAL A 1 363 ? -41.132 7.865 30.739 1.00 78.81 363 VAL A C 1
ATOM 2925 O O . VAL A 1 363 ? -40.799 7.358 29.668 1.00 78.81 363 VAL A O 1
ATOM 2928 N N . ARG A 1 364 ? -42.156 8.731 30.805 1.00 78.88 364 ARG A N 1
ATOM 2929 C CA . ARG A 1 364 ? -42.913 9.144 29.607 1.00 78.88 364 ARG A CA 1
ATOM 2930 C C . ARG A 1 364 ? -42.039 9.899 28.605 1.00 78.88 364 ARG A C 1
ATOM 2932 O O . ARG A 1 364 ? -42.123 9.619 27.413 1.00 78.88 364 ARG A O 1
ATOM 2939 N N . THR A 1 365 ? -41.180 10.817 29.054 1.00 80.94 365 THR A N 1
ATOM 2940 C CA . THR A 1 365 ? -40.258 11.525 28.146 1.00 80.94 365 THR A CA 1
ATOM 2941 C C . THR A 1 365 ? -39.164 10.620 27.579 1.00 80.94 365 THR A C 1
ATOM 2943 O O . THR A 1 365 ? -38.782 10.799 26.425 1.00 80.94 365 THR A O 1
ATOM 2946 N N . ALA A 1 366 ? -38.694 9.625 28.337 1.00 78.75 366 ALA A N 1
ATOM 2947 C CA . ALA A 1 366 ? -37.759 8.612 27.857 1.00 78.75 366 ALA A CA 1
ATOM 2948 C C . ALA A 1 366 ? -38.403 7.738 26.769 1.00 78.75 366 ALA A C 1
ATOM 2950 O O . ALA A 1 366 ? -37.832 7.589 25.693 1.00 78.75 366 ALA A O 1
ATOM 2951 N N . HIS A 1 367 ? -39.630 7.259 26.990 1.00 72.31 367 HIS A N 1
ATOM 2952 C CA . HIS A 1 367 ? -40.364 6.467 26.002 1.00 72.31 367 HIS A CA 1
ATOM 2953 C C . HIS A 1 367 ? -40.680 7.258 24.718 1.00 72.31 367 HIS A C 1
ATOM 2955 O O . HIS A 1 367 ? -40.533 6.731 23.620 1.00 72.31 367 HIS A O 1
ATOM 2961 N N . VAL A 1 368 ? -41.032 8.547 24.821 1.00 79.44 368 VAL A N 1
ATOM 2962 C CA . VAL A 1 368 ? -41.216 9.415 23.638 1.00 79.44 368 VAL A CA 1
ATOM 2963 C C . VAL A 1 368 ? -39.905 9.606 22.860 1.00 79.44 368 VAL A C 1
ATOM 2965 O O . VAL A 1 368 ? -39.926 9.567 21.632 1.00 79.44 368 VAL A O 1
ATOM 2968 N N . LYS A 1 369 ? -38.759 9.752 23.542 1.00 85.31 369 LYS A N 1
ATOM 2969 C CA . LYS A 1 369 ? -37.436 9.791 22.887 1.00 85.31 369 LYS A CA 1
ATOM 2970 C C . LYS A 1 369 ? -37.088 8.467 22.203 1.00 85.31 369 LYS A C 1
ATOM 2972 O O . LYS A 1 369 ? -36.529 8.484 21.113 1.00 85.31 369 LYS A O 1
ATOM 2977 N N . GLU A 1 370 ? -37.433 7.337 22.816 1.00 78.56 370 GLU A N 1
ATOM 2978 C CA . GLU A 1 370 ? -37.208 6.007 22.242 1.00 78.56 370 GLU A CA 1
ATOM 2979 C C . GLU A 1 370 ? -38.081 5.756 21.001 1.00 78.56 370 GLU A C 1
ATOM 2981 O O . GLU A 1 370 ? -37.618 5.196 20.011 1.00 78.56 370 GLU A O 1
ATOM 2986 N N . LEU A 1 371 ? -39.338 6.212 21.011 1.00 74.44 371 LEU A N 1
ATOM 2987 C CA . LEU A 1 371 ? -40.197 6.181 19.826 1.00 74.44 371 LEU A CA 1
ATOM 2988 C C . LEU A 1 371 ? -39.635 7.066 18.702 1.00 74.44 371 LEU A C 1
ATOM 2990 O O . LEU A 1 371 ? -39.617 6.634 17.551 1.00 74.44 371 LEU A O 1
ATOM 2994 N N . ALA A 1 372 ? -39.117 8.255 19.028 1.00 80.81 372 ALA A N 1
ATOM 2995 C CA . ALA A 1 372 ? -38.474 9.131 18.050 1.00 80.81 372 ALA A CA 1
ATOM 2996 C C . ALA A 1 372 ? -37.233 8.476 17.412 1.00 80.81 372 ALA A C 1
ATOM 2998 O O . ALA A 1 372 ? -37.167 8.371 16.186 1.00 80.81 372 ALA A O 1
ATOM 2999 N N . SER A 1 373 ? -36.302 7.938 18.210 1.00 78.50 373 SER A N 1
ATOM 3000 C CA . SER A 1 373 ? -35.094 7.286 17.676 1.00 78.50 373 SER A CA 1
ATOM 3001 C C . SER A 1 373 ? -35.400 6.006 16.886 1.00 78.50 373 SER A C 1
ATOM 3003 O O . SER A 1 373 ? -34.729 5.721 15.893 1.00 78.50 373 SER A O 1
ATOM 3005 N N . ARG A 1 374 ? -36.463 5.268 17.243 1.00 76.69 374 ARG A N 1
ATOM 3006 C CA . ARG A 1 374 ? -36.999 4.173 16.413 1.00 76.69 374 ARG A CA 1
ATOM 3007 C C . ARG A 1 374 ? -37.486 4.686 15.050 1.00 76.69 374 ARG A C 1
ATOM 3009 O O . ARG A 1 374 ? -37.141 4.082 14.038 1.00 76.69 374 ARG A O 1
ATOM 3016 N N . THR A 1 375 ? -38.212 5.809 14.988 1.00 81.88 375 THR A N 1
ATOM 3017 C CA . THR A 1 375 ? -38.648 6.389 13.697 1.00 81.88 375 THR A CA 1
ATOM 3018 C C . THR A 1 375 ? -37.496 6.944 12.851 1.00 81.88 375 THR A C 1
ATOM 3020 O O . THR A 1 375 ? -37.520 6.797 11.629 1.00 81.88 375 THR A O 1
ATOM 3023 N N . GLU A 1 376 ? -36.454 7.506 13.471 1.00 84.56 376 GLU A N 1
ATOM 3024 C CA . GLU A 1 376 ? -35.227 7.926 12.776 1.00 84.56 376 GLU A CA 1
ATOM 3025 C C . GLU A 1 376 ? -34.493 6.721 12.165 1.00 84.56 376 GLU A C 1
ATOM 3027 O O . GLU A 1 376 ? -34.118 6.749 10.991 1.00 84.56 376 GLU A O 1
ATOM 3032 N N . LEU A 1 377 ? -34.359 5.626 12.924 1.00 84.44 377 LEU A N 1
ATOM 3033 C CA . LEU A 1 377 ? -33.760 4.378 12.446 1.00 84.44 377 LEU A CA 1
ATOM 3034 C C . LEU A 1 377 ? -34.585 3.733 11.320 1.00 84.44 377 LEU A C 1
ATOM 3036 O O . LEU A 1 377 ? -34.013 3.263 10.337 1.00 84.44 377 LEU A O 1
ATOM 3040 N N . GLU A 1 378 ? -35.918 3.743 11.413 1.00 81.12 378 GLU A N 1
ATOM 3041 C CA . GLU A 1 378 ? -36.791 3.296 10.322 1.00 81.12 378 GLU A CA 1
ATOM 3042 C C . GLU A 1 378 ? -36.630 4.143 9.053 1.00 81.12 378 GLU A C 1
ATOM 3044 O O . GLU A 1 378 ? -36.631 3.580 7.956 1.00 81.12 378 GLU A O 1
ATOM 3049 N N . SER A 1 379 ? -36.468 5.466 9.172 1.00 77.56 379 SER A N 1
ATOM 3050 C CA . SER A 1 379 ? -36.180 6.331 8.020 1.00 77.56 379 SER A CA 1
ATOM 3051 C C . SER A 1 379 ? -34.836 5.965 7.395 1.00 77.56 379 SER A C 1
ATOM 3053 O O . SER A 1 379 ? -34.778 5.650 6.209 1.00 77.56 379 SER A O 1
ATOM 3055 N N . PHE A 1 380 ? -33.777 5.884 8.205 1.00 86.62 380 PHE A N 1
ATOM 3056 C CA . PHE A 1 380 ? -32.434 5.537 7.740 1.00 86.62 380 PHE A CA 1
ATOM 3057 C C . PHE A 1 380 ? -32.386 4.169 7.035 1.00 86.62 380 PHE A C 1
ATOM 3059 O O . PHE A 1 380 ? -31.735 4.018 6.001 1.00 86.62 380 PHE A O 1
ATOM 3066 N N . LEU A 1 381 ? -33.119 3.171 7.541 1.00 85.88 381 LEU A N 1
ATOM 3067 C CA . LEU A 1 381 ? -33.240 1.860 6.897 1.00 85.88 381 LEU A CA 1
ATOM 3068 C C . LEU A 1 381 ? -34.025 1.920 5.575 1.00 85.88 381 LEU A C 1
ATOM 3070 O O . LEU A 1 381 ? -33.664 1.219 4.627 1.00 85.88 381 LEU A O 1
ATOM 3074 N N . ARG A 1 382 ? -35.061 2.766 5.469 1.00 82.12 382 ARG A N 1
ATOM 3075 C CA . ARG A 1 382 ? -35.784 3.007 4.204 1.00 82.12 382 ARG A CA 1
ATOM 3076 C C . ARG A 1 382 ? -34.893 3.690 3.169 1.00 82.12 382 ARG A C 1
ATOM 3078 O O . ARG A 1 382 ? -34.915 3.267 2.015 1.00 82.12 382 ARG A O 1
ATOM 3085 N N . ASP A 1 383 ? -34.086 4.666 3.575 1.00 82.81 383 ASP A N 1
ATOM 3086 C CA . ASP A 1 383 ? -33.140 5.363 2.699 1.00 82.81 383 ASP A CA 1
ATOM 3087 C C . ASP A 1 383 ? -32.040 4.411 2.202 1.00 82.81 383 ASP A C 1
ATOM 3089 O O . ASP A 1 383 ? -31.795 4.318 0.998 1.00 82.81 383 ASP A O 1
ATOM 3093 N N . CYS A 1 384 ? -31.472 3.592 3.094 1.00 85.81 384 CYS A N 1
ATOM 3094 C CA . CYS A 1 384 ? -30.520 2.537 2.729 1.00 85.81 384 CYS A CA 1
ATOM 3095 C C . CYS A 1 384 ? -31.118 1.532 1.721 1.00 85.81 384 CYS A C 1
ATOM 3097 O O . CYS A 1 384 ? -30.471 1.171 0.736 1.00 85.81 384 CYS A O 1
ATOM 3099 N N . LEU A 1 385 ? -32.370 1.099 1.922 1.00 86.62 385 LEU A N 1
ATOM 3100 C CA . LEU A 1 385 ? -33.083 0.225 0.979 1.00 86.62 385 LEU A CA 1
ATOM 3101 C C . LEU A 1 385 ? -33.410 0.925 -0.350 1.00 86.62 385 LEU A C 1
ATOM 3103 O O . LEU A 1 385 ? -33.435 0.269 -1.394 1.00 86.62 385 LEU A O 1
ATOM 3107 N N . ALA A 1 386 ? -33.661 2.236 -0.335 1.00 81.38 386 ALA A N 1
ATOM 3108 C CA . ALA A 1 386 ? -33.884 3.028 -1.539 1.00 81.38 386 ALA A CA 1
ATOM 3109 C C . ALA A 1 386 ? -32.595 3.195 -2.356 1.00 81.38 386 ALA A C 1
ATOM 3111 O O . ALA A 1 386 ? -32.649 3.097 -3.579 1.00 81.38 386 ALA A O 1
ATOM 3112 N N . ASP A 1 387 ? -31.442 3.386 -1.714 1.00 85.75 387 ASP A N 1
ATOM 3113 C CA . ASP A 1 387 ? -30.154 3.506 -2.403 1.00 85.75 387 ASP A CA 1
ATOM 3114 C C . ASP A 1 387 ? -29.657 2.172 -2.970 1.00 85.75 387 ASP A C 1
ATOM 3116 O O . ASP A 1 387 ? -29.163 2.151 -4.097 1.00 85.75 387 ASP A O 1
ATOM 3120 N N . VAL A 1 388 ? -29.885 1.045 -2.284 1.00 84.75 388 VAL A N 1
ATOM 3121 C CA . VAL A 1 388 ? -29.666 -0.291 -2.875 1.00 84.75 388 VAL A CA 1
ATOM 3122 C C . VAL A 1 388 ? -30.546 -0.486 -4.120 1.00 84.75 388 VAL A C 1
ATOM 3124 O O . VAL A 1 388 ? -30.059 -0.963 -5.142 1.00 84.75 388 VAL A O 1
ATOM 3127 N N . LYS A 1 389 ? -31.808 -0.034 -4.091 1.00 80.06 389 LYS A N 1
ATOM 3128 C CA . LYS A 1 389 ? -32.725 -0.055 -5.251 1.00 80.06 389 LYS A CA 1
ATOM 3129 C C . LYS A 1 389 ? -32.386 0.934 -6.379 1.00 80.06 389 LYS A C 1
ATOM 3131 O O . LYS A 1 389 ? -33.033 0.873 -7.417 1.00 80.06 389 LYS A O 1
ATOM 3136 N N . LYS A 1 390 ? -31.423 1.846 -6.194 1.00 80.00 390 LYS A N 1
ATOM 3137 C CA . LYS A 1 390 ? -30.880 2.720 -7.259 1.00 80.00 390 LYS A CA 1
ATOM 3138 C C . LYS A 1 390 ? -29.588 2.166 -7.875 1.00 80.00 390 LYS A C 1
ATOM 3140 O O . LYS A 1 390 ? -29.116 2.710 -8.869 1.00 80.00 390 LYS A O 1
ATOM 3145 N N . GLN A 1 391 ? -28.984 1.152 -7.251 1.00 72.06 391 GLN A N 1
ATOM 3146 C CA . GLN A 1 391 ? -27.704 0.551 -7.651 1.00 72.06 391 GLN A CA 1
ATOM 3147 C C . GLN A 1 391 ? -27.868 -0.818 -8.338 1.00 72.06 391 GLN A C 1
ATOM 3149 O O . GLN A 1 391 ? -26.873 -1.388 -8.787 1.00 72.06 391 GLN A O 1
ATOM 3154 N N . ALA A 1 392 ? -29.104 -1.321 -8.418 1.00 51.66 392 ALA A N 1
ATOM 3155 C CA . ALA A 1 392 ? -29.523 -2.528 -9.127 1.00 51.66 392 ALA A CA 1
ATOM 3156 C C . ALA A 1 392 ? -30.485 -2.167 -10.269 1.00 51.66 392 ALA A C 1
ATOM 3158 O O . ALA A 1 392 ? -30.402 -2.844 -11.315 1.00 51.66 392 ALA A O 1
#

Foldseek 3Di:
DYDDDDDDDDDDDDDDDPDPDDPPPPPPVVVVVVVVVVVVVVPDDPDDDDPDDDDDDDDDDDDDDCVVVVVVVVVVVVVVVVVVVVDDPVVVVVVVVVVVVVVVVVVVVVVVVVVVVVVVVVVVVVVVVVVVVVVVVVVVVVVVVCVVCVPVVVVVVVVVVVVVVVVVVVVVVVVVVVVVVVVVVVVVVVVVVVVVVVVVVVCCVVVVVVCVQAPPNHGPVVVVVVVVVVVVVVVVVVVVVVVVVVVVVVVVVVVVVVVVVVVVVVVVVVVVVVVVVVVVVVVVVVVVVVVVVVVVVVVVVVVVVVVVDDDDDDDDDDDDDDDDPDVVVVVVVVVVVVVVVVVVVVVVVVVVVVVVVVVVVVVVVVVVVVVVVVVVVVVVVVVVVVVVVVVD